Protein AF-0000000073175708 (afdb_homodimer)

Nearest PDB structures (foldseek):
  3hm0-assembly1_C  TM=7.897E-01  e=2.710E-08  Bartonella henselae
  2egi-assembly1_C  TM=8.412E-01  e=5.376E-07  Aquifex aeolicus
  3kvu-assembly1_A  TM=7.576E-01  e=1.517E-03  Streptantibioticus cattleyicolor
  3p3f-assembly1_A  TM=6.569E-01  e=3.300E-04  Streptantibioticus cattleyicolor
  3p3i-assembly2_D  TM=5.866E-01  e=2.559E-04  Streptantibioticus cattleyicolor

Solvent-accessible surface area (backbone atoms only — not comparable to full-atom values): 23616 Å² total; per-residue (Å²): 108,67,64,55,49,47,50,49,50,48,45,49,47,44,63,58,19,43,73,72,38,87,62,36,54,56,52,59,49,52,47,47,58,45,49,48,68,62,66,38,61,43,67,68,49,46,49,51,50,47,49,49,30,70,73,34,43,62,57,58,51,45,71,43,73,47,78,52,58,33,32,61,78,42,33,35,81,90,71,51,20,53,31,75,33,53,52,44,48,53,44,56,46,46,54,51,43,41,50,41,74,66,36,38,64,34,48,52,52,45,23,73,74,68,75,45,69,65,47,68,54,72,39,34,38,38,40,34,52,72,46,85,49,43,60,67,37,60,34,35,38,40,24,25,52,46,29,58,54,78,55,37,36,31,36,37,36,37,33,24,48,85,89,42,74,25,30,41,33,42,36,36,28,35,40,24,55,86,91,42,75,42,41,43,62,59,47,45,46,66,51,56,39,46,61,79,77,40,44,61,57,24,58,62,43,40,65,67,50,66,42,48,64,64,61,65,62,61,72,69,62,72,82,77,116,108,69,64,55,49,48,48,48,50,48,45,48,46,44,64,58,18,42,73,72,37,88,61,35,54,55,52,61,49,51,47,46,57,44,48,49,68,64,65,38,61,43,69,67,48,47,48,52,51,46,48,49,30,70,72,33,42,63,57,59,51,45,71,44,72,46,79,52,59,32,31,62,76,42,34,34,81,92,71,51,20,53,30,75,31,52,55,44,49,53,45,55,47,47,55,53,44,39,49,43,74,65,38,39,64,34,47,52,52,45,23,73,73,69,73,44,70,65,49,67,54,72,39,33,38,38,40,34,52,71,48,86,49,43,61,67,37,60,35,33,38,40,22,27,51,46,30,60,52,79,53,36,35,31,36,38,36,37,32,23,48,84,90,43,73,25,30,41,32,42,36,37,28,36,42,25,55,86,91,42,76,42,40,44,62,58,46,46,44,65,49,54,39,47,61,78,76,41,42,60,55,25,58,62,42,40,66,65,49,68,41,49,61,65,62,66,63,62,70,68,62,74,82,78,120

Sequence (450 aa):
MWTEIAIASASVIAVTSYKYLPLVYFVRFYAIPIKYLRFRKSPKNLKKFSDTVANSSMSLFGPVTRHTYCAPLECDFFGFHKNNATYQTELDLNRTEVLLAKLYPFFLRFHEKTGRYPYVPLATIGIYFLKEISPFQSYSIENRILGWDEKWIFVLSKFLVGERVVCLSVGKLVFKDGRKTIKPADVIEDCGYDREKIEKVRAQNLQYVKSFVDPQDFLDLTFSGMWTEIAIASASVIAVTSYKYLPLVYFVRFYAIPIKYLRFRKSPKNLKKFSDTVANSSMSLFGPVTRHTYCAPLECDFFGFHKNNATYQTELDLNRTEVLLAKLYPFFLRFHEKTGRYPYVPLATIGIYFLKEISPFQSYSIENRILGWDEKWIFVLSKFLVGERVVCLSVGKLVFKDGRKTIKPADVIEDCGYDREKIEKVRAQNLQYVKSFVDPQDFLDLTFSG

Structure (mmCIF, N/CA/C/O backbone):
data_AF-0000000073175708-model_v1
#
loop_
_entity.id
_entity.type
_entity.pdbx_description
1 polymer DEKNAAC100850
#
loop_
_atom_site.group_PDB
_atom_site.id
_atom_site.type_symbol
_atom_site.label_atom_id
_atom_site.label_alt_id
_atom_site.label_comp_id
_atom_site.label_asym_id
_atom_site.label_entity_id
_atom_site.label_seq_id
_atom_site.pdbx_PDB_ins_code
_atom_site.Cartn_x
_atom_site.Cartn_y
_atom_site.Cartn_z
_atom_site.occupancy
_atom_site.B_iso_or_equiv
_atom_site.auth_seq_id
_atom_site.auth_comp_id
_atom_site.auth_asym_id
_atom_site.auth_atom_id
_atom_site.pdbx_PDB_model_num
ATOM 1 N N . MET A 1 1 ? -15.781 8.172 -39 1 54.88 1 MET A N 1
ATOM 2 C CA . MET A 1 1 ? -16.719 7.582 -38.062 1 54.88 1 MET A CA 1
ATOM 3 C C . MET A 1 1 ? -15.977 6.922 -36.906 1 54.88 1 MET A C 1
ATOM 5 O O . MET A 1 1 ? -16.25 7.211 -35.719 1 54.88 1 MET A O 1
ATOM 9 N N . TRP A 1 2 ? -15.023 6.137 -37.125 1 59.72 2 TRP A N 1
ATOM 10 C CA . TRP A 1 2 ? -14.25 5.449 -36.094 1 59.72 2 TRP A CA 1
ATOM 11 C C . TRP A 1 2 ? -13.383 6.43 -35.312 1 59.72 2 TRP A C 1
ATOM 13 O O . TRP A 1 2 ? -13.258 6.32 -34.094 1 59.72 2 TRP A O 1
ATOM 23 N N . THR A 1 3 ? -12.938 7.348 -36.031 1 55.34 3 THR A N 1
ATOM 24 C CA . THR A 1 3 ? -12.109 8.367 -35.375 1 55.34 3 THR A CA 1
ATOM 25 C C . THR A 1 3 ? -12.922 9.195 -34.406 1 55.34 3 THR A C 1
ATOM 27 O O . THR A 1 3 ? -12.438 9.562 -33.344 1 55.34 3 THR A O 1
ATOM 30 N N . GLU A 1 4 ? -14.102 9.492 -34.844 1 53.38 4 GLU A N 1
ATOM 31 C CA . GLU A 1 4 ? -14.969 10.281 -34 1 53.38 4 GLU A CA 1
ATOM 32 C C . GLU A 1 4 ? -15.383 9.484 -32.75 1 53.38 4 GLU A C 1
ATOM 34 O O . GLU A 1 4 ? -15.422 10.031 -31.641 1 53.38 4 GLU A O 1
ATOM 39 N N . ILE A 1 5 ? -15.68 8.266 -32.938 1 50.31 5 ILE A N 1
ATOM 40 C CA . ILE A 1 5 ? -16.062 7.398 -31.828 1 50.31 5 ILE A CA 1
ATOM 41 C C . ILE A 1 5 ? -14.891 7.242 -30.875 1 50.31 5 ILE A C 1
ATOM 43 O O . ILE A 1 5 ? -15.062 7.293 -29.656 1 50.31 5 ILE A O 1
ATOM 47 N N . ALA A 1 6 ? -13.797 7.133 -31.469 1 54.53 6 ALA A N 1
ATOM 48 C CA . ALA A 1 6 ? -12.586 7.027 -30.656 1 54.53 6 ALA A CA 1
ATOM 49 C C . ALA A 1 6 ? -12.344 8.312 -29.859 1 54.53 6 ALA A C 1
ATOM 51 O O . ALA A 1 6 ? -12 8.258 -28.688 1 54.53 6 ALA A O 1
ATOM 52 N N . ILE A 1 7 ? -12.523 9.359 -30.531 1 47.16 7 ILE A N 1
ATOM 53 C CA . ILE A 1 7 ? -12.344 10.648 -29.875 1 47.16 7 ILE A CA 1
ATOM 54 C C . ILE A 1 7 ? -13.398 10.82 -28.781 1 47.16 7 ILE A C 1
ATOM 56 O O . ILE A 1 7 ? -13.094 11.258 -27.672 1 47.16 7 ILE A O 1
ATOM 60 N N . ALA A 1 8 ? -14.594 10.445 -29.109 1 49.12 8 ALA A N 1
ATOM 61 C CA . ALA A 1 8 ? -15.68 10.57 -28.156 1 49.12 8 ALA A CA 1
ATOM 62 C C . ALA A 1 8 ? -15.461 9.656 -26.953 1 49.12 8 ALA A C 1
ATOM 64 O O . ALA A 1 8 ? -15.641 10.07 -25.797 1 49.12 8 ALA A O 1
ATOM 65 N N . SER A 1 9 ? -15.086 8.422 -27.25 1 48.84 9 SER A N 1
ATOM 66 C CA . SER A 1 9 ? -14.797 7.461 -26.188 1 48.84 9 SER A CA 1
ATOM 67 C C . SER A 1 9 ? -13.617 7.918 -25.328 1 48.84 9 SER A C 1
ATOM 69 O O . SER A 1 9 ? -13.656 7.805 -24.109 1 48.84 9 SER A O 1
ATOM 71 N N . ALA A 1 10 ? -12.727 8.375 -26.109 1 55.03 10 ALA A N 1
ATOM 72 C CA . ALA A 1 10 ? -11.555 8.922 -25.422 1 55.03 10 ALA A CA 1
ATOM 73 C C . ALA A 1 10 ? -11.945 10.125 -24.562 1 55.03 10 ALA A C 1
ATOM 75 O O . ALA A 1 10 ? -11.438 10.289 -23.453 1 55.03 10 ALA A O 1
ATOM 76 N N . SER A 1 11 ? -12.82 10.844 -25.109 1 50.72 11 SER A N 1
ATOM 77 C CA . SER A 1 11 ? -13.289 12.016 -24.359 1 50.72 11 SER A CA 1
ATOM 78 C C . SER A 1 11 ? -14.07 11.602 -23.125 1 50.72 11 SER A C 1
ATOM 80 O O . SER A 1 11 ? -13.898 12.195 -22.047 1 50.72 11 SER A O 1
ATOM 82 N N . VAL A 1 12 ? -14.945 10.664 -23.281 1 48.47 12 VAL A N 1
ATOM 83 C CA . VAL A 1 12 ? -15.734 10.172 -22.156 1 48.47 12 VAL A CA 1
ATOM 84 C C . VAL A 1 12 ? -14.82 9.562 -21.109 1 48.47 12 VAL A C 1
ATOM 86 O O . VAL A 1 12 ? -14.977 9.82 -19.906 1 48.47 12 VAL A O 1
ATOM 89 N N . ILE A 1 13 ? -13.953 8.859 -21.562 1 56.19 13 ILE A N 1
ATOM 90 C CA . ILE A 1 13 ? -13 8.227 -20.656 1 56.19 13 ILE A CA 1
ATOM 91 C C . ILE A 1 13 ? -12.164 9.305 -19.969 1 56.19 13 ILE A C 1
ATOM 93 O O . ILE A 1 13 ? -11.922 9.227 -18.766 1 56.19 13 ILE A O 1
ATOM 97 N N . ALA A 1 14 ? -11.828 10.258 -20.781 1 55.97 14 ALA A N 1
ATOM 98 C CA . ALA A 1 14 ? -11.023 11.336 -20.219 1 55.97 14 ALA A CA 1
ATOM 99 C C . ALA A 1 14 ? -11.812 12.117 -19.172 1 55.97 14 ALA A C 1
ATOM 101 O O . ALA A 1 14 ? -11.281 12.477 -18.125 1 55.97 14 ALA A O 1
ATOM 102 N N . VAL A 1 15 ? -13.086 12.281 -19.469 1 53.34 15 VAL A N 1
ATOM 103 C CA . VAL A 1 15 ? -13.898 13.07 -18.562 1 53.34 15 VAL A CA 1
ATOM 104 C C . VAL A 1 15 ? -14.203 12.25 -17.297 1 53.34 15 VAL A C 1
ATOM 106 O O . VAL A 1 15 ? -14.125 12.766 -16.188 1 53.34 15 VAL A O 1
ATOM 109 N N . THR A 1 16 ? -14.438 11.023 -17.531 1 54 16 THR A N 1
ATOM 110 C CA . THR A 1 16 ? -14.859 10.211 -16.391 1 54 16 THR A CA 1
ATOM 111 C C . THR A 1 16 ? -13.648 9.742 -15.586 1 54 16 THR A C 1
ATOM 113 O O . THR A 1 16 ? -13.781 9.375 -14.422 1 54 16 THR A O 1
ATOM 116 N N . SER A 1 17 ? -12.531 9.883 -16.297 1 61.81 17 SER A N 1
ATOM 117 C CA . SER A 1 17 ? -11.328 9.383 -15.633 1 61.81 17 SER A CA 1
ATOM 118 C C . SER A 1 17 ? -10.305 10.492 -15.445 1 61.81 17 SER A C 1
ATOM 120 O O . SER A 1 17 ? -9.094 10.25 -15.523 1 61.81 17 SER A O 1
ATOM 122 N N . TYR A 1 18 ? -10.922 11.688 -15.281 1 63.47 18 TYR A N 1
ATOM 123 C CA . TYR A 1 18 ? -10.016 12.828 -15.211 1 63.47 18 TYR A CA 1
ATOM 124 C C . TYR A 1 18 ? -8.961 12.617 -14.125 1 63.47 18 TYR A C 1
ATOM 126 O O . TYR A 1 18 ? -7.828 13.094 -14.25 1 63.47 18 TYR A O 1
ATOM 134 N N . LYS A 1 19 ? -9.281 11.805 -13.125 1 67 19 LYS A N 1
ATOM 135 C CA . LYS A 1 19 ? -8.391 11.602 -11.984 1 67 19 LYS A CA 1
ATOM 136 C C . LYS A 1 19 ? -7.094 10.93 -12.422 1 67 19 LYS A C 1
ATOM 138 O O . LYS A 1 19 ? -6.074 11.031 -11.742 1 67 19 LYS A O 1
ATOM 143 N N . TYR A 1 20 ? -7.199 10.336 -13.484 1 63.75 20 TYR A N 1
ATOM 144 C CA . TYR A 1 20 ? -6.074 9.5 -13.883 1 63.75 20 TYR A CA 1
ATOM 145 C C . TYR A 1 20 ? -5.266 10.164 -14.992 1 63.75 20 TYR A C 1
ATOM 147 O O . TYR A 1 20 ? -4.312 9.57 -15.508 1 63.75 20 TYR A O 1
ATOM 155 N N . LEU A 1 21 ? -5.68 11.32 -15.305 1 67.5 21 LEU A N 1
ATOM 156 C CA . LEU A 1 21 ? -4.922 12.055 -16.312 1 67.5 21 LEU A CA 1
ATOM 157 C C . LEU A 1 21 ? -3.607 12.57 -15.727 1 67.5 21 LEU A C 1
ATOM 159 O O . LEU A 1 21 ? -3.49 12.758 -14.516 1 67.5 21 LEU A O 1
ATOM 163 N N . PRO A 1 22 ? -2.674 12.68 -16.656 1 68.31 22 PRO A N 1
ATOM 164 C CA . PRO A 1 22 ? -1.391 13.219 -16.188 1 68.31 22 PRO A CA 1
ATOM 165 C C . PRO A 1 22 ? -1.535 14.555 -15.469 1 68.31 22 PRO A C 1
ATOM 167 O O . PRO A 1 22 ? -2.354 15.391 -15.859 1 68.31 22 PRO A O 1
ATOM 170 N N . LEU A 1 23 ? -0.95 14.742 -14.422 1 75.44 23 LEU A N 1
ATOM 171 C CA . LEU A 1 23 ? -0.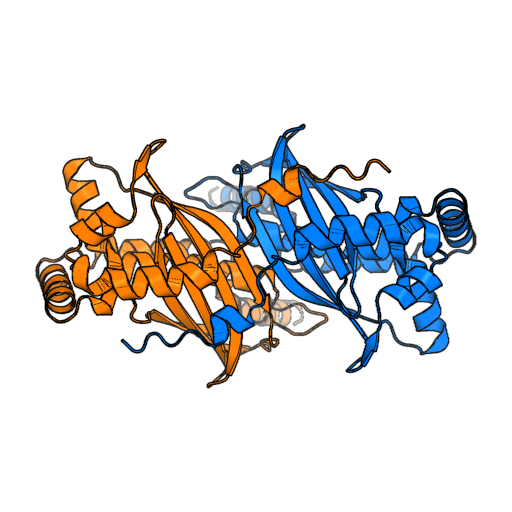811 15.977 -13.656 1 75.44 23 LEU A CA 1
ATOM 172 C C . LEU A 1 23 ? -1.995 16.172 -12.719 1 75.44 23 LEU A C 1
ATOM 174 O O . LEU A 1 23 ? -1.965 17.047 -11.852 1 75.44 23 LEU A O 1
ATOM 178 N N . VAL A 1 24 ? -3.037 15.375 -12.969 1 78.25 24 VAL A N 1
ATOM 179 C CA . VAL A 1 24 ? -4.207 15.57 -12.117 1 78.25 24 VAL A CA 1
ATOM 180 C C . VAL A 1 24 ? -3.848 15.25 -10.672 1 78.25 24 VAL A C 1
ATOM 182 O O . VAL A 1 24 ? -4.293 15.93 -9.75 1 78.25 24 VAL A O 1
ATOM 185 N N . TYR A 1 25 ? -3.143 14.25 -10.492 1 81.44 25 TYR A N 1
ATOM 186 C CA . TYR A 1 25 ? -2.693 13.93 -9.141 1 81.44 25 TYR A CA 1
ATOM 187 C C . TYR A 1 25 ? -1.963 15.109 -8.516 1 81.44 25 TYR A C 1
ATOM 189 O O . TYR A 1 25 ? -2.189 15.445 -7.348 1 81.44 25 TYR A O 1
ATOM 197 N N . PHE A 1 26 ? -1.132 15.656 -9.305 1 80.5 26 PHE A N 1
ATOM 198 C CA . PHE A 1 26 ? -0.357 16.797 -8.836 1 80.5 26 PHE A CA 1
ATOM 199 C C . PHE A 1 26 ? -1.274 17.938 -8.406 1 80.5 26 PHE A C 1
ATOM 201 O O . PHE A 1 26 ? -1.105 18.5 -7.328 1 80.5 26 PHE A O 1
ATOM 208 N N . VAL A 1 27 ? -2.201 18.234 -9.18 1 85.81 27 VAL A N 1
ATOM 209 C CA . VAL A 1 27 ? -3.127 19.328 -8.898 1 85.81 27 VAL A CA 1
ATOM 210 C C . VAL A 1 27 ? -3.955 19 -7.656 1 85.81 27 VAL A C 1
ATOM 212 O O . VAL A 1 27 ? -4.113 19.828 -6.766 1 85.81 27 VAL A O 1
ATOM 215 N N . ARG A 1 28 ? -4.414 17.781 -7.617 1 88.25 28 ARG A N 1
ATOM 216 C CA . ARG A 1 28 ? -5.23 17.359 -6.48 1 88.25 28 ARG A CA 1
ATOM 217 C C . ARG A 1 28 ? -4.43 17.391 -5.184 1 88.25 28 ARG A C 1
ATOM 219 O O . ARG A 1 28 ? -4.938 17.828 -4.148 1 88.25 28 ARG A O 1
ATOM 226 N N . PHE A 1 29 ? -3.234 16.969 -5.305 1 89.31 29 PHE A N 1
ATOM 227 C CA . PHE A 1 29 ? -2.393 16.906 -4.117 1 89.31 29 PHE A CA 1
ATOM 228 C C . PHE A 1 29 ? -2.061 18.312 -3.613 1 89.31 29 PHE A C 1
ATOM 230 O O . PHE A 1 29 ? -2.24 18.609 -2.432 1 89.31 29 PHE A O 1
ATOM 237 N N . TYR A 1 30 ? -1.701 19.203 -4.457 1 90.38 30 TYR A N 1
ATOM 238 C CA . TYR A 1 30 ? -1.226 20.516 -4.023 1 90.38 30 TYR A CA 1
ATOM 239 C C . TYR A 1 30 ? -2.395 21.438 -3.713 1 90.38 30 TYR A C 1
ATOM 241 O O . TYR A 1 30 ? -2.225 22.453 -3.035 1 90.38 30 TYR A O 1
ATOM 249 N N . ALA A 1 31 ? -3.537 21.078 -4.16 1 92.31 31 ALA A N 1
ATOM 250 C CA . ALA A 1 31 ? -4.723 21.844 -3.785 1 92.31 31 ALA A CA 1
ATOM 251 C C . ALA A 1 31 ? -4.953 21.797 -2.277 1 92.31 31 ALA A C 1
ATOM 253 O O . ALA A 1 31 ? -5.492 22.734 -1.692 1 92.31 31 ALA A O 1
ATOM 254 N N . ILE A 1 32 ? -4.48 20.781 -1.671 1 94 32 ILE A N 1
ATOM 255 C CA . ILE A 1 32 ? -4.766 20.562 -0.257 1 94 32 ILE A CA 1
ATOM 256 C C . ILE A 1 32 ? -3.906 21.5 0.593 1 94 32 ILE A C 1
ATOM 258 O O . ILE A 1 32 ? -4.434 22.297 1.37 1 94 32 ILE A O 1
ATOM 262 N N . PRO A 1 33 ? -2.58 21.453 0.425 1 93.25 33 PRO A N 1
ATOM 263 C CA . PRO A 1 33 ? -1.801 22.406 1.208 1 93.25 33 PRO A CA 1
ATOM 264 C C . PRO A 1 33 ? -2.123 23.859 0.852 1 93.25 33 PRO A C 1
ATOM 266 O O . PRO A 1 33 ? -2.066 24.734 1.716 1 93.25 33 PRO A O 1
ATOM 269 N N . ILE A 1 34 ? -2.443 24.141 -0.355 1 93.25 34 ILE A N 1
ATOM 270 C CA . ILE A 1 34 ? -2.811 25.484 -0.745 1 93.25 34 ILE A CA 1
ATOM 271 C C . ILE A 1 34 ? -4.082 25.906 -0.008 1 93.25 34 ILE A C 1
ATOM 273 O O . ILE A 1 34 ? -4.176 27.047 0.483 1 93.25 34 ILE A O 1
ATOM 277 N N . LYS A 1 35 ? -5.008 25.047 0.082 1 93.81 35 LYS A N 1
ATOM 278 C CA . LYS A 1 35 ? -6.258 25.281 0.803 1 93.81 35 LYS A CA 1
ATOM 279 C C . LYS A 1 35 ? -5.984 25.672 2.254 1 93.81 35 LYS A C 1
ATOM 281 O O . LYS A 1 35 ? -6.551 26.641 2.76 1 93.81 35 LYS A O 1
ATOM 286 N N . TYR A 1 36 ? -5.078 25.031 2.896 1 94.44 36 TYR A N 1
ATOM 287 C CA . TYR A 1 36 ? -4.891 25.203 4.332 1 94.44 36 TYR A CA 1
ATOM 288 C C . TYR A 1 36 ? -3.824 26.25 4.613 1 94.44 36 TYR A C 1
ATOM 290 O O . TYR A 1 36 ? -3.939 27.031 5.57 1 94.44 36 TYR A O 1
ATOM 298 N N . LEU A 1 37 ? -2.773 26.359 3.805 1 93.38 37 LEU A N 1
ATOM 299 C CA . LEU A 1 37 ? -1.63 27.203 4.121 1 93.38 37 LEU A CA 1
ATOM 300 C C . LEU A 1 37 ? -1.752 28.562 3.434 1 93.38 37 LEU A C 1
ATOM 302 O O . LEU A 1 37 ? -1.104 29.531 3.842 1 93.38 37 LEU A O 1
ATOM 306 N N . ARG A 1 38 ? -2.613 28.641 2.445 1 90.75 38 ARG A N 1
ATOM 307 C CA . ARG A 1 38 ? -2.771 29.922 1.755 1 90.75 38 ARG A CA 1
ATOM 308 C C . ARG A 1 38 ? -4.148 30.516 2.025 1 90.75 38 ARG A C 1
ATOM 310 O O . ARG A 1 38 ? -4.266 31.719 2.291 1 90.75 38 ARG A O 1
ATOM 317 N N . PHE A 1 39 ? -5.137 29.688 2.072 1 88.94 39 PHE A N 1
ATOM 318 C CA . PHE A 1 39 ? -6.484 30.234 2.109 1 88.94 39 PHE A CA 1
ATOM 319 C C . PHE A 1 39 ? -7.031 30.234 3.531 1 88.94 39 PHE A C 1
ATOM 321 O O . PHE A 1 39 ? -7.938 31 3.855 1 88.94 39 PHE A O 1
ATOM 328 N N . ARG A 1 40 ? -6.492 29.469 4.367 1 89.06 40 ARG A N 1
ATOM 329 C CA . ARG A 1 40 ? -7.012 29.406 5.727 1 89.06 40 ARG A CA 1
ATOM 330 C C . ARG A 1 40 ? -6.09 30.141 6.699 1 89.06 40 ARG A C 1
ATOM 332 O O . ARG A 1 40 ? -6.215 29.984 7.914 1 89.06 40 ARG A O 1
ATOM 339 N N . LYS A 1 41 ? -5.211 30.891 6.141 1 91 41 LYS A N 1
ATOM 340 C CA . LYS A 1 41 ? -4.254 31.594 6.992 1 91 41 LYS A CA 1
ATOM 341 C C . LYS A 1 41 ? -4.871 32.875 7.574 1 91 41 LYS A C 1
ATOM 343 O O . LYS A 1 41 ? -4.273 33.5 8.445 1 91 41 LYS A O 1
ATOM 348 N N . SER A 1 42 ? -6.055 33.188 7.262 1 90.44 42 SER A N 1
ATOM 349 C CA . SER A 1 42 ? -6.695 34.375 7.754 1 90.44 42 SER A CA 1
ATOM 350 C C . SER A 1 42 ? -6.906 34.344 9.266 1 90.44 42 SER A C 1
ATOM 352 O O . SER A 1 42 ? -7.121 33.25 9.82 1 90.44 42 SER A O 1
ATOM 354 N N . PRO A 1 43 ? -6.809 35.438 9.891 1 91.44 43 PRO A N 1
ATOM 355 C CA . PRO A 1 43 ? -7.043 35.469 11.336 1 91.44 43 PRO A CA 1
ATOM 356 C C . PRO A 1 43 ? -8.391 34.875 11.727 1 91.44 43 PRO A C 1
ATOM 358 O O . PRO A 1 43 ? -8.508 34.281 12.789 1 91.44 43 PRO A O 1
ATOM 361 N N . LYS A 1 44 ? -9.375 35.094 10.906 1 93.44 44 LYS A N 1
ATOM 362 C CA . LYS A 1 44 ? -10.695 34.531 11.195 1 93.44 44 LYS A CA 1
ATOM 363 C C . LYS A 1 44 ? -10.656 33 11.266 1 93.44 44 LYS A C 1
ATOM 365 O O . LYS A 1 44 ? -11.195 32.406 12.195 1 93.44 44 LYS A O 1
ATOM 370 N N . ASN A 1 45 ? -9.992 32.406 10.258 1 93.25 45 ASN A N 1
ATOM 371 C CA . ASN A 1 45 ? -9.898 30.953 10.219 1 93.25 45 ASN A CA 1
ATOM 372 C C . ASN A 1 45 ? -9.023 30.422 11.352 1 93.25 45 ASN A C 1
ATOM 374 O O . ASN A 1 45 ? -9.32 29.359 11.922 1 93.25 45 ASN A O 1
ATOM 378 N N . LEU A 1 46 ? -8.008 31.078 11.664 1 94.12 46 LEU A N 1
ATOM 379 C CA . LEU A 1 46 ? -7.125 30.688 12.75 1 94.12 46 LEU A CA 1
ATOM 380 C C . LEU A 1 46 ? -7.844 30.766 14.094 1 94.12 46 LEU A C 1
ATOM 382 O O . LEU A 1 46 ? -7.641 29.922 14.961 1 94.12 46 LEU A O 1
ATOM 386 N N . LYS A 1 47 ? -8.617 31.844 14.297 1 94 47 LYS A N 1
ATOM 387 C CA . LYS A 1 47 ? -9.414 31.953 15.516 1 94 47 LYS A CA 1
ATOM 388 C C . LYS A 1 47 ? -10.43 30.812 15.617 1 94 47 LYS A C 1
ATOM 390 O O . LYS A 1 47 ? -10.625 30.234 16.688 1 94 47 LYS A O 1
ATOM 395 N N . LYS A 1 48 ? -11.078 30.531 14.469 1 94.44 48 LYS A N 1
ATOM 396 C CA . LYS A 1 48 ? -12.031 29.438 14.453 1 94.44 48 LYS A CA 1
ATOM 397 C C . LYS A 1 48 ? -11.359 28.125 14.844 1 94.44 48 LYS A C 1
ATOM 399 O O . LYS A 1 48 ? -11.938 27.312 15.578 1 94.44 48 LYS A O 1
ATOM 404 N N . PHE A 1 49 ? -10.227 27.906 14.281 1 95.62 49 PHE A N 1
ATOM 405 C CA . PHE A 1 49 ? -9.445 26.734 14.633 1 95.62 49 PHE A CA 1
ATOM 406 C C . PHE A 1 49 ? -9.156 26.703 16.125 1 95.62 49 PHE A C 1
ATOM 408 O O . PHE A 1 49 ? -9.383 25.688 16.797 1 95.62 49 PHE A O 1
ATOM 415 N N . SER A 1 50 ? -8.656 27.781 16.641 1 94.5 50 SER A N 1
ATOM 416 C CA . SER A 1 50 ? -8.305 27.875 18.047 1 94.5 50 SER A CA 1
ATOM 417 C C . SER A 1 50 ? -9.523 27.656 18.938 1 94.5 50 SER A C 1
ATOM 419 O O . SER A 1 50 ? -9.422 27.016 19.984 1 94.5 50 SER A O 1
ATOM 421 N N . ASP A 1 51 ? -10.633 28.188 18.5 1 95.5 51 ASP A N 1
ATOM 422 C CA . ASP A 1 51 ? -11.875 28.016 19.266 1 95.5 51 ASP A CA 1
ATOM 423 C C . ASP A 1 51 ? -12.289 26.547 19.297 1 95.5 51 ASP A C 1
ATOM 425 O O . ASP A 1 51 ? -12.742 26.062 20.328 1 95.5 51 ASP A O 1
ATOM 429 N N . THR A 1 52 ? -12.156 25.906 18.188 1 93.62 52 THR A N 1
ATOM 430 C CA . THR A 1 52 ? -12.492 24.484 18.109 1 93.62 52 THR A CA 1
ATOM 431 C C . THR A 1 52 ? -11.617 23.672 19.062 1 93.62 52 THR A C 1
ATOM 433 O O . THR A 1 52 ? -12.117 22.797 19.766 1 93.62 52 THR A O 1
ATOM 436 N N . VAL A 1 53 ? -10.367 23.938 19.062 1 94.25 53 VAL A N 1
ATOM 437 C CA . VAL A 1 53 ? -9.414 23.219 19.891 1 94.25 53 VAL A CA 1
ATOM 438 C C . VAL A 1 53 ? -9.695 23.516 21.375 1 94.25 53 VAL A C 1
ATOM 440 O O . VAL A 1 53 ? -9.656 22.609 22.203 1 94.25 53 VAL A O 1
ATOM 443 N N . ALA A 1 54 ? -9.969 24.781 21.641 1 91.56 54 ALA A N 1
ATOM 444 C CA . ALA A 1 54 ? -10.258 25.203 23.016 1 91.56 54 ALA A CA 1
ATOM 445 C C . ALA A 1 54 ? -11.531 24.547 23.531 1 91.56 54 ALA A C 1
ATOM 447 O O . ALA A 1 54 ? -11.633 24.219 24.719 1 91.56 54 ALA A O 1
ATOM 448 N N . ASN A 1 55 ? -12.438 24.453 22.625 1 91.75 55 ASN A N 1
ATOM 449 C CA . ASN A 1 55 ? -13.703 23.828 23 1 91.75 55 ASN A CA 1
ATOM 450 C C . ASN A 1 55 ? -13.531 22.344 23.312 1 91.75 55 ASN A C 1
ATOM 452 O O . ASN A 1 55 ? -14.148 21.828 24.234 1 91.75 55 ASN A O 1
ATOM 456 N N . SER A 1 56 ? -12.789 21.719 22.453 1 90.38 56 SER A N 1
ATOM 457 C CA . SER A 1 56 ? -12.523 20.297 22.688 1 90.38 56 SER A CA 1
ATOM 458 C C . SER A 1 56 ? -11.203 19.875 22.078 1 90.38 56 SER A C 1
ATOM 460 O O . SER A 1 56 ? -11.094 19.734 20.844 1 90.38 56 SER A O 1
ATOM 462 N N . SER A 1 57 ? -10.367 19.469 22.891 1 87.25 57 SER A N 1
ATOM 463 C CA . SER A 1 57 ? -9.086 18.938 22.438 1 87.25 57 SER A CA 1
ATOM 464 C C . SER A 1 57 ? -9.266 17.609 21.719 1 87.25 57 SER A C 1
ATOM 466 O O . SER A 1 57 ? -8.398 17.188 20.953 1 87.25 57 SER A O 1
ATOM 468 N N . MET A 1 58 ? -10.422 17.016 21.922 1 90.06 58 MET A N 1
ATOM 469 C CA . MET A 1 58 ? -10.711 15.734 21.297 1 90.06 58 MET A CA 1
ATOM 470 C C . MET A 1 58 ? -10.953 15.906 19.797 1 90.06 58 MET A C 1
ATOM 472 O O . MET A 1 58 ? -10.961 14.922 19.062 1 90.06 58 MET A O 1
ATOM 476 N N . SER A 1 59 ? -11.141 17.141 19.438 1 93 59 SER A N 1
ATOM 477 C CA . SER A 1 59 ? -11.32 17.422 18.016 1 93 59 SER A CA 1
ATOM 478 C C . SER A 1 59 ? -10.117 16.953 17.203 1 93 59 SER A C 1
ATOM 480 O O . SER A 1 59 ? -10.234 16.719 16 1 93 59 SER A O 1
ATOM 482 N N . LEU A 1 60 ? -8.969 16.797 17.859 1 94.94 60 LEU A N 1
ATOM 483 C CA . LEU A 1 60 ? -7.766 16.281 17.219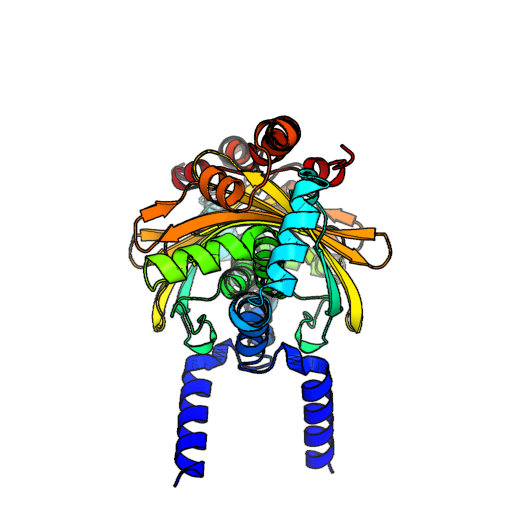 1 94.94 60 LEU A CA 1
ATOM 484 C C . LEU A 1 60 ? -8.031 14.914 16.594 1 94.94 60 LEU A C 1
ATOM 486 O O . LEU A 1 60 ? -7.52 14.609 15.516 1 94.94 60 LEU A O 1
ATOM 490 N N . PHE A 1 61 ? -8.883 14.148 17.234 1 92.75 61 PHE A N 1
ATOM 491 C CA . PHE A 1 61 ? -9.117 12.773 16.812 1 92.75 61 PHE A CA 1
ATOM 492 C C . PHE A 1 61 ? -10.383 12.672 15.969 1 92.75 61 PHE A C 1
ATOM 494 O O . PHE A 1 61 ? -10.773 11.578 15.547 1 92.75 61 PHE A O 1
ATOM 501 N N . GLY A 1 62 ? -11.062 13.797 15.734 1 92.5 62 GLY A N 1
ATOM 502 C CA . GLY A 1 62 ? -12.258 13.805 14.898 1 92.5 62 GLY A CA 1
ATOM 503 C C . GLY A 1 62 ? -11.977 13.43 13.461 1 92.5 62 GLY A C 1
ATOM 504 O O . GLY A 1 62 ? -10.898 13.719 12.93 1 92.5 62 GLY A O 1
ATOM 505 N N . PRO A 1 63 ? -12.938 12.852 12.797 1 93.44 63 PRO A N 1
ATOM 506 C CA . PRO A 1 63 ? -12.734 12.391 11.422 1 93.44 63 PRO A CA 1
ATOM 507 C C . PRO A 1 63 ? -12.789 13.531 10.406 1 93.44 63 PRO A C 1
ATOM 509 O O . PRO A 1 63 ? -13.508 14.516 10.617 1 93.44 63 PRO A O 1
ATOM 512 N N . VAL A 1 64 ? -11.984 13.516 9.461 1 96.69 64 VAL A N 1
ATOM 513 C CA . VAL A 1 64 ? -12.07 14.297 8.234 1 96.69 64 VAL A CA 1
ATOM 514 C C . VAL A 1 64 ? -12.469 13.391 7.066 1 96.69 64 VAL A C 1
ATOM 516 O O . VAL A 1 64 ? -11.75 12.445 6.734 1 96.69 64 VAL A O 1
ATOM 519 N N . THR A 1 65 ? -13.602 13.672 6.453 1 97 65 THR A N 1
ATOM 520 C CA . THR A 1 65 ? -14.164 12.758 5.461 1 97 65 THR A CA 1
ATOM 521 C C . THR A 1 65 ? -14.102 13.375 4.066 1 97 65 THR A C 1
ATOM 523 O O . THR A 1 65 ? -14.391 14.562 3.896 1 97 65 THR A O 1
ATOM 526 N N . ARG A 1 66 ? -13.68 12.641 3.158 1 96.44 66 ARG A N 1
ATOM 527 C CA . ARG A 1 66 ? -13.711 13.008 1.744 1 96.44 66 ARG A CA 1
ATOM 528 C C . ARG A 1 66 ? -14.594 12.047 0.954 1 96.44 66 ARG A C 1
ATOM 530 O O . ARG A 1 66 ? -14.625 10.852 1.229 1 96.44 66 ARG A O 1
ATOM 537 N N . HIS A 1 67 ? -15.281 12.633 -0.006 1 95.62 67 HIS A N 1
ATOM 538 C CA . HIS A 1 67 ? -16.156 11.852 -0.866 1 95.62 67 HIS A CA 1
ATOM 539 C C . HIS A 1 67 ? -15.641 11.805 -2.297 1 95.62 67 HIS A C 1
ATOM 541 O O . HIS A 1 67 ? -15.148 12.805 -2.816 1 95.62 67 HIS A O 1
ATOM 547 N N . THR A 1 68 ? -15.688 10.664 -2.873 1 93.12 68 THR A N 1
ATOM 548 C CA . THR A 1 68 ? -15.25 10.477 -4.254 1 93.12 68 THR A CA 1
ATOM 549 C C . THR A 1 68 ? -15.891 9.234 -4.859 1 93.12 68 THR A C 1
ATOM 551 O O . THR A 1 68 ? -16.906 8.75 -4.355 1 93.12 68 THR A O 1
ATOM 554 N N . TYR A 1 69 ? -15.484 8.875 -6.043 1 91.62 69 TYR A N 1
ATOM 555 C CA . TYR A 1 69 ? -15.984 7.688 -6.727 1 91.62 69 TYR A CA 1
ATOM 556 C C . TYR A 1 69 ? -14.859 6.973 -7.473 1 91.62 69 TYR A C 1
ATOM 558 O O . TYR A 1 69 ? -13.789 7.543 -7.684 1 91.62 69 TYR A O 1
ATOM 566 N N . CYS A 1 70 ? -15.117 5.742 -7.719 1 89.88 70 CYS A N 1
ATOM 567 C CA . CYS A 1 70 ? -14.133 4.961 -8.461 1 89.88 70 CYS A CA 1
ATOM 568 C C . CYS A 1 70 ? -14.234 5.238 -9.953 1 89.88 70 CYS A C 1
ATOM 570 O O . CYS A 1 70 ? -15.164 4.777 -10.617 1 89.88 70 CYS A O 1
ATOM 572 N N . ALA A 1 71 ? -13.211 5.879 -10.461 1 83.06 71 ALA A N 1
ATOM 573 C CA . ALA A 1 71 ? -13.18 6.18 -11.891 1 83.06 71 ALA A CA 1
ATOM 574 C C . ALA A 1 71 ? -12.828 4.938 -12.703 1 83.06 71 ALA A C 1
ATOM 576 O O . ALA A 1 71 ? -12.031 4.105 -12.266 1 83.06 71 ALA A O 1
ATOM 577 N N . PRO A 1 72 ? -13.312 4.871 -13.859 1 76.69 72 PRO A N 1
ATOM 578 C CA . PRO A 1 72 ? -13.086 3.672 -14.672 1 76.69 72 PRO A CA 1
ATOM 579 C C . PRO A 1 72 ? -11.602 3.4 -14.93 1 76.69 72 PRO A C 1
ATOM 581 O O . PRO A 1 72 ? -11.18 2.242 -14.961 1 76.69 72 PRO A O 1
ATOM 584 N N . LEU A 1 73 ? -10.867 4.426 -15.086 1 73.12 73 LEU A N 1
ATOM 585 C CA . LEU A 1 73 ? -9.453 4.207 -15.398 1 73.12 73 LEU A CA 1
ATOM 586 C C . LEU A 1 73 ? -8.68 3.789 -14.156 1 73.12 73 LEU A C 1
ATOM 588 O O . LEU A 1 73 ? -7.504 3.424 -14.242 1 73.12 73 LEU A O 1
ATOM 592 N N . GLU A 1 74 ? -9.398 3.789 -13.062 1 77.5 74 GLU A N 1
ATOM 593 C CA . GLU A 1 74 ? -8.805 3.307 -11.82 1 77.5 74 GLU A CA 1
ATOM 594 C C . GLU A 1 74 ? -9.07 1.817 -11.625 1 77.5 74 GLU A C 1
ATOM 596 O O . GLU A 1 74 ? -8.688 1.245 -10.602 1 77.5 74 GLU A O 1
ATOM 601 N N . CYS A 1 75 ? -9.711 1.311 -12.5 1 78.12 75 CYS A N 1
ATOM 602 C CA . CYS A 1 75 ? -10.141 -0.073 -12.328 1 78.12 75 CYS A CA 1
ATOM 603 C C . CYS A 1 75 ? -9.195 -1.03 -13.047 1 78.12 75 CYS A C 1
ATOM 605 O O . CYS A 1 75 ? -8.555 -0.653 -14.023 1 78.12 75 CYS A O 1
ATOM 607 N N . ASP A 1 76 ? -9.102 -2.188 -12.32 1 74.88 76 ASP A N 1
ATOM 608 C CA . ASP A 1 76 ? -8.484 -3.297 -13.047 1 74.88 76 ASP A CA 1
ATOM 609 C C . ASP A 1 76 ? -9.461 -3.906 -14.055 1 74.88 76 ASP A C 1
ATOM 611 O O . ASP A 1 76 ? -10.664 -3.986 -13.789 1 74.88 76 ASP A O 1
ATOM 615 N N . PHE A 1 77 ? -9.047 -4.07 -15.281 1 57.5 77 PHE A N 1
ATOM 616 C CA . PHE A 1 77 ? -9.945 -4.535 -16.344 1 57.5 77 PHE A CA 1
ATOM 617 C C . PHE A 1 77 ? -10.516 -5.906 -15.992 1 57.5 77 PHE A C 1
ATOM 619 O O . PHE A 1 77 ? -11.688 -6.18 -16.25 1 57.5 77 PHE A O 1
ATOM 626 N N . PHE A 1 78 ? -9.734 -6.832 -15.445 1 54.06 78 PHE A N 1
ATOM 627 C CA . PHE A 1 78 ? -10.234 -8.195 -15.297 1 54.06 78 PHE A CA 1
ATOM 628 C C . PHE A 1 78 ? -11.211 -8.289 -14.125 1 54.06 78 PHE A C 1
ATOM 630 O O . PHE A 1 78 ? -12.164 -9.062 -14.172 1 54.06 78 PHE A O 1
ATOM 637 N N . GLY A 1 79 ? -10.922 -7.422 -13.078 1 58.41 79 GLY A N 1
ATOM 638 C CA . GLY A 1 79 ? -11.789 -7.57 -11.922 1 58.41 79 GLY A CA 1
ATOM 639 C C . GLY A 1 79 ? -12.852 -6.492 -11.836 1 58.41 79 GLY A C 1
ATOM 640 O O . GLY A 1 79 ? -13.781 -6.594 -11.031 1 58.41 79 GLY A O 1
ATOM 641 N N . PHE A 1 80 ? -12.742 -5.715 -12.844 1 73.5 80 PHE A N 1
ATOM 642 C CA . PHE A 1 80 ? -13.672 -4.59 -12.844 1 73.5 80 PHE A CA 1
ATOM 643 C C . PHE A 1 80 ? -13.805 -3.99 -11.453 1 73.5 80 PHE A C 1
ATOM 645 O O . PHE A 1 80 ? -14.914 -3.756 -10.969 1 73.5 80 PHE A O 1
ATOM 652 N N . HIS A 1 81 ? -12.727 -4.023 -10.805 1 86.31 81 HIS A N 1
ATOM 653 C CA . HIS A 1 81 ? -12.703 -3.408 -9.477 1 86.31 81 HIS A CA 1
ATOM 654 C C . HIS A 1 81 ? -11.609 -2.354 -9.383 1 86.31 81 HIS A C 1
ATOM 656 O O . HIS A 1 81 ? -10.711 -2.307 -10.227 1 86.31 81 HIS A O 1
ATOM 662 N N . LYS A 1 82 ? -11.773 -1.525 -8.445 1 89.62 82 LYS A N 1
ATOM 663 C CA . LYS A 1 82 ? -10.758 -0.5 -8.203 1 89.62 82 LYS A CA 1
ATOM 664 C C . LYS A 1 82 ? -9.375 -1.123 -8.016 1 89.62 82 LYS A C 1
ATOM 666 O O . LYS A 1 82 ? -9.227 -2.1 -7.281 1 89.62 82 LYS A O 1
ATOM 671 N N . ASN A 1 83 ? -8.445 -0.611 -8.766 1 88.12 83 ASN A N 1
ATOM 672 C CA . ASN A 1 83 ? -7.066 -1.074 -8.664 1 88.12 83 ASN A CA 1
ATOM 673 C C . ASN A 1 83 ? -6.477 -0.782 -7.289 1 88.12 83 ASN A C 1
ATOM 675 O O . ASN A 1 83 ? -6.645 0.316 -6.754 1 88.12 83 ASN A O 1
ATOM 679 N N . ASN A 1 84 ? -5.738 -1.741 -6.73 1 88.81 84 ASN A N 1
ATOM 680 C CA . ASN A 1 84 ? -5.203 -1.633 -5.375 1 88.81 84 ASN A CA 1
ATOM 681 C C . ASN A 1 84 ? -4.246 -0.451 -5.246 1 88.81 84 ASN A C 1
ATOM 683 O O . ASN A 1 84 ? -4.168 0.177 -4.188 1 88.81 84 ASN A O 1
ATOM 687 N N . ALA A 1 85 ? -3.543 -0.132 -6.266 1 88.88 85 ALA A N 1
ATOM 688 C CA . ALA A 1 85 ? -2.576 0.96 -6.219 1 88.88 85 ALA A CA 1
ATOM 689 C C . ALA A 1 85 ? -3.277 2.309 -6.078 1 88.88 85 ALA A C 1
ATOM 691 O O . ALA A 1 85 ? -2.74 3.234 -5.465 1 88.88 85 ALA A O 1
ATOM 692 N N . THR A 1 86 ? -4.48 2.369 -6.629 1 90.31 86 THR A N 1
ATOM 693 C CA . THR A 1 86 ? -5.18 3.65 -6.613 1 90.31 86 THR A CA 1
ATOM 694 C C . THR A 1 86 ? -5.727 3.951 -5.219 1 90.31 86 THR A C 1
ATOM 696 O O . THR A 1 86 ? -6.02 5.105 -4.898 1 90.31 86 THR A O 1
ATOM 699 N N . TYR A 1 87 ? -5.898 2.926 -4.387 1 94.62 87 TYR A N 1
ATOM 700 C CA . TYR A 1 87 ? -6.207 3.195 -2.984 1 94.62 87 TYR A CA 1
ATOM 701 C C . TYR A 1 87 ? -5.117 4.047 -2.34 1 94.62 87 TYR A C 1
ATOM 703 O O . TYR A 1 87 ? -5.414 4.98 -1.593 1 94.62 87 TYR A O 1
ATOM 711 N N . GLN A 1 88 ? -3.898 3.691 -2.662 1 93.62 88 GLN A N 1
ATOM 712 C CA . GLN A 1 88 ? -2.771 4.418 -2.084 1 93.62 88 GLN A CA 1
ATOM 713 C C . GLN A 1 88 ? -2.736 5.859 -2.574 1 93.62 88 GLN A C 1
ATOM 715 O O . GLN A 1 88 ? -2.354 6.766 -1.83 1 93.62 88 GLN A O 1
ATOM 720 N N . THR A 1 89 ? -3.113 6.07 -3.781 1 90.88 89 THR A N 1
ATOM 721 C CA . THR A 1 89 ? -3.197 7.426 -4.312 1 90.88 89 THR A CA 1
ATOM 722 C C . THR A 1 89 ? -4.164 8.273 -3.49 1 90.88 89 THR A C 1
ATOM 724 O O . THR A 1 89 ? -3.836 9.391 -3.088 1 90.88 89 THR A O 1
ATOM 727 N N . GLU A 1 90 ? -5.305 7.723 -3.326 1 94.25 90 GLU A N 1
ATOM 728 C CA . GLU A 1 90 ? -6.293 8.438 -2.52 1 94.25 90 GLU A CA 1
ATOM 729 C C . GLU A 1 90 ? -5.809 8.617 -1.084 1 94.25 90 GLU A C 1
ATOM 731 O O . GLU A 1 90 ? -6.066 9.648 -0.462 1 94.25 90 GLU A O 1
ATOM 736 N N . LEU A 1 91 ? -5.137 7.621 -0.601 1 96.69 91 LEU A N 1
ATOM 737 C CA . LEU A 1 91 ? -4.652 7.676 0.774 1 96.69 91 LEU A CA 1
ATOM 738 C C . LEU A 1 91 ? -3.641 8.805 0.95 1 96.69 91 LEU A C 1
ATOM 740 O O . LEU A 1 91 ? -3.613 9.461 1.991 1 96.69 91 LEU A O 1
ATOM 744 N N . ASP A 1 92 ? -2.797 9.039 -0.013 1 93.56 92 ASP A N 1
ATOM 745 C CA . ASP A 1 92 ? -1.841 10.141 0.027 1 93.56 92 ASP A CA 1
ATOM 746 C C . ASP A 1 92 ? -2.551 11.484 0.213 1 93.56 92 ASP A C 1
ATOM 748 O O . ASP A 1 92 ? -2.141 12.297 1.038 1 93.56 92 ASP A O 1
ATOM 752 N N . LEU A 1 93 ? -3.572 11.641 -0.544 1 94.25 93 LEU A N 1
ATOM 753 C CA . LEU A 1 93 ? -4.344 12.875 -0.467 1 94.25 93 LEU A CA 1
ATOM 754 C C . LEU A 1 93 ? -5.031 13.008 0.888 1 94.25 93 LEU A C 1
ATOM 756 O O . LEU A 1 93 ? -4.984 14.062 1.516 1 94.25 93 LEU A O 1
ATOM 760 N N . ASN A 1 94 ? -5.551 11.969 1.303 1 96.62 94 ASN A N 1
ATOM 761 C CA . ASN A 1 94 ? -6.375 11.984 2.508 1 96.62 94 ASN A CA 1
ATOM 762 C C . ASN A 1 94 ? -5.523 12.133 3.766 1 96.62 94 ASN A C 1
ATOM 764 O O . ASN A 1 94 ? -5.91 12.836 4.703 1 96.62 94 ASN A O 1
ATOM 768 N N . ARG A 1 95 ? -4.395 11.477 3.797 1 96.25 95 ARG A N 1
ATOM 769 C CA . ARG A 1 95 ? -3.494 11.648 4.93 1 96.25 95 ARG A CA 1
ATOM 770 C C . ARG A 1 95 ? -3.02 13.094 5.043 1 96.25 95 ARG A C 1
ATOM 772 O O . ARG A 1 95 ? -2.949 13.641 6.141 1 96.25 95 ARG A O 1
ATOM 779 N N . THR A 1 96 ? -2.691 13.641 3.92 1 95.44 96 THR A N 1
ATOM 780 C CA . THR A 1 96 ? -2.273 15.039 3.896 1 95.44 96 THR A CA 1
ATOM 781 C C . THR A 1 96 ? -3.395 15.945 4.395 1 95.44 96 THR A C 1
ATOM 783 O O . THR A 1 96 ? -3.162 16.844 5.211 1 95.44 96 THR A O 1
ATOM 786 N N . GLU A 1 97 ? -4.566 15.672 3.955 1 96.56 97 GLU A N 1
ATOM 787 C CA . GLU A 1 97 ? -5.711 16.5 4.312 1 96.56 97 GLU A CA 1
ATOM 788 C C . GLU A 1 97 ? -5.988 16.438 5.812 1 96.56 97 GLU A C 1
ATOM 790 O O . GLU A 1 97 ? -6.215 17.469 6.449 1 96.56 97 GLU A O 1
ATOM 795 N N . VAL A 1 98 ? -5.984 15.328 6.387 1 97.62 98 VAL A N 1
ATOM 796 C CA . VAL A 1 98 ? -6.344 15.203 7.797 1 97.62 98 VAL A CA 1
ATOM 797 C C . VAL A 1 98 ? -5.27 15.859 8.664 1 97.62 98 VAL A C 1
ATOM 799 O O . VAL A 1 98 ? -5.582 16.516 9.664 1 97.62 98 VAL A O 1
ATOM 802 N N . LEU A 1 99 ? -4.02 15.695 8.344 1 97.94 99 LEU A N 1
ATOM 803 C CA . LEU A 1 99 ? -2.939 16.312 9.109 1 97.94 99 LEU A CA 1
ATOM 804 C C . LEU A 1 99 ? -3.02 17.828 9.039 1 97.94 99 LEU A C 1
ATOM 806 O O . LEU A 1 99 ? -2.883 18.516 10.055 1 97.94 99 LEU A O 1
ATOM 810 N N . LEU A 1 100 ? -3.283 18.328 7.859 1 97.5 100 LEU A N 1
ATOM 811 C CA . LEU A 1 100 ? -3.365 19.766 7.723 1 97.5 100 LEU A CA 1
ATOM 812 C C . LEU A 1 100 ? -4.641 20.312 8.359 1 97.5 100 LEU A C 1
ATOM 814 O O . LEU A 1 100 ? -4.633 21.375 8.977 1 97.5 100 LEU A O 1
ATOM 818 N N . ALA A 1 101 ? -5.711 19.562 8.242 1 97.44 101 ALA A N 1
ATOM 819 C CA . ALA A 1 101 ? -6.969 19.984 8.859 1 97.44 101 ALA A CA 1
ATOM 820 C C . ALA A 1 101 ? -6.812 20.156 10.367 1 97.44 101 ALA A C 1
ATOM 822 O O . ALA A 1 101 ? -7.445 21.016 10.977 1 97.44 101 ALA A O 1
ATOM 823 N N . LYS A 1 102 ? -5.93 19.312 10.93 1 97.69 102 LYS A N 1
ATOM 824 C CA . LYS A 1 102 ? -5.852 19.281 12.391 1 97.69 102 LYS A CA 1
ATOM 825 C C . LYS A 1 102 ? -4.633 20.047 12.891 1 97.69 102 LYS A C 1
ATOM 827 O O . LYS A 1 102 ? -4.562 20.391 14.07 1 97.69 102 LYS A O 1
ATOM 832 N N . LEU A 1 103 ? -3.652 20.359 11.977 1 97.88 103 LEU A N 1
ATOM 833 C CA . LEU A 1 103 ? -2.377 20.844 12.508 1 97.88 103 LEU A CA 1
ATOM 834 C C . LEU A 1 103 ? -1.826 21.984 11.672 1 97.88 103 LEU A C 1
ATOM 836 O O . LEU A 1 103 ? -0.685 22.406 11.867 1 97.88 103 LEU A O 1
ATOM 840 N N . TYR A 1 104 ? -2.611 22.594 10.758 1 97.19 104 TYR A N 1
ATOM 841 C CA . TYR A 1 104 ? -2.051 23.531 9.789 1 97.19 104 TYR A CA 1
ATOM 842 C C . TYR A 1 104 ? -1.525 24.781 10.477 1 97.19 104 TYR A C 1
ATOM 844 O O . TYR A 1 104 ? -0.592 25.422 9.984 1 97.19 104 TYR A O 1
ATOM 852 N N . PRO A 1 105 ? -1.998 25.219 11.641 1 97.38 105 PRO A N 1
ATOM 853 C CA . PRO A 1 105 ? -1.405 26.406 12.266 1 97.38 105 PRO A CA 1
ATOM 854 C C . PRO A 1 105 ? 0.074 26.219 12.594 1 97.38 105 PRO A C 1
ATOM 856 O O . PRO A 1 105 ? 0.853 27.172 12.516 1 97.38 105 PRO A O 1
ATOM 859 N N . PHE A 1 106 ? 0.442 25.016 12.961 1 97.56 106 PHE A N 1
ATOM 860 C CA . PHE A 1 106 ? 1.853 24.75 13.211 1 97.56 106 PHE A CA 1
ATOM 861 C C . PHE A 1 106 ? 2.686 25.031 11.969 1 97.56 106 PHE A C 1
ATOM 863 O O . PHE A 1 106 ? 3.738 25.672 12.055 1 97.56 106 PHE A O 1
ATOM 870 N N . PHE A 1 107 ? 2.232 24.578 10.82 1 97.31 107 PHE A N 1
ATOM 871 C CA . PHE A 1 107 ? 2.961 24.766 9.57 1 97.31 107 PHE A CA 1
ATOM 872 C C . PHE A 1 107 ? 3.098 26.25 9.234 1 97.31 107 PHE A C 1
ATOM 874 O O . PHE A 1 107 ? 4.148 26.688 8.758 1 97.31 107 PHE A O 1
ATOM 881 N N . LEU A 1 108 ? 2.082 27 9.531 1 96.62 108 LEU A N 1
ATOM 882 C CA . LEU A 1 108 ? 2.098 28.438 9.273 1 96.62 108 LEU A CA 1
ATOM 883 C C . LEU A 1 108 ? 3.098 29.141 10.188 1 96.62 108 LEU A C 1
ATOM 885 O O . LEU A 1 108 ? 3.914 29.938 9.719 1 96.62 108 LEU A O 1
ATOM 889 N N . ARG A 1 109 ? 3.025 28.828 11.43 1 96.38 109 ARG A N 1
ATOM 890 C CA . ARG A 1 109 ? 3.926 29.469 12.383 1 96.38 109 ARG A CA 1
ATOM 891 C C . ARG A 1 109 ? 5.375 29.062 12.117 1 96.38 109 ARG A C 1
ATOM 893 O O . ARG A 1 109 ? 6.281 29.891 12.234 1 96.38 109 ARG A O 1
ATOM 900 N N . PHE A 1 110 ? 5.516 27.781 11.844 1 96.56 110 PHE A N 1
ATOM 901 C CA . PHE A 1 110 ? 6.852 27.297 11.523 1 96.56 110 PHE A CA 1
ATOM 902 C C . PHE A 1 110 ? 7.43 28.062 10.336 1 96.56 110 PHE A C 1
ATOM 904 O O . PHE A 1 110 ? 8.594 28.469 10.359 1 96.56 110 PHE A O 1
ATOM 911 N N . HIS A 1 111 ? 6.656 28.219 9.32 1 95.69 111 HIS A N 1
ATOM 912 C CA . HIS A 1 111 ? 7.078 28.938 8.117 1 95.69 111 HIS A CA 1
ATOM 913 C C . HIS A 1 111 ? 7.395 30.391 8.43 1 95.69 111 HIS A C 1
ATOM 915 O O . HIS A 1 111 ? 8.344 30.953 7.887 1 95.69 111 HIS A O 1
ATOM 921 N N . GLU A 1 112 ? 6.625 31.031 9.211 1 95.06 112 GLU A N 1
ATOM 922 C CA . GLU A 1 112 ? 6.855 32.406 9.609 1 95.06 112 GLU A CA 1
ATOM 923 C C . GLU A 1 112 ? 8.188 32.562 10.328 1 95.06 112 GLU A C 1
ATOM 925 O O . GLU A 1 112 ? 8.898 33.562 10.125 1 95.06 112 GLU A O 1
ATOM 930 N N . LYS A 1 113 ? 8.477 31.578 11.109 1 95.75 113 LYS A N 1
ATOM 931 C CA . LYS A 1 113 ? 9.68 31.641 11.938 1 95.75 113 LYS A CA 1
ATOM 932 C C . LYS A 1 113 ? 10.922 31.281 11.133 1 95.75 113 LYS A C 1
ATOM 934 O O . LYS A 1 113 ? 12 31.844 11.336 1 95.75 113 LYS A O 1
ATOM 939 N N . THR A 1 114 ? 10.82 30.328 10.219 1 94.81 114 THR A N 1
ATOM 940 C CA . THR A 1 114 ? 12.016 29.75 9.625 1 94.81 114 THR A CA 1
ATOM 941 C C . THR A 1 114 ? 12.07 30.016 8.125 1 94.81 114 THR A C 1
ATOM 943 O O . THR A 1 114 ? 13.125 29.859 7.5 1 94.81 114 THR A O 1
ATOM 946 N N . GLY A 1 115 ? 11 30.359 7.547 1 94.31 115 GLY A N 1
ATOM 947 C CA . GLY A 1 115 ? 10.93 30.547 6.105 1 94.31 115 GLY A CA 1
ATOM 948 C C . GLY A 1 115 ? 10.734 29.234 5.352 1 94.31 115 GLY A C 1
ATOM 949 O O . GLY A 1 115 ? 10.633 29.234 4.121 1 94.31 115 GLY A O 1
ATOM 950 N N . ARG A 1 116 ? 10.633 28.141 6.137 1 93.88 116 ARG A N 1
ATOM 951 C CA . ARG A 1 116 ? 10.477 26.828 5.527 1 93.88 116 ARG A CA 1
ATOM 952 C C . ARG A 1 116 ? 9.219 26.125 6.043 1 93.88 116 ARG A C 1
ATOM 954 O O . ARG A 1 116 ? 8.656 26.531 7.062 1 93.88 116 ARG A O 1
ATOM 961 N N . TYR A 1 117 ? 8.711 25.266 5.188 1 93.56 117 TYR A N 1
ATOM 962 C CA . TYR A 1 117 ? 7.652 24.375 5.656 1 93.56 117 TYR A CA 1
ATOM 963 C C . TYR A 1 117 ? 8.211 23 5.996 1 93.56 117 TYR A C 1
ATOM 965 O O . TYR A 1 117 ? 9.039 22.453 5.262 1 93.56 117 TYR A O 1
ATOM 973 N N . PRO A 1 118 ? 7.762 22.453 7.133 1 94.62 118 PRO A N 1
ATOM 974 C CA . PRO A 1 118 ? 8.078 21.047 7.359 1 94.62 118 PRO A CA 1
ATOM 975 C C . PRO A 1 118 ? 7.391 20.125 6.359 1 94.62 118 PRO A C 1
ATOM 977 O O . PRO A 1 118 ? 6.41 20.516 5.723 1 94.62 118 PRO A O 1
ATOM 980 N N . TYR A 1 119 ? 7.977 19.016 6.133 1 92.31 119 TYR A N 1
ATOM 981 C CA . TYR A 1 119 ? 7.316 18.016 5.312 1 92.31 119 TYR A CA 1
ATOM 982 C C . TYR A 1 119 ? 7.07 16.734 6.113 1 92.31 119 TYR A C 1
ATOM 984 O O . TYR A 1 119 ? 7.66 16.547 7.18 1 92.31 119 TYR A O 1
ATOM 992 N N . VAL A 1 120 ? 6.102 15.961 5.68 1 95.75 120 VAL A N 1
ATOM 993 C CA . VAL A 1 120 ? 5.625 14.82 6.449 1 95.75 120 VAL A CA 1
ATOM 994 C C . VAL A 1 120 ? 5.672 13.555 5.586 1 95.75 120 VAL A C 1
ATOM 996 O O . VAL A 1 120 ? 4.637 13.094 5.102 1 95.75 120 VAL A O 1
ATOM 999 N N . PRO A 1 121 ? 6.805 12.906 5.434 1 93.19 121 PRO A N 1
ATOM 1000 C CA . PRO A 1 121 ? 6.914 11.703 4.609 1 93.19 121 PRO A CA 1
ATOM 1001 C C . PRO A 1 121 ? 6.262 10.484 5.254 1 93.19 121 PRO A C 1
ATOM 1003 O O . PRO A 1 121 ? 6.176 10.398 6.48 1 93.19 121 PRO A O 1
ATOM 1006 N N . LEU A 1 122 ? 5.777 9.688 4.414 1 94.5 122 LEU A N 1
ATOM 1007 C CA . LEU A 1 122 ? 5.23 8.391 4.805 1 94.5 122 LEU A CA 1
ATOM 1008 C C . LEU A 1 122 ? 6.344 7.359 4.969 1 94.5 122 LEU A C 1
ATOM 1010 O O . LEU A 1 122 ? 7.184 7.199 4.078 1 94.5 122 LEU A O 1
ATOM 1014 N N . ALA A 1 123 ? 6.367 6.656 6.117 1 91.38 123 ALA A N 1
ATOM 1015 C CA . ALA A 1 123 ? 7.391 5.648 6.359 1 91.38 123 ALA A CA 1
ATOM 1016 C C . ALA A 1 123 ? 6.84 4.242 6.145 1 91.38 123 ALA A C 1
ATOM 1018 O O . ALA A 1 123 ? 7.551 3.355 5.66 1 91.38 123 ALA A O 1
ATOM 1019 N N . THR A 1 124 ? 5.645 4.004 6.57 1 90.44 124 THR A N 1
ATOM 1020 C CA . THR A 1 124 ? 5.008 2.697 6.477 1 90.44 124 THR A CA 1
ATOM 1021 C C . THR A 1 124 ? 3.51 2.842 6.215 1 90.44 124 THR A C 1
ATOM 1023 O O . THR A 1 124 ? 2.871 3.76 6.734 1 90.44 124 THR A O 1
ATOM 1026 N N . ILE A 1 125 ? 3.008 1.967 5.445 1 92.38 125 ILE A N 1
ATOM 1027 C CA . ILE A 1 125 ? 1.562 1.934 5.266 1 92.38 125 ILE A CA 1
ATOM 1028 C C . ILE A 1 125 ? 1.078 0.485 5.234 1 92.38 125 ILE A C 1
ATOM 1030 O O . ILE A 1 125 ? 1.754 -0.389 4.688 1 92.38 125 ILE A O 1
ATOM 1034 N N . GLY A 1 126 ? 0.059 0.237 5.957 1 90.31 126 GLY A N 1
ATOM 1035 C CA . GLY A 1 126 ? -0.71 -0.993 5.852 1 90.31 126 GLY A CA 1
ATOM 1036 C C . GLY A 1 126 ? -2.094 -0.783 5.27 1 90.31 126 GLY A C 1
ATOM 1037 O O . GLY A 1 126 ? -2.791 0.167 5.633 1 90.31 126 GLY A O 1
ATOM 1038 N N . ILE A 1 127 ? -2.387 -1.553 4.312 1 92.38 127 ILE A N 1
ATOM 1039 C CA . ILE A 1 127 ? -3.703 -1.468 3.691 1 92.38 127 ILE A CA 1
ATOM 1040 C C . ILE A 1 127 ? -4.398 -2.826 3.764 1 92.38 127 ILE A C 1
ATOM 1042 O O . ILE A 1 127 ? -3.809 -3.85 3.408 1 92.38 127 ILE A O 1
ATOM 1046 N N . TYR A 1 128 ? -5.566 -2.826 4.199 1 88.81 128 TYR A N 1
ATOM 1047 C CA . TYR A 1 128 ? -6.406 -4.008 4.355 1 88.81 128 TYR A CA 1
ATOM 1048 C C . TYR A 1 128 ? -7.617 -3.945 3.438 1 88.81 128 TYR A C 1
ATOM 1050 O O . TYR A 1 128 ? -8.523 -3.131 3.646 1 88.81 128 TYR A O 1
ATOM 1058 N N . PHE A 1 129 ? -7.598 -4.785 2.479 1 92.44 129 PHE A N 1
ATOM 1059 C CA . PHE A 1 129 ? -8.68 -4.809 1.505 1 92.44 129 PHE A CA 1
ATOM 1060 C C . PHE A 1 129 ? -9.773 -5.781 1.935 1 92.44 129 PHE A C 1
ATOM 1062 O O . PHE A 1 129 ? -9.602 -6.996 1.838 1 92.44 129 PHE A O 1
ATOM 1069 N N . LEU A 1 130 ? -10.93 -5.262 2.316 1 89.25 130 LEU A N 1
ATOM 1070 C CA . LEU A 1 130 ? -12 -6.094 2.871 1 89.25 130 LEU A CA 1
ATOM 1071 C C . LEU A 1 130 ? -13.031 -6.434 1.806 1 89.25 130 LEU A C 1
ATOM 1073 O O . LEU A 1 130 ? -13.547 -7.555 1.773 1 89.25 130 LEU A O 1
ATOM 1077 N N . LYS A 1 131 ? -13.375 -5.484 1.032 1 91.38 131 LYS A N 1
ATOM 1078 C CA . LYS A 1 131 ? -14.305 -5.645 -0.083 1 91.38 131 LYS A CA 1
ATOM 1079 C C . LYS A 1 131 ? -13.898 -4.773 -1.268 1 91.38 131 LYS A C 1
ATOM 1081 O O . LYS A 1 131 ? -13.367 -3.676 -1.084 1 91.38 131 LYS A O 1
ATOM 1086 N N . GLU A 1 132 ? -14.195 -5.227 -2.434 1 92.06 132 GLU A N 1
ATOM 1087 C CA . GLU A 1 132 ? -13.828 -4.492 -3.641 1 92.06 132 GLU A CA 1
ATOM 1088 C C . GLU A 1 132 ? -14.773 -3.32 -3.887 1 92.06 132 GLU A C 1
ATOM 1090 O O . GLU A 1 132 ? -15.945 -3.371 -3.506 1 92.06 132 GLU A O 1
ATOM 1095 N N . ILE A 1 133 ? -14.227 -2.236 -4.41 1 94.06 133 ILE A N 1
ATOM 1096 C CA . ILE A 1 133 ? -15.039 -1.113 -4.871 1 94.06 133 ILE A CA 1
ATOM 1097 C C . ILE A 1 133 ? -15.266 -1.228 -6.379 1 94.06 133 ILE A C 1
ATOM 1099 O O . ILE A 1 133 ? -14.312 -1.366 -7.145 1 94.06 133 ILE A O 1
ATOM 1103 N N . SER A 1 134 ? -16.516 -1.153 -6.82 1 91.38 134 SER A N 1
ATOM 1104 C CA . SER A 1 134 ? -16.859 -1.322 -8.227 1 91.38 134 SER A CA 1
ATOM 1105 C C . SER A 1 134 ? -16.641 -0.035 -9.008 1 91.38 134 SER A C 1
ATOM 1107 O O . SER A 1 134 ? -16.594 1.051 -8.43 1 91.38 134 SER A O 1
ATOM 1109 N N . PRO A 1 135 ? -16.516 -0.218 -10.289 1 87.19 135 PRO A N 1
ATOM 1110 C CA . PRO A 1 135 ? -16.391 0.99 -11.102 1 87.19 135 PRO A CA 1
ATOM 1111 C C . PRO A 1 135 ? -17.578 1.937 -10.945 1 87.19 135 PRO A C 1
ATOM 1113 O O . PRO A 1 135 ? -18.719 1.487 -10.844 1 87.19 135 PRO A O 1
ATOM 1116 N N . PHE A 1 136 ? -17.344 3.215 -10.852 1 88.19 136 PHE A N 1
ATOM 1117 C CA . PHE A 1 136 ? -18.297 4.305 -10.766 1 88.19 136 PHE A CA 1
ATOM 1118 C C . PHE A 1 136 ? -18.984 4.316 -9.406 1 88.19 136 PHE A C 1
ATOM 1120 O O . PHE A 1 136 ? -19.844 5.164 -9.148 1 88.19 136 PHE A O 1
ATOM 1127 N N . GLN A 1 137 ? -18.656 3.396 -8.617 1 93.25 137 GLN A N 1
ATOM 1128 C CA . GLN A 1 137 ? -19.25 3.344 -7.281 1 93.25 137 GLN A CA 1
ATOM 1129 C C . GLN A 1 137 ? -18.75 4.496 -6.414 1 93.25 137 GLN A C 1
ATOM 1131 O O . GLN A 1 137 ? -17.562 4.773 -6.367 1 93.25 137 GLN A O 1
ATOM 1136 N N . SER A 1 138 ? -19.688 5.18 -5.816 1 95.25 138 SER A N 1
ATOM 1137 C CA . SER A 1 138 ? -19.344 6.234 -4.871 1 95.25 138 SER A CA 1
ATOM 1138 C C . SER A 1 138 ? -18.859 5.652 -3.545 1 95.25 138 SER A C 1
ATOM 1140 O O . SER A 1 138 ? -19.391 4.645 -3.078 1 95.25 138 SER A O 1
ATOM 1142 N N . TYR A 1 139 ? -17.859 6.254 -2.961 1 96.5 139 TYR A N 1
ATOM 1143 C CA . TYR A 1 139 ? -17.375 5.867 -1.645 1 96.5 139 TYR A CA 1
ATOM 1144 C C . TYR A 1 139 ? -16.797 7.07 -0.901 1 96.5 139 TYR A C 1
ATOM 1146 O O . TYR A 1 139 ? -16.625 8.141 -1.486 1 96.5 139 TYR A O 1
ATOM 1154 N N . SER A 1 140 ? -16.672 6.961 0.375 1 97.38 140 SER A N 1
ATOM 1155 C CA . SER A 1 140 ? -16.062 7.996 1.208 1 97.38 140 SER A CA 1
ATOM 1156 C C . SER A 1 140 ? -14.875 7.457 1.983 1 97.38 140 SER A C 1
ATOM 1158 O O . SER A 1 140 ? -14.734 6.242 2.154 1 97.38 140 SER A O 1
ATOM 1160 N N . ILE A 1 141 ? -14.008 8.297 2.262 1 97.44 141 ILE A N 1
ATOM 1161 C CA . ILE A 1 141 ? -12.836 7.953 3.064 1 97.44 141 ILE A CA 1
ATOM 1162 C C . ILE A 1 141 ? -12.828 8.781 4.344 1 97.44 141 ILE A C 1
ATOM 1164 O O . ILE A 1 141 ? -12.758 10.016 4.293 1 97.44 141 ILE A O 1
ATOM 1168 N N . GLU A 1 142 ? -12.961 8.125 5.441 1 94.69 142 GLU A N 1
ATOM 1169 C CA . GLU A 1 142 ? -12.883 8.773 6.746 1 94.69 142 GLU A CA 1
ATOM 1170 C C . GLU A 1 142 ? -11.484 8.664 7.34 1 94.69 142 GLU A C 1
ATOM 1172 O O . GLU A 1 142 ? -10.984 7.559 7.559 1 94.69 142 GLU A O 1
ATOM 1177 N N . ASN A 1 143 ? -10.891 9.766 7.629 1 95.44 143 ASN A N 1
ATOM 1178 C CA . ASN A 1 143 ? -9.516 9.812 8.117 1 95.44 143 ASN A CA 1
ATOM 1179 C C . ASN A 1 143 ? -9.445 10.383 9.531 1 95.44 143 ASN A C 1
ATOM 1181 O O . ASN A 1 143 ? -10.125 11.359 9.852 1 95.44 143 ASN A O 1
ATOM 1185 N N . ARG A 1 144 ? -8.609 9.766 10.391 1 92.12 144 ARG A N 1
ATOM 1186 C CA . ARG A 1 144 ? -8.398 10.219 11.766 1 92.12 144 ARG A CA 1
ATOM 1187 C C . ARG A 1 144 ? -6.93 10.086 12.164 1 92.12 144 ARG A C 1
ATOM 1189 O O . ARG A 1 144 ? -6.262 9.117 11.781 1 92.12 144 ARG A O 1
ATOM 1196 N N . ILE A 1 145 ? -6.523 11.086 12.898 1 93.5 145 ILE A N 1
ATOM 1197 C CA . ILE A 1 145 ? -5.266 10.867 13.602 1 93.5 145 ILE A CA 1
ATOM 1198 C C . ILE A 1 145 ? -5.461 9.844 14.719 1 93.5 145 ILE A C 1
ATOM 1200 O O . ILE A 1 145 ? -6.324 10.016 15.578 1 93.5 145 ILE A O 1
ATOM 1204 N N . LEU A 1 146 ? -4.789 8.781 14.641 1 88.06 146 LEU A N 1
ATOM 1205 C CA . LEU A 1 146 ? -4.934 7.691 15.602 1 88.06 146 LEU A CA 1
ATOM 1206 C C . LEU A 1 146 ? -4.141 7.969 16.875 1 88.06 146 LEU A C 1
ATOM 1208 O O . LEU A 1 146 ? -4.621 7.707 17.984 1 88.06 146 LEU A O 1
ATOM 1212 N N . GLY A 1 147 ? -2.934 8.438 16.703 1 90.12 147 GLY A N 1
ATOM 1213 C CA . GLY A 1 147 ? -2.008 8.695 17.797 1 90.12 147 GLY A CA 1
ATOM 1214 C C . GLY A 1 147 ? -0.588 8.953 17.328 1 90.12 147 GLY A C 1
ATOM 1215 O O . GLY A 1 147 ? -0.35 9.148 16.141 1 90.12 147 GLY A O 1
ATOM 1216 N N . TRP A 1 148 ? 0.259 9.07 18.297 1 92.19 148 TRP A N 1
ATOM 1217 C CA . TRP A 1 148 ? 1.663 9.328 18 1 92.19 148 TRP A CA 1
ATOM 1218 C C . TRP A 1 148 ? 2.562 8.836 19.125 1 92.19 148 TRP A C 1
ATOM 1220 O O . TRP A 1 148 ? 2.096 8.602 20.234 1 92.19 148 TRP A O 1
ATOM 1230 N N . ASP A 1 149 ? 3.77 8.555 18.797 1 91.81 149 ASP A N 1
ATOM 1231 C CA . ASP A 1 149 ? 4.801 8.297 19.797 1 91.81 149 ASP A CA 1
ATOM 1232 C C . ASP A 1 149 ? 5.895 9.359 19.75 1 91.81 149 ASP A C 1
ATOM 1234 O O . ASP A 1 149 ? 5.613 10.539 19.5 1 91.81 149 ASP A O 1
ATOM 1238 N N . GLU A 1 150 ? 7.066 9.039 20.094 1 93.25 150 GLU A N 1
ATOM 1239 C CA . GLU A 1 150 ? 8.117 10.047 20.203 1 93.25 150 GLU A CA 1
ATOM 1240 C C . GLU A 1 150 ? 8.523 10.562 18.812 1 93.25 150 GLU A C 1
ATOM 1242 O O . GLU A 1 150 ? 9.016 11.688 18.688 1 93.25 150 GLU A O 1
ATOM 1247 N N . LYS A 1 151 ? 8.297 9.719 17.828 1 93.88 151 LYS A N 1
ATOM 1248 C CA . LYS A 1 151 ? 8.836 10.07 16.516 1 93.88 151 LYS A CA 1
ATOM 1249 C C . LYS A 1 151 ? 7.738 10.055 15.453 1 93.88 151 LYS A C 1
ATOM 1251 O O . LYS A 1 151 ? 7.762 10.859 14.523 1 93.88 151 LYS A O 1
ATOM 1256 N N . TRP A 1 152 ? 6.812 9.172 15.648 1 92.62 152 TRP A N 1
ATOM 1257 C CA . TRP A 1 152 ? 5.891 8.867 14.562 1 92.62 152 TRP A CA 1
ATOM 1258 C C . TRP A 1 152 ? 4.473 9.312 14.898 1 92.62 152 TRP A C 1
ATOM 1260 O O . TRP A 1 152 ? 4.078 9.305 16.062 1 92.62 152 TRP A O 1
ATOM 1270 N N . ILE A 1 153 ? 3.734 9.742 13.914 1 94.19 153 ILE A N 1
ATOM 1271 C CA . ILE A 1 153 ? 2.299 9.977 14.008 1 94.19 153 ILE A CA 1
ATOM 1272 C C . ILE A 1 153 ? 1.551 9 13.109 1 94.19 153 ILE A C 1
ATOM 1274 O O . ILE A 1 153 ? 2.014 8.672 12.016 1 94.19 153 ILE A O 1
ATOM 1278 N N . PHE A 1 154 ? 0.414 8.5 13.555 1 91.88 154 PHE A N 1
ATOM 1279 C CA . PHE A 1 154 ? -0.323 7.445 12.875 1 91.88 154 PHE A CA 1
ATOM 1280 C C . PHE A 1 154 ? -1.691 7.941 12.422 1 91.88 154 PHE A C 1
ATOM 1282 O O . PHE A 1 154 ? -2.4 8.602 13.188 1 91.88 154 PHE A O 1
ATOM 1289 N N . VAL A 1 155 ? -2.008 7.609 11.203 1 93.31 155 VAL A N 1
ATOM 1290 C CA . VAL A 1 155 ? -3.285 8.016 10.625 1 93.31 155 VAL A CA 1
ATOM 1291 C C . VAL A 1 155 ? -4.082 6.781 10.211 1 93.31 155 VAL A C 1
ATOM 1293 O O . VAL A 1 155 ? -3.551 5.887 9.547 1 93.31 155 VAL A O 1
ATOM 1296 N N . LEU A 1 156 ? -5.301 6.742 10.633 1 90.19 156 LEU A N 1
ATOM 1297 C CA . LEU A 1 156 ? -6.242 5.699 10.242 1 90.19 156 LEU A CA 1
ATOM 1298 C C . LEU A 1 156 ? -7.184 6.199 9.148 1 90.19 156 LEU A C 1
ATOM 1300 O O . LEU A 1 156 ? -7.734 7.297 9.25 1 90.19 156 LEU A O 1
ATOM 1304 N N . SER A 1 157 ? -7.312 5.445 8.117 1 94 157 SER A N 1
ATOM 1305 C CA . SER A 1 157 ? -8.242 5.762 7.035 1 94 157 SER A CA 1
ATOM 1306 C C . SER A 1 157 ? -9.203 4.605 6.777 1 94 157 SER A C 1
ATOM 1308 O O . SER A 1 157 ? -8.781 3.459 6.617 1 94 157 SER A O 1
ATOM 1310 N N . LYS A 1 158 ? -10.461 4.895 6.742 1 91.69 158 LYS A N 1
ATOM 1311 C CA . LYS A 1 158 ? -11.508 3.92 6.434 1 91.69 158 LYS A CA 1
ATOM 1312 C C . LYS A 1 158 ? -12.219 4.273 5.129 1 91.69 158 LYS A C 1
ATOM 1314 O O . LYS A 1 158 ? -12.781 5.363 5 1 91.69 158 LYS A O 1
ATOM 1319 N N . PHE A 1 159 ? -12.141 3.396 4.164 1 95.56 159 PHE A N 1
ATOM 1320 C CA . PHE A 1 159 ? -12.969 3.523 2.969 1 95.56 159 PHE A CA 1
ATOM 1321 C C . PHE A 1 159 ? -14.352 2.943 3.209 1 95.56 159 PHE A C 1
ATOM 1323 O O . PHE A 1 159 ? -14.492 1.802 3.652 1 95.56 159 PHE A O 1
ATOM 1330 N N . LEU A 1 160 ? -15.328 3.713 2.873 1 94.94 160 LEU A N 1
ATOM 1331 C CA . LEU A 1 160 ? -16.703 3.281 3.131 1 94.94 160 LEU A CA 1
ATOM 1332 C C . LEU A 1 160 ? -17.531 3.336 1.856 1 94.94 160 LEU A C 1
ATOM 1334 O O . LEU A 1 160 ? -17.469 4.312 1.107 1 94.94 160 LEU A O 1
ATOM 1338 N N . VAL A 1 161 ? -18.234 2.371 1.567 1 96.19 161 VAL A N 1
ATOM 1339 C CA . VAL A 1 161 ? -19.344 2.348 0.623 1 96.19 161 VAL A CA 1
ATOM 1340 C C . VAL A 1 161 ? -20.672 2.271 1.382 1 96.19 161 VAL A C 1
ATOM 1342 O O . VAL A 1 161 ? -20.984 1.236 1.969 1 96.19 161 VAL A O 1
ATOM 1345 N N . GLY A 1 162 ? -21.438 3.391 1.335 1 94.62 162 GLY A N 1
ATOM 1346 C CA . GLY A 1 162 ? -22.5 3.48 2.316 1 94.62 162 GLY A CA 1
ATOM 1347 C C . GLY A 1 162 ? -22 3.469 3.748 1 94.62 162 GLY A C 1
ATOM 1348 O O . GLY A 1 162 ? -21.156 4.277 4.117 1 94.62 162 GLY A O 1
ATOM 1349 N N . GLU A 1 163 ? -22.438 2.488 4.48 1 91.5 163 GLU A N 1
ATOM 1350 C CA . GLU A 1 163 ? -22.016 2.383 5.879 1 91.5 163 GLU A CA 1
ATOM 1351 C C . GLU A 1 163 ? -21.016 1.254 6.07 1 91.5 163 GLU A C 1
ATOM 1353 O O . GLU A 1 163 ? -20.516 1.047 7.176 1 91.5 163 GLU A O 1
ATOM 1358 N N . ARG A 1 164 ? -20.656 0.656 4.992 1 92.56 164 ARG A N 1
ATOM 1359 C CA . ARG A 1 164 ? -19.797 -0.518 5.086 1 92.56 164 ARG A CA 1
ATOM 1360 C C . ARG A 1 164 ? -18.328 -0.142 4.859 1 92.56 164 ARG A C 1
ATOM 1362 O O . ARG A 1 164 ? -18 0.505 3.865 1 92.56 164 ARG A O 1
ATOM 1369 N N . VAL A 1 165 ? -17.5 -0.54 5.828 1 90.5 165 VAL A N 1
ATOM 1370 C CA . VAL A 1 165 ? -16.062 -0.364 5.641 1 90.5 165 VAL A CA 1
ATOM 1371 C C . VAL A 1 165 ? -15.539 -1.399 4.648 1 90.5 165 VAL A C 1
ATOM 1373 O O . VAL A 1 165 ? -15.68 -2.605 4.863 1 90.5 165 VAL A O 1
ATOM 1376 N N . VAL A 1 166 ? -14.945 -0.95 3.553 1 94 166 VAL A N 1
ATOM 1377 C CA . VAL A 1 166 ? -14.523 -1.88 2.51 1 94 166 VAL A CA 1
ATOM 1378 C C . VAL A 1 166 ? -13 -1.933 2.443 1 94 166 VAL A C 1
ATOM 1380 O O . VAL A 1 166 ? -12.43 -2.826 1.812 1 94 166 VAL A O 1
ATOM 1383 N N . CYS A 1 167 ? -12.352 -0.997 3.039 1 93.62 167 CYS A N 1
ATOM 1384 C CA . CYS A 1 167 ? -10.898 -0.959 3.119 1 93.62 167 CYS A CA 1
ATOM 1385 C C . CYS A 1 167 ? -10.438 -0.17 4.34 1 93.62 167 CYS A C 1
ATOM 1387 O O . CYS A 1 167 ? -11.078 0.811 4.727 1 93.62 167 CYS A O 1
ATOM 1389 N N . LEU A 1 168 ? -9.398 -0.605 4.977 1 89.31 168 LEU A N 1
ATOM 1390 C CA . LEU A 1 168 ? -8.766 0.06 6.109 1 89.31 168 LEU A CA 1
ATOM 1391 C C . LEU A 1 168 ? -7.277 0.284 5.852 1 89.31 168 LEU A C 1
ATOM 1393 O O . LEU A 1 168 ? -6.617 -0.559 5.242 1 89.31 168 LEU A O 1
ATOM 1397 N N . SER A 1 169 ? -6.82 1.422 6.328 1 92.06 169 SER A N 1
ATOM 1398 C CA . SER A 1 169 ? -5.391 1.679 6.18 1 92.06 169 SER A CA 1
ATOM 1399 C C . SER A 1 169 ? -4.832 2.426 7.387 1 92.06 169 SER A C 1
ATOM 1401 O O . SER A 1 169 ? -5.508 3.283 7.957 1 92.06 169 SER A O 1
ATOM 1403 N N . VAL A 1 170 ? -3.66 2.062 7.738 1 89.25 170 VAL A N 1
ATOM 1404 C CA . VAL A 1 170 ? -2.912 2.787 8.758 1 89.25 170 VAL A CA 1
ATOM 1405 C C . VAL A 1 170 ? -1.59 3.283 8.18 1 89.25 170 VAL A C 1
ATOM 1407 O O . VAL A 1 170 ? -0.828 2.504 7.598 1 89.25 170 VAL A O 1
ATOM 1410 N N . GLY A 1 171 ? -1.394 4.551 8.297 1 92.56 171 GLY A N 1
ATOM 1411 C CA . GLY A 1 171 ? -0.149 5.156 7.852 1 92.56 171 GLY A CA 1
ATOM 1412 C C . GLY A 1 171 ? 0.715 5.652 8.992 1 92.56 171 GLY A C 1
ATOM 1413 O O . GLY A 1 171 ? 0.203 6.184 9.977 1 92.56 171 GLY A O 1
ATOM 1414 N N . LYS A 1 172 ? 1.984 5.359 8.922 1 93.06 172 LYS A N 1
ATOM 1415 C CA . LYS A 1 172 ? 3.01 5.848 9.836 1 93.06 172 LYS A CA 1
ATOM 1416 C C . LYS A 1 172 ? 3.83 6.969 9.195 1 93.06 172 LYS A C 1
ATOM 1418 O O . LYS A 1 172 ? 4.5 6.754 8.188 1 93.06 172 LYS A O 1
ATOM 1423 N N . LEU A 1 173 ? 3.768 8.148 9.773 1 95.44 173 LEU A N 1
ATOM 1424 C CA . LEU A 1 173 ? 4.406 9.32 9.18 1 95.44 173 LEU A CA 1
ATOM 1425 C C . LEU A 1 173 ? 5.328 10 10.188 1 95.44 173 LEU A C 1
ATOM 1427 O O . LEU A 1 173 ? 5.238 9.742 11.391 1 95.44 173 LEU A O 1
ATOM 1431 N N . VAL A 1 174 ? 6.176 10.891 9.656 1 96.06 174 VAL A N 1
ATOM 1432 C CA . VAL A 1 174 ? 7.125 11.602 10.508 1 96.06 174 VAL A CA 1
ATOM 1433 C C . VAL A 1 174 ? 7.211 13.062 10.07 1 96.06 174 VAL A C 1
ATOM 1435 O O . VAL A 1 174 ? 7.164 13.367 8.875 1 96.06 174 VAL A O 1
ATOM 1438 N N . PHE A 1 175 ? 7.266 13.977 11.008 1 97.56 175 PHE A N 1
ATOM 1439 C CA . PHE A 1 175 ? 7.504 15.383 10.719 1 97.56 175 PHE A CA 1
ATOM 1440 C C . PHE A 1 175 ? 8.992 15.664 10.562 1 97.56 175 PHE A C 1
ATOM 1442 O O . PHE A 1 175 ? 9.789 15.32 11.438 1 97.56 175 PHE A O 1
ATOM 1449 N N . LYS A 1 176 ? 9.297 16.375 9.469 1 96 176 LYS A N 1
ATOM 1450 C CA . LYS A 1 176 ? 10.711 16.641 9.203 1 96 176 LYS A CA 1
ATOM 1451 C C . LYS A 1 176 ? 10.93 18.109 8.82 1 96 176 LYS A C 1
ATOM 1453 O O . LYS A 1 176 ? 10.109 18.688 8.117 1 96 176 LYS A O 1
ATOM 1458 N N . ASP A 1 177 ? 11.945 18.625 9.281 1 96.06 177 ASP A N 1
ATOM 1459 C CA . ASP A 1 177 ? 12.57 19.859 8.789 1 96.06 177 ASP A CA 1
ATOM 1460 C C . ASP A 1 177 ? 13.953 19.562 8.211 1 96.06 177 ASP A C 1
ATOM 1462 O O . ASP A 1 177 ? 14.953 19.625 8.93 1 96.06 177 ASP A O 1
ATOM 1466 N N . GLY A 1 178 ? 14 19.375 6.91 1 89.5 178 GLY A N 1
ATOM 1467 C CA . GLY A 1 178 ? 15.227 18.812 6.363 1 89.5 178 GLY A CA 1
ATOM 1468 C C . GLY A 1 178 ? 15.57 17.453 6.941 1 89.5 178 GLY A C 1
ATOM 1469 O O . GLY A 1 178 ? 14.766 16.531 6.883 1 89.5 178 GLY A O 1
ATOM 1470 N N . ARG A 1 179 ? 16.766 17.391 7.637 1 90.19 179 ARG A N 1
ATOM 1471 C CA . ARG A 1 179 ? 17.188 16.125 8.203 1 90.19 179 ARG A CA 1
ATOM 1472 C C . ARG A 1 179 ? 16.719 15.984 9.648 1 90.19 179 ARG A C 1
ATOM 1474 O O . ARG A 1 179 ? 16.828 14.914 10.242 1 90.19 179 ARG A O 1
ATOM 1481 N N . LYS A 1 180 ? 16.172 16.984 10.125 1 95.19 180 LYS A N 1
ATOM 1482 C CA . LYS A 1 180 ? 15.766 16.984 11.531 1 95.19 180 LYS A CA 1
ATOM 1483 C C . LYS A 1 180 ? 14.328 16.5 11.68 1 95.19 180 LYS A C 1
ATOM 1485 O O . LYS A 1 180 ? 13.445 16.922 10.945 1 95.19 180 LYS A O 1
ATOM 1490 N N . THR A 1 181 ? 14.203 15.664 12.656 1 96.75 181 THR A N 1
ATOM 1491 C CA . THR A 1 181 ? 12.883 15.148 12.977 1 96.75 181 THR A CA 1
ATOM 1492 C C . THR A 1 181 ? 12.188 16.031 14.016 1 96.75 181 THR A C 1
ATOM 1494 O O . THR A 1 181 ? 12.812 16.453 14.984 1 96.75 181 THR A O 1
ATOM 1497 N N . ILE A 1 182 ? 10.938 16.375 13.781 1 97.69 182 ILE A N 1
ATOM 1498 C CA . ILE A 1 182 ? 10.125 17.141 14.719 1 97.69 182 ILE A CA 1
ATOM 1499 C C . ILE A 1 182 ? 9.18 16.188 15.469 1 97.69 182 ILE A C 1
ATOM 1501 O O . ILE A 1 182 ? 8.43 15.43 14.844 1 97.69 182 ILE A O 1
ATOM 1505 N N . LYS A 1 183 ? 9.133 16.266 16.734 1 97.56 183 LYS A N 1
ATOM 1506 C CA . LYS A 1 183 ? 8.258 15.414 17.531 1 97.56 183 LYS A CA 1
ATOM 1507 C C . LYS A 1 183 ? 6.793 15.773 17.312 1 97.56 183 LYS A C 1
ATOM 1509 O O . LYS A 1 183 ? 6.414 16.938 17.406 1 97.56 183 LYS A O 1
ATOM 1514 N N . PRO A 1 184 ? 6.02 14.766 17.062 1 97.12 184 PRO A N 1
ATOM 1515 C CA . PRO A 1 184 ? 4.594 15.047 16.891 1 97.12 184 PRO A CA 1
ATOM 1516 C C . PRO A 1 184 ? 3.971 15.75 18.094 1 97.12 184 PRO A C 1
ATOM 1518 O O . PRO A 1 184 ? 3.102 16.609 17.922 1 97.12 184 PRO A O 1
ATOM 1521 N N . ALA A 1 185 ? 4.395 15.445 19.25 1 96.31 185 ALA A N 1
ATOM 1522 C CA . ALA A 1 185 ? 3.869 16.078 20.453 1 96.31 185 ALA A CA 1
ATOM 1523 C C . ALA A 1 185 ? 4.062 17.594 20.422 1 96.31 185 ALA A C 1
ATOM 1525 O O . ALA A 1 185 ? 3.189 18.344 20.844 1 96.31 185 ALA A O 1
ATOM 1526 N N . ASP A 1 186 ? 5.188 18 19.938 1 96.62 186 ASP A N 1
ATOM 1527 C CA . ASP A 1 186 ? 5.469 19.438 19.844 1 96.62 186 ASP A CA 1
ATOM 1528 C C . ASP A 1 186 ? 4.547 20.109 18.828 1 96.62 186 ASP A C 1
ATOM 1530 O O . ASP A 1 186 ? 4.082 21.219 19.047 1 96.62 186 ASP A O 1
ATOM 1534 N N . VAL A 1 187 ? 4.352 19.438 17.719 1 97.94 187 VAL A N 1
ATOM 1535 C CA . VAL A 1 187 ? 3.463 19.938 16.688 1 97.94 187 VAL A CA 1
ATOM 1536 C C . VAL A 1 187 ? 2.053 20.109 17.25 1 97.94 187 VAL A C 1
ATOM 1538 O O . VAL A 1 187 ? 1.424 21.156 17.062 1 97.94 187 VAL A O 1
ATOM 1541 N N . ILE A 1 188 ? 1.586 19.109 17.938 1 97.31 188 ILE A N 1
ATOM 1542 C CA . ILE A 1 188 ? 0.233 19.062 18.469 1 97.31 188 ILE A CA 1
ATOM 1543 C C . ILE A 1 188 ? 0.073 20.125 19.547 1 97.31 188 ILE A C 1
ATOM 1545 O O . ILE A 1 188 ? -0.923 20.859 19.578 1 97.31 188 ILE A O 1
ATOM 1549 N N . GLU A 1 189 ? 1.048 20.25 20.391 1 95.31 189 GLU A N 1
ATOM 1550 C CA . GLU A 1 189 ? 1.022 21.266 21.438 1 95.31 189 GLU A CA 1
ATOM 1551 C C . GLU A 1 189 ? 1.028 22.672 20.844 1 95.31 189 GLU A C 1
ATOM 1553 O O . GLU A 1 189 ? 0.341 23.578 21.344 1 95.31 189 GLU A O 1
ATOM 1558 N N . ASP A 1 190 ? 1.769 22.797 19.859 1 96.44 190 ASP A N 1
ATOM 1559 C CA . ASP A 1 190 ? 1.857 24.094 19.203 1 96.44 190 ASP A CA 1
ATOM 1560 C C . ASP A 1 190 ? 0.501 24.516 18.656 1 96.44 190 ASP A C 1
ATOM 1562 O O . ASP A 1 190 ? 0.209 25.719 18.562 1 96.44 190 ASP A O 1
ATOM 1566 N N . CYS A 1 191 ? -0.295 23.578 18.312 1 97.06 191 CYS A N 1
ATOM 1567 C CA . CYS A 1 191 ? -1.608 23.859 17.75 1 97.06 191 CYS A CA 1
ATOM 1568 C C . CYS A 1 191 ? -2.629 24.125 18.844 1 97.06 191 CYS A C 1
ATOM 1570 O O . CYS A 1 191 ? -3.779 24.469 18.562 1 97.06 191 CYS A O 1
ATOM 1572 N N . GLY A 1 192 ? -2.246 23.891 20.078 1 95.94 192 GLY A N 1
ATOM 1573 C CA . GLY A 1 192 ? -3.086 24.328 21.188 1 95.94 192 GLY A CA 1
ATOM 1574 C C . GLY A 1 192 ? -3.832 23.172 21.844 1 95.94 192 GLY A C 1
ATOM 1575 O O . GLY A 1 192 ? -4.617 23.391 22.766 1 95.94 192 GLY A O 1
ATOM 1576 N N . TYR A 1 193 ? -3.59 21.969 21.344 1 95.69 193 TYR A N 1
ATOM 1577 C CA . TYR A 1 193 ? -4.262 20.828 21.953 1 95.69 193 TYR A CA 1
ATOM 1578 C C . TYR A 1 193 ? -3.73 20.562 23.359 1 95.69 193 TYR A C 1
ATOM 1580 O O . TYR A 1 193 ? -2.525 20.672 23.609 1 95.69 193 TYR A O 1
ATOM 1588 N N . ASP A 1 194 ? -4.648 20.25 24.281 1 92.5 194 ASP A N 1
ATOM 1589 C CA . ASP A 1 194 ? -4.281 19.984 25.656 1 92.5 194 ASP A CA 1
ATOM 1590 C C . ASP A 1 194 ? -3.723 18.578 25.812 1 92.5 194 ASP A C 1
ATOM 1592 O O . ASP A 1 194 ? -4.457 17.594 25.688 1 92.5 194 ASP A O 1
ATOM 1596 N N . ARG A 1 195 ? -2.572 18.5 26.188 1 89.31 195 ARG A N 1
ATOM 1597 C CA . ARG A 1 195 ? -1.86 17.234 26.266 1 89.31 195 ARG A CA 1
ATOM 1598 C C . ARG A 1 195 ? -2.531 16.281 27.25 1 89.31 195 ARG A C 1
ATOM 1600 O O . ARG A 1 195 ? -2.633 15.086 26.984 1 89.31 195 ARG A O 1
ATOM 1607 N N . GLU A 1 196 ? -2.906 16.766 28.328 1 89.56 196 GLU A N 1
ATOM 1608 C CA . GLU A 1 196 ? -3.506 15.938 29.375 1 89.56 196 GLU A CA 1
ATOM 1609 C C . GLU A 1 196 ? -4.816 15.32 28.906 1 89.56 196 GLU A C 1
ATOM 1611 O O . GLU A 1 196 ? -5.102 14.156 29.203 1 89.56 196 GLU A O 1
ATOM 1616 N N . LYS A 1 197 ? -5.543 16.078 28.172 1 88.06 197 LYS A N 1
ATOM 1617 C CA . LYS A 1 197 ? -6.867 15.625 27.75 1 88.06 197 LYS A CA 1
ATOM 1618 C C . LYS A 1 197 ? -6.762 14.586 26.625 1 88.06 197 LYS A C 1
ATOM 1620 O O . LYS A 1 197 ? -7.609 13.695 26.516 1 88.06 197 LYS A O 1
ATOM 1625 N N . ILE A 1 198 ? -5.719 14.727 25.828 1 91.38 198 ILE A N 1
ATOM 1626 C CA . ILE A 1 198 ? -5.672 13.875 24.656 1 91.38 198 ILE A CA 1
ATOM 1627 C C . ILE A 1 198 ? -4.77 12.672 24.906 1 91.38 198 ILE A C 1
ATOM 1629 O O . ILE A 1 198 ? -4.777 11.711 24.141 1 91.38 198 ILE A O 1
ATOM 1633 N N . GLU A 1 199 ? -4.047 12.688 25.984 1 89.06 199 GLU A N 1
ATOM 1634 C CA . GLU A 1 199 ? -3.043 11.672 26.266 1 89.06 199 GLU A CA 1
ATOM 1635 C C . GLU A 1 199 ? -3.684 10.297 26.438 1 89.06 199 GLU A C 1
ATOM 1637 O O . GLU A 1 199 ? -3.148 9.289 25.969 1 89.06 199 GLU A O 1
ATOM 1642 N N . LYS A 1 200 ? -4.746 10.281 27.094 1 85.75 200 LYS A N 1
ATOM 1643 C CA . LYS A 1 200 ? -5.422 9.016 27.344 1 85.75 200 LYS A CA 1
ATOM 1644 C C . LYS A 1 200 ? -5.828 8.336 26.047 1 85.75 200 LYS A C 1
ATOM 1646 O O . LYS A 1 200 ? -5.582 7.145 25.859 1 85.75 200 LYS A O 1
ATOM 1651 N N . VAL A 1 201 ? -6.418 9.133 25.219 1 84.81 201 VAL A N 1
ATOM 1652 C CA . VAL A 1 201 ? -6.867 8.594 23.938 1 84.81 201 VAL A CA 1
ATOM 1653 C C . VAL A 1 201 ? -5.664 8.172 23.094 1 84.81 201 VAL A C 1
ATOM 1655 O O . VAL A 1 201 ? -5.668 7.102 22.484 1 84.81 201 VAL A O 1
ATOM 1658 N N . ARG A 1 202 ? -4.664 8.953 23.078 1 87.88 202 ARG A N 1
ATOM 1659 C CA . ARG A 1 202 ? -3.434 8.633 22.359 1 87.88 202 ARG A CA 1
ATOM 1660 C C . ARG A 1 202 ? -2.869 7.293 22.812 1 87.88 202 ARG A C 1
ATOM 1662 O O . ARG A 1 202 ? -2.547 6.438 21.984 1 87.88 202 ARG A O 1
ATOM 1669 N N . ALA A 1 203 ? -2.727 7.105 24.094 1 84.06 203 ALA A N 1
ATOM 1670 C CA . ALA A 1 203 ? -2.129 5.902 24.656 1 84.06 203 ALA A CA 1
ATOM 1671 C C . ALA A 1 203 ? -2.967 4.668 24.328 1 84.06 203 ALA A C 1
ATOM 1673 O O . ALA A 1 203 ? -2.426 3.607 24.016 1 84.06 203 ALA A O 1
ATOM 1674 N N . GLN A 1 204 ? -4.211 4.801 24.406 1 80.31 204 GLN A N 1
ATOM 1675 C CA . GLN A 1 204 ? -5.117 3.703 24.094 1 80.31 204 GLN A CA 1
ATOM 1676 C C . GLN A 1 204 ? -5.016 3.307 22.625 1 80.31 204 GLN A C 1
ATOM 1678 O O . GLN A 1 204 ? -4.957 2.119 22.297 1 80.31 204 GLN A O 1
ATOM 1683 N N . ASN A 1 205 ? -4.988 4.305 21.766 1 79.06 205 ASN A N 1
ATOM 1684 C CA . ASN A 1 205 ? -4.949 4.051 20.328 1 79.06 205 ASN A CA 1
ATOM 1685 C C . ASN A 1 205 ? -3.598 3.484 19.906 1 79.06 205 ASN A C 1
ATOM 1687 O O . ASN A 1 205 ? -3.521 2.721 18.938 1 79.06 205 ASN A O 1
ATOM 1691 N N . LEU A 1 206 ? -2.559 3.891 20.609 1 80.06 206 LEU A N 1
ATOM 1692 C CA . LEU A 1 206 ? -1.213 3.463 20.25 1 80.06 206 LEU A CA 1
ATOM 1693 C C . LEU A 1 206 ? -1.062 1.953 20.406 1 80.06 206 LEU A C 1
ATOM 1695 O O . LEU A 1 206 ? -0.258 1.329 19.703 1 80.06 206 LEU A O 1
ATOM 1699 N N . GLN A 1 207 ? -1.812 1.351 21.188 1 73.75 207 GLN A N 1
ATOM 1700 C CA . GLN A 1 207 ? -1.738 -0.092 21.406 1 73.75 207 GLN A CA 1
ATOM 1701 C C . GLN A 1 207 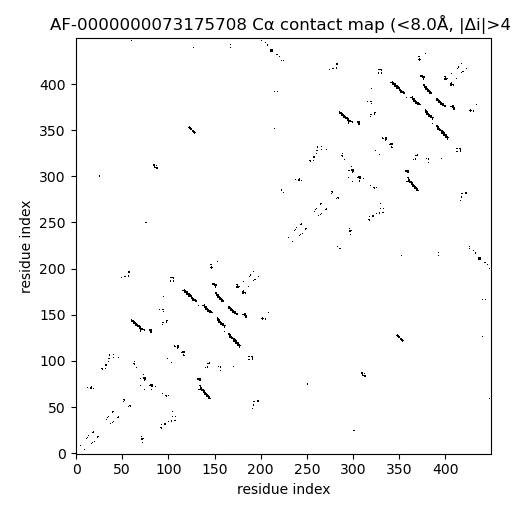? -2.131 -0.851 20.141 1 73.75 207 GLN A C 1
ATOM 1703 O O . GLN A 1 207 ? -1.653 -1.963 19.891 1 73.75 207 GLN A O 1
ATOM 1708 N N . TYR A 1 208 ? -2.916 -0.201 19.328 1 67.31 208 TYR A N 1
ATOM 1709 C CA . TYR A 1 208 ? -3.396 -0.854 18.109 1 67.31 208 TYR A CA 1
ATOM 1710 C C . TYR A 1 208 ? -2.357 -0.776 17 1 67.31 208 TYR A C 1
ATOM 1712 O O . TYR A 1 208 ? -2.418 -1.536 16.031 1 67.31 208 TYR A O 1
ATOM 1720 N N . VAL A 1 209 ? -1.424 0.152 17.156 1 74 209 VAL A N 1
ATOM 1721 C CA . VAL A 1 209 ? -0.46 0.336 16.078 1 74 209 VAL A CA 1
ATOM 1722 C C . VAL A 1 209 ? 0.85 -0.367 16.422 1 74 209 VAL A C 1
ATOM 1724 O O . VAL A 1 209 ? 1.728 -0.518 15.578 1 74 209 VAL A O 1
ATOM 1727 N N . LYS A 1 210 ? 1.079 -0.745 17.625 1 63.38 210 LYS A N 1
ATOM 1728 C CA . LYS A 1 210 ? 2.338 -1.34 18.062 1 63.38 210 LYS A CA 1
ATOM 1729 C C . LYS A 1 210 ? 2.648 -2.609 17.266 1 63.38 210 LYS A C 1
ATOM 1731 O O . LYS A 1 210 ? 3.812 -2.92 17.016 1 63.38 210 LYS A O 1
ATOM 1736 N N . SER A 1 211 ? 1.616 -3.164 16.875 1 59.62 211 SER A N 1
ATOM 1737 C CA . SER A 1 211 ? 1.877 -4.375 16.109 1 59.62 211 SER A CA 1
ATOM 1738 C C . SER A 1 211 ? 2.1 -4.059 14.633 1 59.62 211 SER A C 1
ATOM 1740 O O . SER A 1 211 ? 2.389 -4.957 13.836 1 59.62 211 SER A O 1
ATOM 1742 N N . PHE A 1 212 ? 1.885 -2.828 14.414 1 56.84 212 PHE A N 1
ATOM 1743 C CA . PHE A 1 212 ? 2.207 -2.459 13.039 1 56.84 212 PHE A CA 1
ATOM 1744 C C . PHE A 1 212 ? 3.672 -2.744 12.727 1 56.84 212 PHE A C 1
ATOM 1746 O O . PHE A 1 212 ? 4.559 -2.346 13.484 1 56.84 212 PHE A O 1
ATOM 1753 N N . VAL A 1 213 ? 3.889 -3.725 11.977 1 53.84 213 VAL A N 1
ATOM 1754 C CA . VAL A 1 213 ? 5.102 -4.512 11.766 1 53.84 213 VAL A CA 1
ATOM 1755 C C . VAL A 1 213 ? 6.293 -3.58 11.562 1 53.84 213 VAL A C 1
ATOM 1757 O O . VAL A 1 213 ? 6.215 -2.619 10.789 1 53.84 213 VAL A O 1
ATOM 1760 N N . ASP A 1 214 ? 7.32 -3.746 12.539 1 52.88 214 ASP A N 1
ATOM 1761 C CA . ASP A 1 214 ? 8.68 -3.246 12.352 1 52.88 214 ASP A CA 1
ATOM 1762 C C . ASP A 1 214 ? 9.336 -3.875 11.125 1 52.88 214 ASP A C 1
ATOM 1764 O O . ASP A 1 214 ? 9.453 -5.098 11.039 1 52.88 214 ASP A O 1
ATOM 1768 N N . PRO A 1 215 ? 9.57 -3.135 10.055 1 49.25 215 PRO A N 1
ATOM 1769 C CA . PRO A 1 215 ? 10.25 -3.703 8.883 1 49.25 215 PRO A CA 1
ATOM 1770 C C . PRO A 1 215 ? 11.492 -4.5 9.258 1 49.25 215 PRO A C 1
ATOM 1772 O O . PRO A 1 215 ? 11.953 -5.336 8.469 1 49.25 215 PRO A O 1
ATOM 1775 N N . GLN A 1 216 ? 12.148 -4.086 10.305 1 51.47 216 GLN A N 1
ATOM 1776 C CA . GLN A 1 216 ? 13.398 -4.738 10.656 1 51.47 216 GLN A CA 1
ATOM 1777 C C . GLN A 1 216 ? 13.234 -6.254 10.719 1 51.47 216 GLN A C 1
ATOM 1779 O O . GLN A 1 216 ? 14.156 -7 10.383 1 51.47 216 GLN A O 1
ATOM 1784 N N . ASP A 1 217 ? 12.062 -6.688 11.133 1 50.16 217 ASP A N 1
ATOM 1785 C CA . ASP A 1 217 ? 11.805 -8.125 11.195 1 50.16 217 ASP A CA 1
ATOM 1786 C C . ASP A 1 217 ? 11.914 -8.766 9.82 1 50.16 217 ASP A C 1
ATOM 1788 O O . ASP A 1 217 ? 12.375 -9.898 9.688 1 50.16 217 ASP A O 1
ATOM 1792 N N . PHE A 1 218 ? 11.68 -8.078 8.852 1 47.81 218 PHE A N 1
ATOM 1793 C CA . PHE A 1 218 ? 11.719 -8.625 7.5 1 47.81 218 PHE A CA 1
ATOM 1794 C C . PHE A 1 218 ? 13.102 -8.461 6.883 1 47.81 218 PHE A C 1
ATOM 1796 O O . PHE A 1 218 ? 13.5 -9.242 6.02 1 47.81 218 PHE A O 1
ATOM 1803 N N . LEU A 1 219 ? 13.797 -7.453 7.242 1 49.06 219 LEU A N 1
ATOM 1804 C CA . LEU A 1 219 ? 15.125 -7.211 6.691 1 49.06 219 LEU A CA 1
ATOM 1805 C C . LEU A 1 219 ? 16.109 -8.289 7.141 1 49.06 219 LEU A C 1
ATOM 1807 O O . LEU A 1 219 ? 17.062 -8.602 6.426 1 49.06 219 LEU A O 1
ATOM 1811 N N . ASP A 1 220 ? 15.969 -8.906 8.203 1 48.06 220 ASP A N 1
ATOM 1812 C CA . ASP A 1 220 ? 16.875 -9.875 8.797 1 48.06 220 ASP A CA 1
ATOM 1813 C C . ASP A 1 220 ? 16.516 -11.297 8.375 1 48.06 220 ASP A C 1
ATOM 1815 O O . ASP A 1 220 ? 17.141 -12.266 8.82 1 48.06 220 ASP A O 1
ATOM 1819 N N . LEU A 1 221 ? 15.508 -11.422 7.633 1 43 221 LEU A N 1
ATOM 1820 C CA . LEU A 1 221 ? 15.109 -12.758 7.203 1 43 221 LEU A CA 1
ATOM 1821 C C . LEU A 1 221 ? 16.172 -13.375 6.309 1 43 221 LEU A C 1
ATOM 1823 O O . LEU A 1 221 ? 16.719 -12.711 5.422 1 43 221 LEU A O 1
ATOM 1827 N N . THR A 1 222 ? 17 -14.445 6.758 1 44.31 222 THR A N 1
ATOM 1828 C CA . THR A 1 222 ? 17.938 -15.258 5.977 1 44.31 222 THR A CA 1
ATOM 1829 C C . THR A 1 222 ? 17.234 -16.484 5.395 1 44.31 222 THR A C 1
ATOM 1831 O O . THR A 1 222 ? 16.438 -17.125 6.074 1 44.31 222 THR A O 1
ATOM 1834 N N . PHE A 1 223 ? 16.938 -16.547 4.168 1 35.91 223 PHE A N 1
ATOM 1835 C CA . PHE A 1 223 ? 16.344 -17.703 3.514 1 35.91 223 PHE A CA 1
ATOM 1836 C C . PHE A 1 223 ? 17.375 -18.812 3.328 1 35.91 223 PHE A C 1
ATOM 1838 O O . PHE A 1 223 ? 17.188 -19.719 2.52 1 35.91 223 PHE A O 1
ATOM 1845 N N . SER A 1 224 ? 18.609 -18.688 3.936 1 36.47 224 SER A N 1
ATOM 1846 C CA . SER A 1 224 ? 19.609 -19.734 3.764 1 36.47 224 SER A CA 1
ATOM 1847 C C . SER A 1 224 ? 19.125 -21.062 4.332 1 36.47 224 SER A C 1
ATOM 1849 O O . SER A 1 224 ? 18.75 -21.141 5.504 1 36.47 224 SER A O 1
ATOM 1851 N N . GLY A 1 225 ? 18.188 -21.625 3.92 1 28.14 225 GLY A N 1
ATOM 1852 C CA . GLY A 1 225 ? 18.297 -23.031 4.262 1 28.14 225 GLY A CA 1
ATOM 1853 C C . GLY A 1 225 ? 19.469 -23.719 3.58 1 28.14 225 GLY A C 1
ATOM 1854 O O . GLY A 1 225 ? 19.984 -23.219 2.57 1 28.14 225 GLY A O 1
ATOM 1855 N N . MET B 1 1 ? 6.367 26.203 -33.406 1 53.88 1 MET B N 1
ATOM 1856 C CA . MET B 1 1 ? 7.543 25.938 -32.562 1 53.88 1 MET B CA 1
ATOM 1857 C C . MET B 1 1 ? 7.141 25.406 -31.203 1 53.88 1 MET B C 1
ATOM 1859 O O . MET B 1 1 ? 7.629 24.359 -30.766 1 53.88 1 MET B O 1
ATOM 1863 N N . TRP B 1 2 ? 6.23 26 -30.531 1 58.66 2 TRP B N 1
ATOM 1864 C CA . TRP B 1 2 ? 5.777 25.562 -29.219 1 58.66 2 TRP B CA 1
ATOM 1865 C C . TRP B 1 2 ? 5.004 24.25 -29.312 1 58.66 2 TRP B C 1
ATOM 1867 O O . TRP B 1 2 ? 5.156 23.375 -28.453 1 58.66 2 TRP B O 1
ATOM 1877 N N . THR B 1 3 ? 4.336 24.141 -30.344 1 54.56 3 THR B N 1
ATOM 1878 C CA . THR B 1 3 ? 3.561 22.922 -30.562 1 54.56 3 THR B CA 1
ATOM 1879 C C . THR B 1 3 ? 4.48 21.734 -30.781 1 54.56 3 THR B C 1
ATOM 1881 O O . THR B 1 3 ? 4.203 20.625 -30.281 1 54.56 3 THR B O 1
ATOM 1884 N N . GLU B 1 4 ? 5.488 22.016 -31.531 1 52.19 4 GLU B N 1
ATOM 1885 C CA . GLU B 1 4 ? 6.441 20.938 -31.781 1 52.19 4 GLU B CA 1
ATOM 1886 C C . GLU B 1 4 ? 7.191 20.547 -30.516 1 52.19 4 GLU B C 1
ATOM 1888 O O . GLU B 1 4 ? 7.414 19.359 -30.25 1 52.19 4 GLU B O 1
ATOM 1893 N N . ILE B 1 5 ? 7.578 21.5 -29.781 1 49.12 5 ILE B N 1
ATOM 1894 C CA . ILE B 1 5 ? 8.281 21.25 -28.516 1 49.12 5 ILE B CA 1
ATOM 1895 C C . ILE B 1 5 ? 7.363 20.5 -27.562 1 49.12 5 ILE B C 1
ATOM 1897 O O . ILE B 1 5 ? 7.797 19.547 -26.891 1 49.12 5 ILE B O 1
ATOM 1901 N N . ALA B 1 6 ? 6.184 20.906 -27.609 1 54.06 6 ALA B N 1
ATOM 1902 C CA . ALA B 1 6 ? 5.191 20.234 -26.766 1 54.06 6 ALA B CA 1
ATOM 1903 C C . ALA B 1 6 ? 5 18.781 -27.203 1 54.06 6 ALA B C 1
ATOM 1905 O O . ALA B 1 6 ? 4.926 17.891 -26.375 1 54.06 6 ALA B O 1
ATOM 1906 N N . ILE B 1 7 ? 4.926 18.656 -28.453 1 46.53 7 ILE B N 1
ATOM 1907 C CA . ILE B 1 7 ? 4.77 17.312 -29 1 46.53 7 ILE B CA 1
ATOM 1908 C C . ILE B 1 7 ? 6.016 16.484 -28.688 1 46.53 7 ILE B C 1
ATOM 1910 O O . ILE B 1 7 ? 5.918 15.328 -28.281 1 46.53 7 ILE B O 1
ATOM 1914 N N . ALA B 1 8 ? 7.133 17.094 -28.875 1 48.81 8 ALA B N 1
ATOM 1915 C CA . ALA B 1 8 ? 8.391 16.391 -28.609 1 48.81 8 ALA B CA 1
ATOM 1916 C 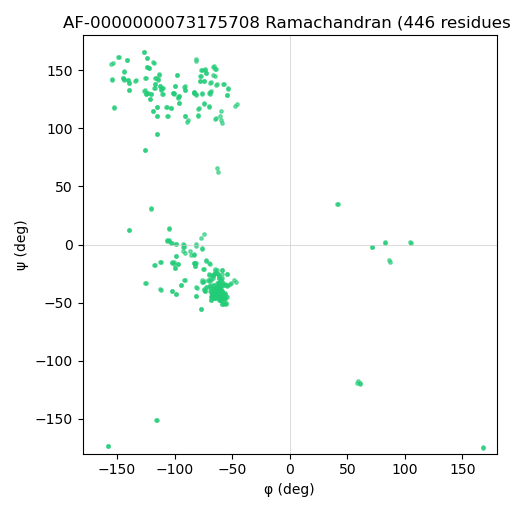C . ALA B 1 8 ? 8.531 16.047 -27.125 1 48.81 8 ALA B C 1
ATOM 1918 O O . ALA B 1 8 ? 8.914 14.922 -26.781 1 48.81 8 ALA B O 1
ATOM 1919 N N . SER B 1 9 ? 8.234 17.016 -26.281 1 48.66 9 SER B N 1
ATOM 1920 C CA . SER B 1 9 ? 8.281 16.797 -24.844 1 48.66 9 SER B CA 1
ATOM 1921 C C . SER B 1 9 ? 7.277 15.734 -24.406 1 48.66 9 SER B C 1
ATOM 1923 O O . SER B 1 9 ? 7.586 14.883 -23.578 1 48.66 9 SER B O 1
ATOM 1925 N N . ALA B 1 10 ? 6.188 15.945 -25.062 1 54.38 10 ALA B N 1
ATOM 1926 C CA . ALA B 1 10 ? 5.152 14.953 -24.797 1 54.38 10 ALA B CA 1
ATOM 1927 C C . ALA B 1 10 ? 5.586 13.57 -25.266 1 54.38 10 ALA B C 1
ATOM 1929 O O . ALA B 1 10 ? 5.324 12.562 -24.609 1 54.38 10 ALA B O 1
ATOM 1930 N N . SER B 1 11 ? 6.23 13.609 -26.344 1 50.31 11 SER B N 1
ATOM 1931 C CA . SER B 1 11 ? 6.723 12.344 -26.891 1 50.31 11 SER B CA 1
ATOM 1932 C C . SER B 1 11 ? 7.801 11.742 -25.984 1 50.31 11 SER B C 1
ATOM 1934 O O . SER B 1 11 ? 7.805 10.531 -25.75 1 50.31 11 SER B O 1
ATOM 1936 N N . VAL B 1 12 ? 8.727 12.547 -25.562 1 48.66 12 VAL B N 1
ATOM 1937 C CA . VAL B 1 12 ? 9.797 12.078 -24.688 1 48.66 12 VAL B CA 1
ATOM 1938 C C . VAL B 1 12 ? 9.203 11.578 -23.375 1 48.66 12 VAL B C 1
ATOM 1940 O O . VAL B 1 12 ? 9.586 10.523 -22.875 1 48.66 12 VAL B O 1
ATOM 1943 N N . ILE B 1 13 ? 8.328 12.312 -22.922 1 56.03 13 ILE B N 1
ATOM 1944 C CA . ILE B 1 13 ? 7.668 11.93 -21.688 1 56.03 13 ILE B CA 1
ATOM 1945 C C . ILE B 1 13 ? 6.891 10.633 -21.891 1 56.03 13 ILE B C 1
ATOM 1947 O O . ILE B 1 13 ? 6.926 9.734 -21.047 1 56.03 13 ILE B O 1
ATOM 1951 N N . ALA B 1 14 ? 6.273 10.609 -23.047 1 55.62 14 ALA B N 1
ATOM 1952 C CA . ALA B 1 14 ? 5.504 9.406 -23.344 1 55.62 14 ALA B CA 1
ATOM 1953 C C . ALA B 1 14 ? 6.418 8.188 -23.469 1 55.62 14 ALA B C 1
ATOM 1955 O O . ALA B 1 14 ? 6.09 7.105 -22.969 1 55.62 14 ALA B O 1
ATOM 1956 N N . VAL B 1 15 ? 7.57 8.438 -24.062 1 53.5 15 VAL B N 1
ATOM 1957 C CA . VAL B 1 15 ? 8.477 7.316 -24.281 1 53.5 15 VAL B CA 1
ATOM 1958 C C . VAL B 1 15 ? 9.133 6.914 -22.953 1 53.5 15 VAL B C 1
ATOM 1960 O O . VAL B 1 15 ? 9.25 5.727 -22.656 1 53.5 15 VAL B O 1
ATOM 1963 N N . THR B 1 16 ? 9.438 7.895 -22.203 1 54.47 16 THR B N 1
ATOM 1964 C CA . THR B 1 16 ? 10.172 7.594 -20.984 1 54.47 16 THR B CA 1
ATOM 1965 C C . THR B 1 16 ? 9.227 7.156 -19.875 1 54.47 16 THR B C 1
ATOM 1967 O O . THR B 1 16 ? 9.641 6.516 -18.906 1 54.47 16 THR B O 1
ATOM 1970 N N . SER B 1 17 ? 7.965 7.492 -20.188 1 61.59 17 SER B N 1
ATOM 1971 C CA . SER B 1 17 ? 6.992 7.191 -19.141 1 61.59 17 SER B CA 1
ATOM 1972 C C . SER B 1 17 ? 5.922 6.23 -19.641 1 61.59 17 SER B C 1
ATOM 1974 O O . SER B 1 17 ? 4.758 6.328 -19.25 1 61.59 17 SER B O 1
ATOM 1976 N N . TYR B 1 18 ? 6.438 5.406 -20.594 1 63.53 18 TYR B N 1
ATOM 1977 C CA . TYR B 1 18 ? 5.453 4.531 -21.219 1 63.53 18 TYR B CA 1
ATOM 1978 C C . TYR B 1 18 ? 4.691 3.732 -20.172 1 63.53 18 TYR B C 1
ATOM 1980 O O . TYR B 1 18 ? 3.518 3.4 -20.359 1 63.53 18 TYR B O 1
ATOM 1988 N N . LYS B 1 19 ? 5.309 3.512 -19.016 1 67.38 19 LYS B N 1
ATOM 1989 C CA . LYS B 1 19 ? 4.707 2.688 -17.969 1 67.38 19 LYS B CA 1
ATOM 1990 C C . LYS B 1 19 ? 3.416 3.314 -17.453 1 67.38 19 LYS B C 1
ATOM 1992 O O . LYS B 1 19 ? 2.562 2.623 -16.891 1 67.38 19 LYS B O 1
ATOM 1997 N N . TYR B 1 20 ? 3.357 4.512 -17.672 1 63.56 20 TYR B N 1
ATOM 1998 C CA . TYR B 1 20 ? 2.26 5.23 -17.031 1 63.56 20 TYR B CA 1
ATOM 1999 C C . TYR B 1 20 ? 1.171 5.574 -18.047 1 63.56 20 TYR B C 1
ATOM 2001 O O . TYR B 1 20 ? 0.198 6.254 -17.719 1 63.56 20 TYR B O 1
ATOM 2009 N N . LEU B 1 21 ? 1.39 5.117 -19.203 1 67.44 21 LEU B N 1
ATOM 2010 C CA . LEU B 1 21 ? 0.362 5.332 -20.219 1 67.44 21 LEU B CA 1
ATOM 2011 C C . LEU B 1 21 ? -0.844 4.43 -19.969 1 67.44 21 LEU B C 1
ATOM 2013 O O . LEU B 1 21 ? -0.716 3.373 -19.344 1 67.44 21 LEU B O 1
ATOM 2017 N N . PRO B 1 22 ? -1.96 4.977 -20.406 1 68.38 22 PRO B N 1
ATOM 2018 C CA . PRO B 1 22 ? -3.164 4.156 -20.25 1 68.38 22 PRO B CA 1
ATOM 2019 C C . PRO B 1 22 ? -3.008 2.762 -20.859 1 68.38 22 PRO B C 1
ATOM 2021 O O . PRO B 1 22 ? -2.387 2.607 -21.922 1 68.38 22 PRO B O 1
ATOM 2024 N N . LEU B 1 23 ? -3.357 1.787 -20.234 1 75.44 23 LEU B N 1
ATOM 2025 C CA . LEU B 1 23 ? -3.457 0.402 -20.688 1 75.44 23 LEU B CA 1
ATOM 2026 C C . LEU B 1 23 ? -2.127 -0.322 -20.516 1 75.44 23 LEU B C 1
ATOM 2028 O O . LEU B 1 23 ? -2.061 -1.547 -20.641 1 75.44 23 LEU B O 1
ATOM 2032 N N . VAL B 1 24 ? -1.09 0.475 -20.297 1 78.25 24 VAL B N 1
ATOM 2033 C CA . VAL B 1 24 ? 0.21 -0.177 -20.172 1 78.25 24 VAL B CA 1
ATOM 2034 C C . VAL B 1 24 ? 0.208 -1.107 -18.953 1 78.25 24 VAL B C 1
ATOM 2036 O O . VAL B 1 24 ? 0.769 -2.205 -19.016 1 78.25 24 VAL B O 1
ATOM 2039 N N . TYR B 1 25 ? -0.341 -0.672 -17.938 1 81.44 25 TYR B N 1
ATOM 2040 C CA . TYR B 1 25 ? -0.452 -1.541 -16.766 1 81.44 25 TYR B CA 1
ATOM 2041 C C . TYR B 1 25 ? -1.146 -2.85 -17.125 1 81.44 25 TYR B C 1
ATOM 2043 O O . TYR B 1 25 ? -0.71 -3.926 -16.719 1 81.44 25 TYR B O 1
ATOM 2051 N N . PHE B 1 26 ? -2.176 -2.688 -17.859 1 80.25 26 PHE B N 1
ATOM 2052 C CA . PHE B 1 26 ? -2.945 -3.855 -18.266 1 80.25 26 PHE B CA 1
ATOM 2053 C C . PHE B 1 26 ? -2.078 -4.82 -19.062 1 80.25 26 PHE B C 1
ATOM 2055 O O . PHE B 1 26 ? -2.066 -6.023 -18.797 1 80.25 26 PHE B O 1
ATOM 2062 N N . VAL B 1 27 ? -1.382 -4.324 -19.969 1 85.81 27 VAL B N 1
ATOM 2063 C CA . VAL B 1 27 ? -0.534 -5.145 -20.828 1 85.81 27 VAL B CA 1
ATOM 2064 C C . VAL B 1 27 ? 0.571 -5.789 -20 1 85.81 27 VAL B C 1
ATOM 2066 O O . VAL B 1 27 ? 0.833 -6.988 -20.125 1 85.81 27 VAL B O 1
ATOM 2069 N N . ARG B 1 28 ? 1.156 -4.996 -19.141 1 88.31 28 ARG B N 1
ATOM 2070 C CA . ARG B 1 28 ? 2.236 -5.504 -18.297 1 88.31 28 ARG B CA 1
ATOM 2071 C C . ARG B 1 28 ? 1.731 -6.598 -17.359 1 88.31 28 ARG B C 1
ATOM 2073 O O . ARG B 1 28 ? 2.402 -7.613 -17.172 1 88.31 28 ARG B O 1
ATOM 2080 N N . PHE B 1 29 ? 0.59 -6.355 -16.844 1 89.25 29 PHE B N 1
ATOM 2081 C CA . PHE B 1 29 ? 0.034 -7.305 -15.891 1 89.25 29 PHE B CA 1
ATOM 2082 C C . PHE B 1 29 ? -0.325 -8.617 -16.562 1 89.25 29 PHE B C 1
ATOM 2084 O O . PHE B 1 29 ? 0.07 -9.688 -16.109 1 89.25 29 PHE B O 1
ATOM 2091 N N . TYR B 1 30 ? -0.961 -8.586 -17.688 1 90.25 30 TYR B N 1
ATOM 2092 C CA . TYR B 1 30 ? -1.465 -9.797 -18.312 1 90.25 30 TYR B CA 1
ATOM 2093 C C . TYR B 1 30 ? -0.362 -10.516 -19.094 1 90.25 30 TYR B C 1
ATOM 2095 O O . TYR B 1 30 ? -0.487 -11.695 -19.422 1 90.25 30 TYR B O 1
ATOM 2103 N N . ALA B 1 31 ? 0.694 -9.828 -19.344 1 92.25 31 ALA B N 1
ATOM 2104 C CA . ALA B 1 31 ? 1.843 -10.484 -19.953 1 92.25 31 ALA B CA 1
ATOM 2105 C C . ALA B 1 31 ? 2.402 -11.578 -19.047 1 92.25 31 ALA B C 1
ATOM 2107 O O . ALA B 1 31 ? 2.957 -12.57 -19.516 1 92.25 31 ALA B O 1
ATOM 2108 N N . ILE B 1 32 ? 2.18 -11.438 -17.812 1 94 32 ILE B N 1
ATOM 2109 C CA . ILE B 1 32 ? 2.783 -12.344 -16.844 1 94 32 ILE B CA 1
ATOM 2110 C C . ILE B 1 32 ? 2.039 -13.68 -16.844 1 94 32 ILE B C 1
ATOM 2112 O O . ILE B 1 32 ? 2.635 -14.727 -17.094 1 94 32 ILE B O 1
ATOM 2116 N N . PRO B 1 33 ? 0.722 -13.648 -16.625 1 93.19 33 PRO B N 1
ATOM 2117 C CA . PRO B 1 33 ? 0.036 -14.945 -16.703 1 93.19 33 PRO B CA 1
ATOM 2118 C C . PRO B 1 33 ? 0.124 -15.57 -18.094 1 93.19 33 PRO B C 1
ATOM 2120 O O . PRO B 1 33 ? 0.164 -16.797 -18.219 1 93.19 33 PRO B O 1
ATOM 2123 N N . ILE B 1 34 ? 0.14 -14.789 -19.109 1 93.06 34 ILE B N 1
ATOM 2124 C CA . ILE B 1 34 ? 0.275 -15.328 -20.469 1 93.06 34 ILE B CA 1
ATOM 2125 C C . ILE B 1 34 ? 1.624 -16.031 -20.609 1 93.06 34 ILE B C 1
ATOM 2127 O O . ILE B 1 34 ? 1.706 -17.109 -21.188 1 93.06 34 ILE B O 1
ATOM 2131 N N . LYS B 1 35 ? 2.635 -15.445 -20.094 1 93.88 35 LYS B N 1
ATOM 2132 C CA . LYS B 1 35 ? 3.975 -16.016 -20.109 1 93.88 35 LYS B CA 1
ATOM 2133 C C . LYS B 1 35 ? 3.986 -17.406 -19.453 1 93.88 35 LYS B C 1
ATOM 2135 O O . LYS B 1 35 ? 4.543 -18.344 -20 1 93.88 35 LYS B O 1
ATOM 2140 N N . TYR B 1 36 ? 3.307 -17.578 -18.375 1 94.44 36 TYR B N 1
ATOM 2141 C CA . TYR B 1 36 ? 3.416 -18.797 -17.594 1 94.44 36 TYR B CA 1
ATOM 2142 C C . TYR B 1 36 ? 2.332 -19.797 -17.984 1 94.44 36 TYR B C 1
ATOM 2144 O O . TYR B 1 36 ? 2.572 -21 -18.016 1 94.44 36 TYR B O 1
ATOM 2152 N N . LEU B 1 37 ? 1.132 -19.344 -18.328 1 93.5 37 LEU B N 1
ATOM 2153 C CA . LEU B 1 37 ? 0.002 -20.25 -18.531 1 93.5 37 LEU B CA 1
ATOM 2154 C C . LEU B 1 37 ? -0.17 -20.578 -20 1 93.5 37 LEU B C 1
ATOM 2156 O O . LEU B 1 37 ? -0.806 -21.578 -20.344 1 93.5 37 LEU B O 1
ATOM 2160 N N . ARG B 1 38 ? 0.43 -19.797 -20.875 1 90.75 38 ARG B N 1
ATOM 2161 C CA . ARG B 1 38 ? 0.303 -20.062 -22.297 1 90.75 38 ARG B CA 1
ATOM 2162 C C . ARG B 1 38 ? 1.635 -20.516 -22.891 1 90.75 38 ARG B C 1
ATOM 2164 O O . ARG B 1 38 ? 1.685 -21.469 -23.656 1 90.75 38 ARG B O 1
ATOM 2171 N N . PHE B 1 39 ? 2.686 -19.906 -22.438 1 89.19 39 PHE B N 1
ATOM 2172 C CA . PHE B 1 39 ? 3.949 -20.156 -23.125 1 89.19 39 PHE B CA 1
ATOM 2173 C C . PHE B 1 39 ? 4.785 -21.188 -22.375 1 89.19 39 PHE B C 1
ATOM 2175 O O . PHE B 1 39 ? 5.648 -21.844 -22.969 1 89.19 39 PHE B O 1
ATOM 2182 N N . ARG B 1 40 ? 4.523 -21.375 -21.172 1 89.06 40 ARG B N 1
ATOM 2183 C CA . ARG B 1 40 ? 5.332 -22.328 -20.406 1 89.06 40 ARG B CA 1
ATOM 2184 C C . ARG B 1 40 ? 4.57 -23.625 -20.172 1 89.06 40 ARG B C 1
ATOM 2186 O O . ARG B 1 40 ? 4.98 -24.453 -19.344 1 89.06 40 ARG B O 1
ATOM 2193 N N . LYS B 1 41 ? 3.516 -23.781 -20.891 1 91.19 41 LYS B N 1
ATOM 2194 C CA . LYS B 1 41 ? 2.701 -24.984 -20.688 1 91.19 41 LYS B CA 1
ATOM 2195 C C . LYS B 1 41 ? 3.291 -26.172 -21.438 1 91.19 41 LYS B C 1
ATOM 2197 O O . LYS B 1 41 ? 2.828 -27.312 -21.266 1 91.19 41 LYS B O 1
ATOM 2202 N N . SER B 1 42 ? 4.344 -26.016 -22.109 1 90.62 42 SER B N 1
ATOM 2203 C CA . SER B 1 42 ? 4.945 -27.094 -22.875 1 90.62 42 SER B CA 1
ATOM 2204 C C . SER B 1 42 ? 5.484 -28.188 -21.953 1 90.62 42 SER B C 1
ATOM 2206 O O . SER B 1 42 ? 5.922 -27.906 -20.844 1 90.62 42 SER B O 1
ATOM 2208 N N . PRO B 1 43 ? 5.406 -29.391 -22.391 1 91.75 43 PRO B N 1
ATOM 2209 C CA . PRO B 1 43 ? 5.945 -30.484 -21.594 1 91.75 43 PRO B CA 1
ATOM 2210 C C . PRO B 1 43 ? 7.402 -30.281 -21.188 1 91.75 43 PRO B C 1
ATOM 2212 O O . PRO B 1 43 ? 7.816 -30.672 -20.109 1 91.75 43 PRO B O 1
ATOM 2215 N N . LYS B 1 44 ? 8.164 -29.672 -22.062 1 93.62 44 LYS B N 1
ATOM 2216 C CA . LYS B 1 44 ? 9.57 -29.406 -21.766 1 93.62 44 LYS B CA 1
ATOM 2217 C C . LYS B 1 44 ? 9.703 -28.5 -20.547 1 93.62 44 LYS B C 1
ATOM 2219 O O . LYS B 1 44 ? 10.492 -28.766 -19.641 1 93.62 44 LYS B O 1
ATOM 2224 N N . ASN B 1 45 ? 8.906 -27.406 -20.562 1 93.44 45 ASN B N 1
ATOM 2225 C CA . ASN B 1 45 ? 8.961 -26.453 -19.453 1 93.44 45 ASN B CA 1
ATOM 2226 C C . ASN B 1 45 ? 8.406 -27.062 -18.172 1 93.44 45 ASN B C 1
ATOM 2228 O O . ASN B 1 45 ? 8.922 -26.797 -17.078 1 93.44 45 ASN B O 1
ATOM 2232 N N . LEU B 1 46 ? 7.41 -27.828 -18.266 1 94.25 46 LEU B N 1
ATOM 2233 C CA . LEU B 1 46 ? 6.828 -28.484 -17.109 1 94.25 46 LEU B CA 1
ATOM 2234 C C . LEU B 1 46 ? 7.805 -29.484 -16.5 1 94.25 46 LEU B C 1
ATOM 2236 O O . LEU B 1 46 ? 7.887 -29.625 -15.281 1 94.25 46 LEU B O 1
ATOM 2240 N N . LYS B 1 47 ? 8.492 -30.25 -17.344 1 94.19 47 LYS B N 1
ATOM 2241 C CA . LYS B 1 47 ? 9.516 -31.172 -16.859 1 94.19 47 LYS B CA 1
ATOM 2242 C C . LYS B 1 47 ? 10.641 -30.422 -16.156 1 94.19 47 LYS B C 1
ATOM 2244 O O . LYS B 1 47 ? 11.125 -30.844 -15.109 1 94.19 47 LYS B O 1
ATOM 2249 N N . LYS B 1 48 ? 11.07 -29.297 -16.797 1 94.5 48 LYS B N 1
ATOM 2250 C CA . LYS B 1 48 ? 12.102 -28.484 -16.172 1 94.5 48 LYS B CA 1
ATOM 2251 C C . LYS B 1 48 ? 11.672 -28.016 -14.789 1 94.5 48 LYS B C 1
ATOM 2253 O O . LYS B 1 48 ? 12.477 -28 -13.852 1 94.5 48 LYS B O 1
ATOM 2258 N N . PHE B 1 49 ? 10.477 -27.562 -14.719 1 95.69 49 PHE B N 1
ATOM 2259 C CA . PHE B 1 49 ? 9.914 -27.156 -13.438 1 95.69 49 PHE B CA 1
ATOM 2260 C C . PHE B 1 49 ? 9.953 -28.297 -12.438 1 95.69 49 PHE B C 1
ATOM 2262 O O . PHE B 1 49 ? 10.43 -28.141 -11.312 1 95.69 49 PHE B O 1
ATOM 2269 N N . SER B 1 50 ? 9.469 -29.422 -12.844 1 94.56 50 SER B N 1
ATOM 2270 C CA . SER B 1 50 ? 9.422 -30.594 -11.977 1 94.56 50 SER B CA 1
ATOM 2271 C C . SER B 1 50 ? 10.82 -31.016 -11.531 1 94.56 50 SER B C 1
ATOM 2273 O O . SER B 1 50 ? 11.016 -31.406 -10.383 1 94.56 50 SER B O 1
ATOM 2275 N N . ASP B 1 51 ? 11.734 -30.922 -12.453 1 95.56 51 ASP B N 1
ATOM 2276 C CA . ASP B 1 51 ? 13.117 -31.266 -12.133 1 95.56 51 ASP B CA 1
ATOM 2277 C C . ASP B 1 51 ? 13.688 -30.312 -11.078 1 95.56 51 ASP B C 1
ATOM 2279 O O . ASP B 1 51 ? 14.398 -30.734 -10.172 1 95.56 51 ASP B O 1
ATOM 2283 N N . THR B 1 52 ? 13.391 -29.047 -11.242 1 93.69 52 THR B N 1
ATOM 2284 C CA . THR B 1 52 ? 13.852 -28.047 -10.281 1 93.69 52 THR B CA 1
ATOM 2285 C C . THR B 1 52 ? 13.297 -28.344 -8.898 1 93.69 52 THR B C 1
ATOM 2287 O O . THR B 1 52 ? 14.023 -28.281 -7.902 1 93.69 52 THR B O 1
ATOM 2290 N N . VAL B 1 53 ? 12.047 -28.641 -8.82 1 94.44 53 VAL B N 1
ATOM 2291 C CA . VAL B 1 53 ? 11.375 -28.922 -7.551 1 94.44 53 VAL B CA 1
ATOM 2292 C C . VAL B 1 53 ? 11.938 -30.203 -6.941 1 94.44 53 VAL B C 1
ATOM 2294 O O . VAL B 1 53 ? 12.172 -30.266 -5.734 1 94.44 53 VAL B O 1
ATOM 2297 N N . ALA B 1 54 ? 12.125 -31.203 -7.793 1 91.81 54 ALA B N 1
ATOM 2298 C CA . ALA B 1 54 ? 12.656 -32.469 -7.34 1 91.81 54 ALA B CA 1
ATOM 2299 C C . ALA B 1 54 ? 14.078 -32.344 -6.801 1 91.81 54 ALA B C 1
ATOM 2301 O O . ALA B 1 54 ? 14.461 -33 -5.844 1 91.81 54 ALA B O 1
ATOM 2302 N N . ASN B 1 55 ? 14.766 -31.469 -7.492 1 91.81 55 ASN B N 1
ATOM 2303 C CA . ASN B 1 55 ? 16.141 -31.234 -7.059 1 91.81 55 ASN B CA 1
ATOM 2304 C C . ASN B 1 55 ? 16.188 -30.531 -5.707 1 91.81 55 ASN B C 1
ATOM 2306 O O . ASN B 1 55 ? 17.047 -30.844 -4.875 1 91.81 55 ASN B O 1
ATOM 2310 N N . SER B 1 56 ? 15.359 -29.562 -5.59 1 90.5 56 SER B N 1
ATOM 2311 C CA . SER B 1 56 ? 15.305 -28.859 -4.309 1 90.5 56 SER B CA 1
ATOM 2312 C C . SER B 1 56 ? 13.922 -28.25 -4.078 1 90.5 56 SER B C 1
ATOM 2314 O O . SER B 1 56 ? 13.57 -27.25 -4.699 1 90.5 56 SER B O 1
ATOM 2316 N N . SER B 1 57 ? 13.328 -28.703 -3.076 1 87.88 57 SER B N 1
ATOM 2317 C CA . SER B 1 57 ? 12.039 -28.141 -2.684 1 87.88 57 SER B CA 1
ATOM 2318 C C . SER B 1 57 ? 12.195 -26.734 -2.141 1 87.88 57 SER B C 1
ATOM 2320 O O . SER B 1 57 ? 11.234 -25.969 -2.102 1 87.88 57 SER B O 1
ATOM 2322 N N . MET B 1 58 ? 13.438 -26.406 -1.814 1 90.25 58 MET B N 1
ATOM 2323 C CA . MET B 1 58 ? 13.711 -25.078 -1.282 1 90.25 58 MET B CA 1
ATOM 2324 C C . MET B 1 58 ? 13.609 -24.016 -2.375 1 90.25 58 MET B C 1
ATOM 2326 O O . MET B 1 58 ? 13.562 -22.812 -2.084 1 90.25 58 MET B O 1
ATOM 2330 N N . SER B 1 59 ? 13.578 -24.5 -3.594 1 93.06 59 SER B N 1
ATOM 2331 C CA . SER B 1 59 ? 13.414 -23.578 -4.711 1 93.06 59 SER B CA 1
ATOM 2332 C C . SER B 1 59 ? 12.117 -22.781 -4.586 1 93.06 59 SER B C 1
ATOM 2334 O O . SER B 1 59 ? 11.992 -21.703 -5.172 1 93.06 59 SER B O 1
ATOM 2336 N N . LEU B 1 60 ? 11.156 -23.297 -3.816 1 95.06 60 LEU B N 1
ATOM 2337 C CA . LEU B 1 60 ? 9.906 -22.594 -3.541 1 95.06 60 LEU B CA 1
ATOM 2338 C C . LEU B 1 60 ? 10.172 -21.219 -2.949 1 95.06 60 LEU B C 1
ATOM 2340 O O . LEU B 1 60 ? 9.469 -20.25 -3.266 1 95.06 60 LEU B O 1
ATOM 2344 N N . PHE B 1 61 ? 11.219 -21.141 -2.162 1 92.81 61 PHE B N 1
ATOM 2345 C CA . PHE B 1 61 ? 11.5 -19.906 -1.42 1 92.81 61 PHE B CA 1
ATOM 2346 C C . PHE B 1 61 ? 12.555 -19.078 -2.135 1 92.81 61 PHE B C 1
ATOM 2348 O O . PHE B 1 61 ? 12.953 -18.016 -1.644 1 92.81 61 PHE B O 1
ATOM 2355 N N . GLY B 1 62 ? 13.047 -19.547 -3.275 1 92.62 62 GLY B N 1
ATOM 2356 C CA . GLY B 1 62 ? 14.031 -18.797 -4.047 1 92.62 62 GLY B CA 1
ATOM 2357 C C . GLY B 1 62 ? 13.484 -17.5 -4.586 1 92.62 62 GLY B C 1
ATOM 2358 O O . GLY B 1 62 ? 12.297 -17.391 -4.898 1 92.62 62 GLY B O 1
ATOM 2359 N N . PRO B 1 63 ? 14.336 -16.516 -4.762 1 93.5 63 PRO B N 1
ATOM 2360 C CA . PRO B 1 63 ? 13.891 -15.195 -5.215 1 93.5 63 PRO B CA 1
ATOM 2361 C C . PRO B 1 63 ? 13.609 -15.148 -6.719 1 93.5 63 PRO B C 1
ATOM 2363 O O . PRO B 1 63 ? 14.25 -15.867 -7.488 1 93.5 63 PRO B O 1
ATOM 2366 N N . VAL B 1 64 ? 12.633 -14.492 -7.098 1 96.75 64 VAL B N 1
ATOM 2367 C CA . VAL B 1 64 ? 12.367 -14.047 -8.461 1 96.75 64 VAL B CA 1
ATOM 2368 C C . VAL B 1 64 ? 12.594 -12.539 -8.57 1 96.75 64 VAL B C 1
ATOM 2370 O O . VAL B 1 64 ? 11.914 -11.758 -7.895 1 96.75 64 VAL B O 1
ATOM 2373 N N . THR B 1 65 ? 13.531 -12.141 -9.398 1 97 65 THR B N 1
ATOM 2374 C CA . THR B 1 65 ? 13.953 -10.75 -9.43 1 97 65 THR B CA 1
ATOM 2375 C C . THR B 1 65 ? 13.539 -10.086 -10.742 1 97 65 THR B C 1
ATOM 2377 O O . THR B 1 65 ? 13.656 -10.68 -11.812 1 97 65 THR B O 1
ATOM 2380 N N . ARG B 1 66 ? 12.992 -8.969 -10.648 1 96.44 66 ARG B N 1
ATOM 2381 C CA . ARG B 1 66 ? 12.688 -8.125 -11.797 1 96.44 66 ARG B CA 1
ATOM 2382 C C . ARG B 1 66 ? 13.477 -6.82 -11.742 1 96.44 66 ARG B C 1
ATOM 2384 O O . ARG B 1 66 ? 13.688 -6.258 -10.664 1 96.44 66 ARG B O 1
ATOM 2391 N N . HIS B 1 67 ? 13.875 -6.391 -12.922 1 95.62 67 HIS B N 1
ATOM 2392 C CA . HIS B 1 67 ? 14.625 -5.148 -13.047 1 95.62 67 HIS B CA 1
ATOM 2393 C C . HIS B 1 67 ? 13.812 -4.078 -13.766 1 95.62 67 HIS B C 1
ATOM 2395 O O . HIS B 1 67 ? 13.125 -4.375 -14.742 1 95.62 67 HIS B O 1
ATOM 2401 N N . THR B 1 68 ? 13.852 -2.902 -13.266 1 93.06 68 THR B N 1
ATOM 2402 C CA . THR B 1 68 ? 13.148 -1.776 -13.867 1 93.06 68 THR B CA 1
ATOM 2403 C C . THR B 1 68 ? 13.766 -0.454 -13.43 1 93.06 68 THR B C 1
ATOM 2405 O O . THR B 1 68 ? 14.906 -0.423 -12.969 1 93.06 68 THR B O 1
ATOM 2408 N N . TYR B 1 69 ? 13.148 0.637 -13.797 1 91.5 69 TYR B N 1
ATOM 2409 C CA . TYR B 1 69 ? 13.609 1.969 -13.414 1 91.5 69 TYR B CA 1
ATOM 2410 C C . TYR B 1 69 ? 12.43 2.877 -13.086 1 91.5 69 TYR B C 1
ATOM 2412 O O . TYR B 1 69 ? 11.289 2.566 -13.414 1 91.5 69 TYR B O 1
ATOM 2420 N N . CYS B 1 70 ? 12.75 3.879 -12.352 1 89.88 70 CYS B N 1
ATOM 2421 C CA . CYS B 1 70 ? 11.727 4.848 -11.992 1 89.88 70 CYS B CA 1
ATOM 2422 C C . CYS B 1 70 ? 11.469 5.816 -13.141 1 89.88 70 CYS B C 1
ATOM 2424 O O . CYS B 1 70 ? 12.281 6.711 -13.398 1 89.88 70 CYS B O 1
ATOM 2426 N N . ALA B 1 71 ? 10.305 5.684 -13.711 1 83.12 71 ALA B N 1
ATOM 2427 C CA . ALA B 1 71 ? 9.938 6.578 -14.805 1 83.12 71 ALA B CA 1
ATOM 2428 C C . ALA B 1 71 ? 9.539 7.957 -14.281 1 83.12 71 ALA B C 1
ATOM 2430 O O . ALA B 1 71 ? 8.938 8.07 -13.211 1 83.12 71 ALA B O 1
ATOM 2431 N N . PRO B 1 72 ? 9.766 8.93 -15.039 1 76.69 72 PRO B N 1
ATOM 2432 C CA . PRO B 1 72 ? 9.5 10.289 -14.57 1 76.69 72 PRO B CA 1
ATOM 2433 C C . PRO B 1 72 ? 8.031 10.508 -14.203 1 76.69 72 PRO B C 1
ATOM 2435 O O . PRO B 1 72 ? 7.73 11.234 -13.25 1 76.69 72 PRO B O 1
ATOM 2438 N N . LEU B 1 73 ? 7.176 9.898 -14.922 1 73 73 LEU B N 1
ATOM 2439 C CA . LEU B 1 73 ? 5.762 10.133 -14.641 1 73 73 LEU B CA 1
ATOM 2440 C C . LEU B 1 73 ? 5.32 9.375 -13.398 1 73 73 LEU B C 1
ATOM 2442 O O . LEU B 1 73 ? 4.195 9.555 -12.922 1 73 73 LEU B O 1
ATOM 2446 N N . GLU B 1 74 ? 6.258 8.625 -12.883 1 77.5 74 GLU B N 1
ATOM 2447 C CA . GLU B 1 74 ? 5.996 7.926 -11.625 1 77.5 74 GLU B CA 1
ATOM 2448 C C . GLU B 1 74 ? 6.453 8.75 -10.43 1 77.5 74 GLU B C 1
ATOM 2450 O O . GLU B 1 74 ? 6.375 8.297 -9.289 1 77.5 74 GLU B O 1
ATOM 2455 N N . CYS B 1 75 ? 6.926 9.812 -10.719 1 78.12 75 CYS B N 1
ATOM 2456 C CA . CYS B 1 75 ? 7.523 10.609 -9.648 1 78.12 75 CYS B CA 1
ATOM 2457 C C . CYS B 1 75 ? 6.547 11.672 -9.148 1 78.12 75 CYS B C 1
ATOM 2459 O O . CYS B 1 75 ? 5.66 12.102 -9.891 1 78.12 75 CYS B O 1
ATOM 2461 N N . ASP B 1 76 ? 6.73 11.852 -7.809 1 74.88 76 ASP B N 1
ATOM 2462 C CA . ASP B 1 76 ? 6.09 13.047 -7.266 1 74.88 76 ASP B CA 1
ATOM 2463 C C . ASP B 1 76 ? 6.879 14.305 -7.629 1 74.88 76 ASP B C 1
ATOM 2465 O O . ASP B 1 76 ? 8.109 14.281 -7.68 1 74.88 76 ASP B O 1
ATOM 2469 N N . PHE B 1 77 ? 6.223 15.312 -8.156 1 57.19 77 PHE B N 1
ATOM 2470 C CA . PHE B 1 77 ? 6.906 16.5 -8.633 1 57.19 77 PHE B CA 1
ATOM 2471 C C . PHE B 1 77 ? 7.684 17.172 -7.508 1 57.19 77 PHE B C 1
ATOM 2473 O O . PHE B 1 77 ? 8.797 17.672 -7.715 1 57.19 77 PHE B O 1
ATOM 2480 N N . PHE B 1 78 ? 7.133 17.266 -6.289 1 53.84 78 PHE B N 1
ATOM 2481 C CA . PHE B 1 78 ? 7.793 18.062 -5.27 1 53.84 78 PHE B CA 1
ATOM 2482 C C . PHE B 1 78 ? 9.016 17.344 -4.711 1 53.84 78 PHE B C 1
ATOM 2484 O O . PHE B 1 78 ? 10 17.984 -4.344 1 53.84 78 PHE B O 1
ATOM 2491 N N . GLY B 1 79 ? 8.891 15.953 -4.691 1 58.31 79 GLY B N 1
ATOM 2492 C CA . GLY B 1 79 ? 10.008 15.258 -4.066 1 58.31 79 GLY B CA 1
ATOM 2493 C C . GLY B 1 79 ? 10.945 14.617 -5.066 1 58.31 79 GLY B C 1
ATOM 2494 O O . GLY B 1 79 ? 12.031 14.156 -4.703 1 58.31 79 GLY B O 1
ATOM 2495 N N . PHE B 1 80 ? 10.539 14.867 -6.25 1 73.19 80 PHE B N 1
ATOM 2496 C CA . PHE B 1 80 ? 11.32 14.242 -7.312 1 73.19 80 PHE B CA 1
ATOM 2497 C C . PHE B 1 80 ? 11.68 12.812 -6.945 1 73.19 80 PHE B C 1
ATOM 2499 O O . PHE B 1 80 ? 12.844 12.406 -7.078 1 73.19 80 PHE B O 1
ATOM 2506 N N . HIS B 1 81 ? 10.773 12.234 -6.281 1 86.25 81 HIS B N 1
ATOM 2507 C CA . HIS B 1 81 ? 10.977 10.828 -5.938 1 86.25 81 HIS B CA 1
ATOM 2508 C C . HIS B 1 81 ? 9.82 9.969 -6.445 1 86.25 81 HIS B C 1
ATOM 2510 O O . HIS B 1 81 ? 8.766 10.492 -6.801 1 86.25 81 HIS B O 1
ATOM 2516 N N . LYS B 1 82 ? 10.102 8.742 -6.535 1 89.69 82 LYS B N 1
ATOM 2517 C CA . LYS B 1 82 ? 9.062 7.805 -6.949 1 89.69 82 LYS B CA 1
ATOM 2518 C C . LYS B 1 82 ? 7.828 7.922 -6.062 1 89.69 82 LYS B C 1
ATOM 2520 O O . LYS B 1 82 ? 7.941 7.973 -4.836 1 89.69 82 LYS B O 1
ATOM 2525 N N . ASN B 1 83 ? 6.703 8.07 -6.707 1 88.19 83 ASN B N 1
ATOM 2526 C CA . ASN B 1 83 ? 5.434 8.148 -5.992 1 88.19 83 ASN B CA 1
ATOM 2527 C C . ASN B 1 83 ? 5.125 6.855 -5.246 1 88.19 83 ASN B C 1
ATOM 2529 O O . ASN B 1 83 ? 5.293 5.766 -5.793 1 88.19 83 ASN B O 1
ATOM 2533 N N . ASN B 1 84 ? 4.633 6.969 -4.012 1 89.06 84 ASN B N 1
ATOM 2534 C CA . ASN B 1 84 ? 4.398 5.816 -3.15 1 89.06 84 ASN B CA 1
ATOM 2535 C C . ASN B 1 84 ? 3.375 4.863 -3.758 1 89.06 84 ASN B C 1
ATOM 2537 O O . ASN B 1 84 ? 3.463 3.648 -3.57 1 89.06 84 ASN B O 1
ATOM 2541 N N . ALA B 1 85 ? 2.439 5.363 -4.477 1 89.12 85 ALA B N 1
ATOM 2542 C CA . ALA B 1 85 ? 1.398 4.527 -5.062 1 89.12 85 ALA B CA 1
ATOM 2543 C C . ALA B 1 85 ? 1.969 3.631 -6.16 1 89.12 85 ALA B C 1
ATOM 2545 O O . ALA B 1 85 ? 1.485 2.516 -6.371 1 89.12 85 ALA B O 1
ATOM 2546 N N . THR B 1 86 ? 3.012 4.137 -6.809 1 90.38 86 THR B N 1
ATOM 2547 C CA . THR B 1 86 ? 3.559 3.377 -7.926 1 90.38 86 THR B CA 1
ATOM 2548 C C . THR B 1 86 ? 4.355 2.176 -7.426 1 90.38 86 THR B C 1
ATOM 2550 O O . THR B 1 86 ? 4.586 1.223 -8.172 1 90.38 86 THR B O 1
ATOM 2553 N N . TYR B 1 87 ? 4.816 2.205 -6.172 1 94.56 87 TYR B N 1
ATOM 2554 C CA . TYR B 1 87 ? 5.391 0.997 -5.594 1 94.56 87 TYR B CA 1
ATOM 2555 C C . TYR B 1 87 ? 4.383 -0.148 -5.609 1 94.56 87 TYR B C 1
ATOM 2557 O O . TYR B 1 87 ? 4.734 -1.287 -5.926 1 94.56 87 TYR B O 1
ATOM 2565 N N . GLN B 1 88 ? 3.164 0.194 -5.277 1 93.62 88 GLN B N 1
ATOM 2566 C CA . GLN B 1 88 ? 2.123 -0.827 -5.234 1 93.62 88 GLN B CA 1
ATOM 2567 C C . GLN B 1 88 ? 1.834 -1.381 -6.625 1 93.62 88 GLN B C 1
ATOM 2569 O O . GLN B 1 88 ? 1.532 -2.566 -6.777 1 93.62 88 GLN B O 1
ATOM 2574 N N . THR B 1 89 ? 1.918 -0.547 -7.609 1 90.88 89 THR B N 1
ATOM 2575 C CA . THR B 1 89 ? 1.747 -1.004 -8.984 1 90.88 89 THR B CA 1
ATOM 2576 C C . THR B 1 89 ? 2.779 -2.072 -9.328 1 90.88 89 THR B C 1
ATOM 2578 O O . THR B 1 89 ? 2.434 -3.129 -9.859 1 90.88 89 THR B O 1
ATOM 2581 N N . GLU B 1 90 ? 3.975 -1.734 -9.055 1 94.25 90 GLU B N 1
ATOM 2582 C CA . GLU B 1 90 ? 5.035 -2.703 -9.32 1 94.25 90 GLU B CA 1
ATOM 2583 C C . GLU B 1 90 ? 4.855 -3.959 -8.469 1 94.25 90 GLU B C 1
ATOM 2585 O O . GLU B 1 90 ? 5.137 -5.07 -8.93 1 94.25 90 GLU B O 1
ATOM 2590 N N . LEU B 1 91 ? 4.41 -3.762 -7.277 1 96.62 91 LEU B N 1
ATOM 2591 C CA . LEU B 1 91 ? 4.23 -4.895 -6.375 1 96.62 91 LEU B CA 1
ATOM 2592 C C . LEU B 1 91 ? 3.166 -5.852 -6.906 1 96.62 91 LEU B C 1
ATOM 2594 O O . LEU B 1 91 ? 3.295 -7.066 -6.762 1 96.62 91 LEU B O 1
ATOM 2598 N N . ASP B 1 92 ? 2.111 -5.352 -7.488 1 93.56 92 ASP B N 1
ATOM 2599 C CA . ASP B 1 92 ? 1.077 -6.184 -8.094 1 93.56 92 ASP B CA 1
ATOM 2600 C C . ASP B 1 92 ? 1.671 -7.109 -9.156 1 93.56 92 ASP B C 1
ATOM 2602 O O . ASP B 1 92 ? 1.366 -8.305 -9.188 1 93.56 92 ASP B O 1
ATOM 2606 N N . LEU B 1 93 ? 2.482 -6.527 -9.961 1 94.25 93 LEU B N 1
ATOM 2607 C CA . LEU B 1 93 ? 3.121 -7.301 -11.023 1 94.25 93 LEU B CA 1
ATOM 2608 C C . LEU B 1 93 ? 4.066 -8.344 -10.438 1 94.25 93 LEU B C 1
ATOM 2610 O O . LEU B 1 93 ? 4.047 -9.508 -10.852 1 94.25 93 LEU B O 1
ATOM 2614 N N . ASN B 1 94 ? 4.773 -7.941 -9.508 1 96.62 94 ASN B N 1
ATOM 2615 C CA . ASN B 1 94 ? 5.832 -8.789 -8.961 1 96.62 94 ASN B CA 1
ATOM 2616 C C . ASN B 1 94 ? 5.262 -9.93 -8.125 1 96.62 94 ASN B C 1
ATOM 2618 O O . ASN B 1 94 ? 5.77 -11.055 -8.164 1 96.62 94 ASN B O 1
ATOM 2622 N N . ARG B 1 95 ? 4.238 -9.648 -7.352 1 96.19 95 ARG B N 1
ATOM 2623 C CA . ARG B 1 95 ? 3.592 -10.711 -6.594 1 96.19 95 ARG B CA 1
ATOM 2624 C C . ARG B 1 95 ? 3.004 -11.773 -7.523 1 96.19 95 ARG B C 1
ATOM 2626 O O . ARG B 1 95 ? 3.115 -12.969 -7.258 1 96.19 95 ARG B O 1
ATOM 2633 N N . THR B 1 96 ? 2.385 -11.297 -8.555 1 95.44 96 THR B N 1
AT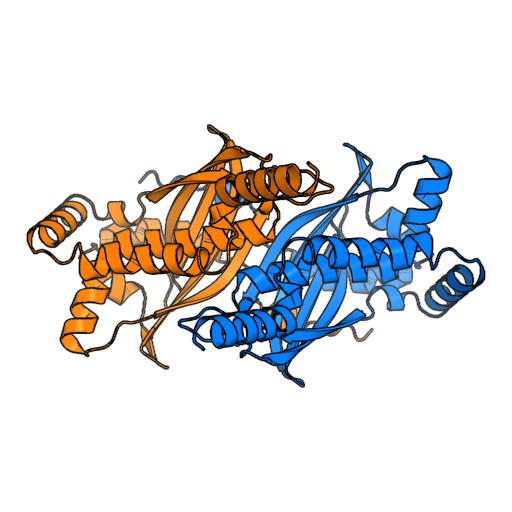OM 2634 C CA . THR B 1 96 ? 1.828 -12.219 -9.547 1 95.44 96 THR B CA 1
ATOM 2635 C C . THR B 1 96 ? 2.93 -13.062 -10.18 1 95.44 96 THR B C 1
ATOM 2637 O O . THR B 1 96 ? 2.789 -14.281 -10.305 1 95.44 96 THR B O 1
ATOM 2640 N N . GLU B 1 97 ? 4.004 -12.43 -10.492 1 96.5 97 GLU B N 1
ATOM 2641 C CA . GLU B 1 97 ? 5.105 -13.117 -11.156 1 96.5 97 GLU B CA 1
ATOM 2642 C C . GLU B 1 97 ? 5.707 -14.195 -10.258 1 96.5 97 GLU B C 1
ATOM 2644 O O . GLU B 1 97 ? 5.961 -15.312 -10.703 1 96.5 97 GLU B O 1
ATOM 2649 N N . VAL B 1 98 ? 5.945 -13.922 -9.047 1 97.62 98 VAL B N 1
ATOM 2650 C CA . VAL B 1 98 ? 6.613 -14.875 -8.172 1 97.62 98 VAL B CA 1
ATOM 2651 C C . VAL B 1 98 ? 5.688 -16.062 -7.906 1 97.62 98 VAL B C 1
ATOM 2653 O O . VAL B 1 98 ? 6.141 -17.219 -7.863 1 97.62 98 VAL B O 1
ATOM 2656 N N . LEU B 1 99 ? 4.422 -15.852 -7.711 1 97.88 99 LEU B N 1
ATOM 2657 C CA . LEU B 1 99 ? 3.479 -16.938 -7.477 1 97.88 99 LEU B CA 1
ATOM 2658 C C . LEU B 1 99 ? 3.385 -17.844 -8.695 1 97.88 99 LEU B C 1
ATOM 2660 O O . LEU B 1 99 ? 3.406 -19.078 -8.57 1 97.88 99 LEU B O 1
ATOM 2664 N N . LEU B 1 100 ? 3.322 -17.234 -9.844 1 97.56 100 LEU B N 1
ATOM 2665 C CA . LEU B 1 100 ? 3.225 -18.062 -11.055 1 97.56 100 LEU B CA 1
ATOM 2666 C C . LEU B 1 100 ? 4.547 -18.75 -11.344 1 97.56 100 LEU B C 1
ATOM 2668 O O . LEU B 1 100 ? 4.559 -19.906 -11.781 1 97.56 100 LEU B O 1
ATOM 2672 N N . ALA B 1 101 ? 5.645 -18.078 -11.086 1 97.44 101 ALA B N 1
ATOM 2673 C CA . ALA B 1 101 ? 6.949 -18.688 -11.305 1 97.44 101 ALA B CA 1
ATOM 2674 C C . ALA B 1 101 ? 7.105 -19.953 -10.477 1 97.44 101 ALA B C 1
ATOM 2676 O O . ALA B 1 101 ? 7.758 -20.906 -10.906 1 97.44 101 ALA B O 1
ATOM 2677 N N . LYS B 1 102 ? 6.465 -19.953 -9.305 1 97.69 102 LYS B N 1
ATOM 2678 C CA . LYS B 1 102 ? 6.707 -21.031 -8.367 1 97.69 102 LYS B CA 1
ATOM 2679 C C . LYS B 1 102 ? 5.555 -22.031 -8.383 1 97.69 102 LYS B C 1
ATOM 2681 O O . LYS B 1 102 ? 5.703 -23.172 -7.906 1 97.69 102 LYS B O 1
ATOM 2686 N N . LEU B 1 103 ? 4.367 -21.641 -8.969 1 97.94 103 LEU B N 1
ATOM 2687 C CA . LEU B 1 103 ? 3.199 -22.484 -8.719 1 97.94 103 LEU B CA 1
ATOM 2688 C C . LEU B 1 103 ? 2.365 -22.641 -9.992 1 97.94 103 LEU B C 1
ATOM 2690 O O . LEU B 1 103 ? 1.255 -23.172 -9.945 1 97.94 103 LEU B O 1
ATOM 2694 N N . TYR B 1 104 ? 2.865 -22.266 -11.188 1 97.25 104 TYR B N 1
ATOM 2695 C CA . TYR B 1 104 ? 2.014 -22.172 -12.367 1 97.25 104 TYR B CA 1
ATOM 2696 C C . TYR B 1 104 ? 1.524 -23.562 -12.781 1 97.25 104 TYR B C 1
ATOM 2698 O O . TYR B 1 104 ? 0.446 -23.688 -13.367 1 97.25 104 TYR B O 1
ATOM 2706 N N . PRO B 1 105 ? 2.197 -24.672 -12.5 1 97.44 105 PRO B N 1
ATOM 2707 C CA . PRO B 1 105 ? 1.635 -25.969 -12.891 1 97.44 105 PRO B CA 1
ATOM 2708 C C . PRO B 1 105 ? 0.29 -26.25 -12.227 1 97.44 105 PRO B C 1
ATOM 2710 O O . PRO B 1 105 ? -0.581 -26.891 -12.836 1 97.44 105 PRO B O 1
ATOM 2713 N N . PHE B 1 106 ? 0.13 -25.812 -11.016 1 97.62 106 PHE B N 1
ATOM 2714 C CA . PHE B 1 106 ? -1.158 -25.969 -10.352 1 97.62 106 PHE B CA 1
ATOM 2715 C C . PHE B 1 106 ? -2.266 -25.281 -11.148 1 97.62 106 PHE B C 1
ATOM 2717 O O . PHE B 1 106 ? -3.334 -25.875 -11.352 1 97.62 106 PHE B O 1
ATOM 2724 N N . PHE B 1 107 ? -2.031 -24.078 -11.602 1 97.38 107 PHE B N 1
ATOM 2725 C CA . PHE B 1 107 ? -3.029 -23.312 -12.344 1 97.38 107 PHE B CA 1
ATOM 2726 C C . PHE B 1 107 ? -3.391 -24.031 -13.641 1 97.38 107 PHE B C 1
ATOM 2728 O O . PHE B 1 107 ? -4.559 -24.047 -14.039 1 97.38 107 PHE B O 1
ATOM 2735 N N . LEU B 1 108 ? -2.414 -24.625 -14.258 1 96.69 108 LEU B N 1
ATOM 2736 C CA . LEU B 1 108 ? -2.635 -25.344 -15.508 1 96.69 108 LEU B CA 1
ATOM 2737 C C . LEU B 1 108 ? -3.479 -26.594 -15.266 1 96.69 108 LEU B C 1
ATOM 2739 O O . LEU B 1 108 ? -4.453 -26.844 -15.984 1 96.69 108 LEU B O 1
ATOM 2743 N N . ARG B 1 109 ? -3.102 -27.328 -14.281 1 96.44 109 ARG B N 1
ATOM 2744 C CA . ARG B 1 109 ? -3.836 -28.562 -13.984 1 96.44 109 ARG B CA 1
ATOM 2745 C C . ARG B 1 109 ? -5.258 -28.25 -13.523 1 96.44 109 ARG B C 1
ATOM 2747 O O . ARG B 1 109 ? -6.199 -28.953 -13.891 1 96.44 109 ARG B O 1
ATOM 2754 N N . PHE B 1 110 ? -5.32 -27.25 -12.695 1 96.62 110 PHE B N 1
ATOM 2755 C CA . PHE B 1 110 ? -6.637 -26.812 -12.234 1 96.62 110 PHE B CA 1
ATOM 2756 C C . PHE B 1 110 ? -7.535 -26.453 -13.414 1 96.62 110 PHE B C 1
ATOM 2758 O O . PHE B 1 110 ? -8.703 -26.859 -13.453 1 96.62 110 PHE B O 1
ATOM 2765 N N . HIS B 1 111 ? -7.027 -25.703 -14.328 1 95.75 111 HIS B N 1
ATOM 2766 C CA . HIS B 1 111 ? -7.77 -25.297 -15.516 1 95.75 111 HIS B CA 1
ATOM 2767 C C . HIS B 1 111 ? -8.156 -26.5 -16.359 1 95.75 111 HIS B C 1
ATOM 2769 O O . HIS B 1 111 ? -9.266 -26.547 -16.922 1 95.75 111 HIS B O 1
ATOM 2775 N N . GLU B 1 112 ? -7.309 -27.422 -16.531 1 95.06 112 GLU B N 1
ATOM 2776 C CA . GLU B 1 112 ? -7.586 -28.641 -17.297 1 95.06 112 GLU B CA 1
ATOM 2777 C C . GLU B 1 112 ? -8.742 -29.422 -16.672 1 95.06 112 GLU B C 1
ATOM 2779 O O . GLU B 1 112 ? -9.578 -29.969 -17.391 1 95.06 112 GLU B O 1
ATOM 2784 N N . LYS B 1 113 ? -8.758 -29.406 -15.375 1 95.75 113 LYS B N 1
ATOM 2785 C CA . LYS B 1 113 ? -9.75 -30.203 -14.656 1 95.75 113 LYS B CA 1
ATOM 2786 C C . LYS B 1 113 ? -11.094 -29.484 -14.594 1 95.75 113 LYS B C 1
ATOM 2788 O O . LYS B 1 113 ? -12.148 -30.109 -14.672 1 95.75 113 LYS B O 1
ATOM 2793 N N . THR B 1 114 ? -11.086 -28.172 -14.461 1 94.81 114 THR B N 1
ATOM 2794 C CA . THR B 1 114 ? -12.32 -27.484 -14.117 1 94.81 114 THR B CA 1
ATOM 2795 C C . THR B 1 114 ? -12.727 -26.516 -15.227 1 94.81 114 THR B C 1
ATOM 2797 O O . THR B 1 114 ? -13.859 -26.047 -15.266 1 94.81 114 THR B O 1
ATOM 2800 N N . GLY B 1 115 ? -11.852 -26.172 -16.078 1 94.31 115 GLY B N 1
ATOM 2801 C CA . GLY B 1 115 ? -12.109 -25.188 -17.109 1 94.31 115 GLY B CA 1
ATOM 2802 C C . GLY B 1 115 ? -11.953 -23.75 -16.625 1 94.31 115 GLY B C 1
ATOM 2803 O O . GLY B 1 115 ? -12.117 -22.812 -17.391 1 94.31 115 GLY B O 1
ATOM 2804 N N . ARG B 1 116 ? -11.57 -23.641 -15.344 1 93.88 116 ARG B N 1
ATOM 2805 C CA . ARG B 1 116 ? -11.414 -22.312 -14.742 1 93.88 116 ARG B CA 1
ATOM 2806 C C . ARG B 1 116 ? -10.016 -22.141 -14.172 1 93.88 116 ARG B C 1
ATOM 2808 O O . ARG B 1 116 ? -9.289 -23.109 -13.969 1 93.88 116 ARG B O 1
ATOM 2815 N N . TYR B 1 117 ? -9.602 -20.875 -14.148 1 93.56 117 TYR B N 1
ATOM 2816 C CA . TYR B 1 117 ? -8.383 -20.562 -13.414 1 93.56 117 TYR B CA 1
ATOM 2817 C C . TYR B 1 117 ? -8.711 -20 -12.039 1 93.56 117 TYR B C 1
ATOM 2819 O O . TYR B 1 117 ? -9.625 -19.172 -11.898 1 93.56 117 TYR B O 1
ATOM 2827 N N . PRO B 1 118 ? -7.977 -20.469 -11.031 1 94.56 118 PRO B N 1
ATOM 2828 C CA . PRO B 1 118 ? -8.094 -19.766 -9.75 1 94.56 118 PRO B CA 1
ATOM 2829 C C . PRO B 1 118 ? -7.543 -18.344 -9.805 1 94.56 118 PRO B C 1
ATOM 2831 O O . PRO B 1 118 ? 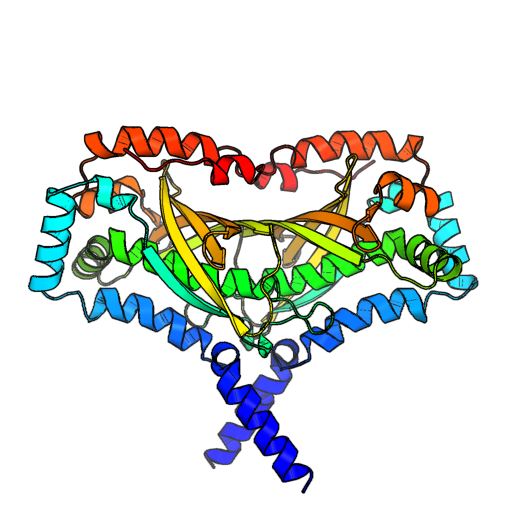-6.77 -18 -10.703 1 94.56 118 PRO B O 1
ATOM 2834 N N . TYR B 1 119 ? -8.047 -17.531 -8.992 1 92.31 119 TYR B N 1
ATOM 2835 C CA . TYR B 1 119 ? -7.477 -16.188 -8.867 1 92.31 119 TYR B CA 1
ATOM 2836 C C . TYR B 1 119 ? -6.938 -15.953 -7.461 1 92.31 119 TYR B C 1
ATOM 2838 O O . TYR B 1 119 ? -7.258 -16.703 -6.535 1 92.31 119 TYR B O 1
ATOM 2846 N N . VAL B 1 120 ? -6.008 -15.039 -7.34 1 95.69 120 VAL B N 1
ATOM 2847 C CA . VAL B 1 120 ? -5.262 -14.844 -6.102 1 95.69 120 VAL B CA 1
ATOM 2848 C C . VAL B 1 120 ? -5.363 -13.391 -5.66 1 95.69 120 VAL B C 1
ATOM 2850 O O . VAL B 1 120 ? -4.418 -12.609 -5.828 1 95.69 120 VAL B O 1
ATOM 2853 N N . PRO B 1 121 ? -6.422 -12.969 -5.016 1 93.19 121 PRO B N 1
ATOM 2854 C CA . PRO B 1 121 ? -6.586 -11.578 -4.578 1 93.19 121 PRO B CA 1
ATOM 2855 C C . PRO B 1 121 ? -5.684 -11.219 -3.398 1 93.19 121 PRO B C 1
ATOM 2857 O O . PRO B 1 121 ? -5.332 -12.094 -2.602 1 93.19 121 PRO B O 1
ATOM 2860 N N . LEU B 1 122 ? -5.305 -10.023 -3.412 1 94.31 122 LEU B N 1
ATOM 2861 C CA . LEU B 1 122 ? -4.559 -9.438 -2.303 1 94.31 122 LEU B CA 1
ATOM 2862 C C . LEU B 1 122 ? -5.5 -9.016 -1.177 1 94.31 122 LEU B C 1
ATOM 2864 O O . LEU B 1 122 ? -6.484 -8.32 -1.415 1 94.31 122 LEU B O 1
ATOM 2868 N N . ALA B 1 123 ? -5.203 -9.438 0.07 1 91.38 123 ALA B N 1
ATOM 2869 C CA . ALA B 1 123 ? -6.043 -9.078 1.211 1 91.38 123 ALA B CA 1
ATOM 2870 C C . ALA B 1 123 ? -5.41 -7.961 2.031 1 91.38 123 ALA B C 1
ATOM 2872 O O . ALA B 1 123 ? -6.113 -7.102 2.566 1 91.38 123 ALA B O 1
ATOM 2873 N N . THR B 1 124 ? -4.129 -8.016 2.207 1 90.44 124 THR B N 1
ATOM 2874 C CA . THR B 1 124 ? -3.396 -7.043 3.004 1 90.44 124 THR B CA 1
ATOM 2875 C C . THR B 1 124 ? -2.016 -6.781 2.406 1 90.44 124 THR B C 1
ATOM 2877 O O . THR B 1 124 ? -1.376 -7.699 1.891 1 90.44 124 THR B O 1
ATOM 2880 N N . ILE B 1 125 ? -1.61 -5.582 2.492 1 92.31 125 ILE B N 1
ATOM 2881 C CA . ILE B 1 125 ? -0.242 -5.273 2.092 1 92.31 125 ILE B CA 1
ATOM 2882 C C . ILE B 1 125 ? 0.368 -4.27 3.07 1 92.31 125 ILE B C 1
ATOM 2884 O O . ILE B 1 125 ? -0.318 -3.363 3.547 1 92.31 125 ILE B O 1
ATOM 2888 N N . GLY B 1 126 ? 1.535 -4.555 3.482 1 90.19 126 GLY B N 1
ATOM 2889 C CA . GLY B 1 126 ? 2.385 -3.609 4.191 1 90.19 126 GLY B CA 1
ATOM 2890 C C . GLY B 1 126 ? 3.582 -3.158 3.377 1 90.19 126 GLY B C 1
ATOM 2891 O O . GLY B 1 126 ? 4.234 -3.971 2.717 1 90.19 126 GLY B O 1
ATOM 2892 N N . ILE B 1 127 ? 3.746 -1.908 3.326 1 92.31 127 ILE B N 1
ATOM 2893 C CA . ILE B 1 127 ? 4.883 -1.358 2.596 1 92.31 127 ILE B CA 1
ATOM 2894 C C . ILE B 1 127 ? 5.711 -0.474 3.523 1 92.31 127 ILE B C 1
ATOM 2896 O O . ILE B 1 127 ? 5.172 0.398 4.207 1 92.31 127 ILE B O 1
ATOM 2900 N N . TYR B 1 128 ? 6.945 -0.687 3.531 1 88.75 128 TYR B N 1
ATOM 2901 C CA . TYR B 1 128 ? 7.918 0.038 4.344 1 88.75 128 TYR B CA 1
ATOM 2902 C C . TYR B 1 128 ? 8.883 0.822 3.465 1 88.75 128 TYR B C 1
ATOM 2904 O O . TYR B 1 128 ? 9.711 0.235 2.768 1 88.75 128 TYR B O 1
ATOM 2912 N N . PHE B 1 129 ? 8.742 2.088 3.523 1 92.38 129 PHE B N 1
ATOM 2913 C CA . PHE B 1 129 ? 9.586 2.955 2.713 1 92.38 129 PHE B CA 1
ATOM 2914 C C . PHE B 1 129 ? 10.844 3.359 3.477 1 92.38 129 PHE B C 1
ATOM 2916 O O . PHE B 1 129 ? 10.781 4.184 4.391 1 92.38 129 PHE B O 1
ATOM 2923 N N . LEU B 1 130 ? 11.992 2.863 3.059 1 89.38 130 LEU B N 1
ATOM 2924 C CA . LEU B 1 130 ? 13.227 3.078 3.799 1 89.38 130 LEU B CA 1
ATOM 2925 C C . LEU B 1 130 ? 14.039 4.211 3.184 1 89.38 130 LEU B C 1
ATOM 2927 O O . LEU B 1 130 ? 14.656 5 3.902 1 89.38 130 LEU B O 1
ATOM 2931 N N . LYS B 1 131 ? 14.109 4.227 1.907 1 91.44 131 LYS B N 1
ATOM 2932 C CA . LYS B 1 131 ? 14.781 5.27 1.146 1 91.44 131 LYS B CA 1
ATOM 2933 C C . LYS B 1 131 ? 14.047 5.57 -0.154 1 91.44 131 LYS B C 1
ATOM 2935 O O . LYS B 1 131 ? 13.461 4.676 -0.764 1 91.44 131 LYS B O 1
ATOM 2940 N N . GLU B 1 132 ? 14.125 6.777 -0.576 1 92 132 GLU B N 1
ATOM 2941 C CA . GLU B 1 132 ? 13.43 7.191 -1.792 1 92 132 GLU B CA 1
ATOM 2942 C C . GLU B 1 132 ? 14.18 6.723 -3.039 1 92 132 GLU B C 1
ATOM 2944 O O . GLU B 1 132 ? 15.406 6.582 -3.02 1 92 132 GLU B O 1
ATOM 2949 N N . ILE B 1 133 ? 13.438 6.371 -4.066 1 94.06 133 ILE B N 1
ATOM 2950 C CA . ILE B 1 133 ? 14.008 6.086 -5.379 1 94.06 133 ILE B CA 1
ATOM 2951 C C . ILE B 1 133 ? 13.914 7.328 -6.262 1 94.06 133 ILE B C 1
ATOM 2953 O O . ILE B 1 133 ? 12.836 7.906 -6.418 1 94.06 133 ILE B O 1
ATOM 2957 N N . SER B 1 134 ? 15.031 7.742 -6.859 1 91.38 134 SER B N 1
ATOM 2958 C CA . SER B 1 134 ? 15.086 8.961 -7.664 1 91.38 134 SER B CA 1
ATOM 2959 C C . SER B 1 134 ? 14.562 8.711 -9.078 1 91.38 134 SER B C 1
ATOM 2961 O O . SER B 1 134 ? 14.523 7.566 -9.539 1 91.38 134 SER B O 1
ATOM 2963 N N . PRO B 1 135 ? 14.164 9.789 -9.688 1 87.12 135 PRO B N 1
ATOM 2964 C CA . PRO B 1 135 ? 13.742 9.625 -11.078 1 87.12 135 PRO B CA 1
ATOM 2965 C C . PRO B 1 135 ? 14.836 9.023 -11.961 1 87.12 135 PRO B C 1
ATOM 2967 O O . PRO B 1 135 ? 16.016 9.352 -11.812 1 87.12 135 PRO B O 1
ATOM 2970 N N . PHE B 1 136 ? 14.492 8.109 -12.828 1 88.06 136 PHE B N 1
ATOM 2971 C CA . PHE B 1 136 ? 15.336 7.445 -13.812 1 88.06 136 PHE B CA 1
ATOM 2972 C C . PHE B 1 136 ? 16.297 6.469 -13.141 1 88.06 136 PHE B C 1
ATOM 2974 O O . PHE B 1 136 ? 17.094 5.82 -13.805 1 88.06 136 PHE B O 1
ATOM 2981 N N . GLN B 1 137 ? 16.234 6.426 -11.875 1 93.19 137 GLN B N 1
ATOM 2982 C CA . GLN B 1 137 ? 17.109 5.504 -11.156 1 93.19 137 GLN B CA 1
ATOM 2983 C C . GLN B 1 137 ? 16.688 4.055 -11.391 1 93.19 137 GLN B C 1
ATOM 2985 O O . GLN B 1 137 ? 15.508 3.723 -11.312 1 93.19 137 GLN B O 1
ATOM 2990 N N . SER B 1 138 ? 17.672 3.264 -11.75 1 95.19 138 SER B N 1
ATOM 2991 C CA . SER B 1 138 ? 17.422 1.834 -11.898 1 95.19 138 SER B CA 1
ATOM 2992 C C . SER B 1 138 ? 17.297 1.147 -10.539 1 95.19 138 SER B C 1
ATOM 2994 O O . SER B 1 138 ? 18.016 1.492 -9.602 1 95.19 138 SER B O 1
ATOM 2996 N N . TYR B 1 139 ? 16.391 0.223 -10.43 1 96.5 139 TYR B N 1
ATOM 2997 C CA . TYR B 1 139 ? 16.234 -0.585 -9.227 1 96.5 139 TYR B CA 1
ATOM 2998 C C . TYR B 1 139 ? 15.727 -1.979 -9.562 1 96.5 139 TYR B C 1
ATOM 3000 O O . TYR B 1 139 ? 15.312 -2.234 -10.695 1 96.5 139 TYR B O 1
ATOM 3008 N N . SER B 1 140 ? 15.891 -2.906 -8.672 1 97.44 140 SER B N 1
ATOM 3009 C CA . SER B 1 140 ? 15.375 -4.266 -8.828 1 97.44 140 SER B CA 1
ATOM 3010 C C . SER B 1 140 ? 14.438 -4.633 -7.68 1 97.44 140 SER B C 1
ATOM 3012 O O . SER B 1 140 ? 14.469 -4.008 -6.617 1 97.44 140 SER B O 1
ATOM 3014 N N . ILE B 1 141 ? 13.57 -5.469 -7.965 1 97.44 141 ILE B N 1
ATOM 3015 C CA . ILE B 1 141 ? 12.641 -5.98 -6.961 1 97.44 141 ILE B CA 1
ATOM 3016 C C . ILE B 1 141 ? 12.828 -7.488 -6.812 1 97.44 141 ILE B C 1
ATOM 3018 O O . ILE B 1 141 ? 12.617 -8.242 -7.766 1 97.44 141 ILE B O 1
ATOM 3022 N N . GLU B 1 142 ? 13.258 -7.879 -5.668 1 94.81 142 GLU B N 1
ATOM 3023 C CA . GLU B 1 142 ? 13.406 -9.297 -5.344 1 94.81 142 GLU B CA 1
ATOM 3024 C C . GLU B 1 142 ? 12.188 -9.82 -4.594 1 94.81 142 GLU B C 1
ATOM 3026 O O . GLU B 1 142 ? 11.867 -9.344 -3.508 1 94.81 142 GLU B O 1
ATOM 3031 N N . ASN B 1 143 ? 11.555 -10.82 -5.129 1 95.44 143 ASN B N 1
ATOM 3032 C CA . ASN B 1 143 ? 10.32 -11.359 -4.566 1 95.44 143 ASN B CA 1
ATOM 3033 C C . ASN B 1 143 ? 10.5 -12.805 -4.121 1 95.44 143 ASN B C 1
ATOM 3035 O O . ASN B 1 143 ? 11.133 -13.602 -4.816 1 95.44 143 ASN B O 1
ATOM 3039 N N . ARG B 1 144 ? 9.945 -13.148 -2.939 1 92.12 144 ARG B N 1
ATOM 3040 C CA . ARG B 1 144 ? 9.984 -14.5 -2.398 1 92.12 144 ARG B CA 1
ATOM 3041 C C . ARG B 1 144 ? 8.664 -14.867 -1.737 1 92.12 144 ARG B C 1
ATOM 3043 O O . ARG B 1 144 ? 8.031 -14.031 -1.09 1 92.12 144 ARG B O 1
ATOM 3050 N N . ILE B 1 145 ? 8.312 -16.125 -1.965 1 93.5 145 ILE B N 1
ATOM 3051 C CA . ILE B 1 145 ? 7.266 -16.641 -1.098 1 93.5 145 ILE B CA 1
ATOM 3052 C C . ILE B 1 145 ? 7.809 -16.812 0.32 1 93.5 145 ILE B C 1
ATOM 3054 O O . ILE B 1 145 ? 8.812 -17.5 0.527 1 93.5 145 ILE B O 1
ATOM 3058 N N . LEU B 1 146 ? 7.25 -16.141 1.226 1 88.06 146 LEU B N 1
ATOM 3059 C CA . LEU B 1 146 ? 7.715 -16.156 2.609 1 88.06 146 LEU B CA 1
ATOM 3060 C C . LEU B 1 146 ? 7.188 -17.375 3.346 1 88.06 146 LEU B C 1
ATOM 3062 O O . LEU B 1 146 ? 7.922 -18.016 4.113 1 88.06 146 LEU B O 1
ATOM 3066 N N . GLY B 1 147 ? 5.941 -17.672 3.166 1 90.12 147 GLY B N 1
ATOM 3067 C CA . GLY B 1 147 ? 5.254 -18.766 3.832 1 90.12 147 GLY B CA 1
ATOM 3068 C C . GLY B 1 147 ? 3.748 -18.719 3.662 1 90.12 147 GLY B C 1
ATOM 3069 O O . GLY B 1 147 ? 3.236 -17.969 2.824 1 90.12 147 GLY B O 1
ATOM 3070 N N . TRP B 1 148 ? 3.123 -19.641 4.352 1 92.06 148 TRP B N 1
ATOM 3071 C CA . TRP B 1 148 ? 1.667 -19.719 4.273 1 92.06 148 TRP B CA 1
ATOM 3072 C C . TRP B 1 148 ? 1.089 -20.344 5.535 1 92.06 148 TRP B C 1
ATOM 3074 O O . TRP B 1 148 ? 1.81 -21 6.301 1 92.06 148 TRP B O 1
ATOM 3084 N N . ASP B 1 149 ? -0.125 -20.047 5.801 1 91.94 149 ASP B N 1
ATOM 3085 C CA . ASP B 1 149 ? -0.881 -20.75 6.832 1 91.94 149 ASP B CA 1
ATOM 3086 C C . ASP B 1 149 ? -2.068 -21.5 6.227 1 91.94 149 ASP B C 1
ATOM 3088 O O . ASP B 1 149 ? -1.977 -22.031 5.117 1 91.94 149 ASP B O 1
ATOM 3092 N N . GLU B 1 150 ? -3.094 -21.672 6.949 1 93.25 150 GLU B N 1
ATOM 3093 C CA . GLU B 1 150 ? -4.195 -22.5 6.477 1 93.25 150 GLU B CA 1
ATOM 3094 C C . GLU B 1 150 ? -4.945 -21.828 5.332 1 93.25 150 GLU B C 1
ATOM 3096 O O . GLU B 1 150 ? -5.57 -22.5 4.512 1 93.25 150 GLU B O 1
ATOM 3101 N N . LYS B 1 151 ? -4.867 -20.516 5.32 1 93.62 151 LYS B N 1
ATOM 3102 C CA . LYS B 1 151 ? -5.707 -19.797 4.367 1 93.62 151 LYS B CA 1
ATOM 3103 C C . LYS B 1 151 ? -4.871 -18.875 3.488 1 93.62 151 LYS B C 1
ATOM 3105 O O . LYS B 1 151 ? -5.184 -18.672 2.312 1 93.62 151 LYS B O 1
ATOM 3110 N N . TRP B 1 152 ? -3.828 -18.359 4.082 1 92.56 152 TRP B N 1
ATOM 3111 C CA . TRP B 1 152 ? -3.143 -17.234 3.447 1 92.56 152 TRP B CA 1
ATOM 3112 C C . TRP B 1 152 ? -1.738 -17.641 3.008 1 92.56 152 TRP B C 1
ATOM 3114 O O . TRP B 1 152 ? -1.099 -18.484 3.641 1 92.56 152 TRP B O 1
ATOM 3124 N N . ILE B 1 153 ? -1.285 -17.078 1.911 1 94.19 153 ILE B N 1
ATOM 3125 C CA . ILE B 1 153 ? 0.104 -17.156 1.476 1 94.19 153 ILE B CA 1
ATOM 3126 C C . ILE B 1 153 ? 0.738 -15.773 1.514 1 94.19 153 ILE B C 1
ATOM 3128 O O . ILE B 1 153 ? 0.083 -14.773 1.197 1 94.19 153 ILE B O 1
ATOM 3132 N N . PHE B 1 154 ? 1.997 -15.68 1.907 1 91.75 154 PHE B N 1
ATOM 3133 C CA . PHE B 1 154 ? 2.674 -14.414 2.137 1 91.75 154 PHE B CA 1
ATOM 3134 C C . PHE B 1 154 ? 3.852 -14.242 1.184 1 91.75 154 PHE B C 1
ATOM 3136 O O . PHE B 1 154 ? 4.637 -15.18 0.99 1 91.75 154 PHE B O 1
ATOM 3143 N N . VAL B 1 155 ? 3.928 -13.07 0.627 1 93.25 155 VAL B N 1
ATOM 3144 C CA . VAL B 1 155 ? 5.004 -12.758 -0.311 1 93.25 155 VAL B CA 1
ATOM 3145 C C . VAL B 1 155 ? 5.812 -11.57 0.205 1 93.25 155 VAL B C 1
ATOM 3147 O O . VAL B 1 155 ? 5.242 -10.555 0.598 1 93.25 155 VAL B O 1
ATOM 3150 N N . LEU B 1 156 ? 7.09 -11.734 0.231 1 90.19 156 LEU B N 1
ATOM 3151 C CA . LEU B 1 156 ? 8.031 -10.68 0.583 1 90.19 156 LEU B CA 1
ATOM 3152 C C . LEU B 1 156 ? 8.656 -10.07 -0.667 1 90.19 156 LEU B C 1
ATOM 3154 O O . LEU B 1 156 ? 9.102 -10.797 -1.557 1 90.19 156 LEU B O 1
ATOM 3158 N N . SER B 1 157 ? 8.633 -8.781 -0.755 1 94 157 SER B N 1
ATOM 3159 C CA . SER B 1 157 ? 9.266 -8.062 -1.857 1 94 157 SER B CA 1
ATOM 3160 C C . SER B 1 157 ? 10.266 -7.031 -1.346 1 94 157 SER B C 1
ATOM 3162 O O . SER B 1 157 ? 9.938 -6.219 -0.478 1 94 157 SER B O 1
ATOM 3164 N N . LYS B 1 158 ? 11.445 -7.059 -1.862 1 91.69 158 LYS B N 1
ATOM 3165 C CA . LYS B 1 158 ? 12.492 -6.094 -1.538 1 91.69 158 LYS B CA 1
ATOM 3166 C C . LYS B 1 158 ? 12.867 -5.258 -2.758 1 91.69 158 LYS B C 1
ATOM 3168 O O . LYS B 1 158 ? 13.281 -5.797 -3.785 1 91.69 158 LYS B O 1
ATOM 3173 N N . PHE B 1 159 ? 12.672 -3.971 -2.664 1 95.56 159 PHE B N 1
ATOM 3174 C CA . PHE B 1 159 ? 13.203 -3.055 -3.666 1 95.56 159 PHE B CA 1
ATOM 3175 C C . PHE B 1 159 ? 14.664 -2.727 -3.379 1 95.56 159 PHE B C 1
ATOM 3177 O O . PHE B 1 159 ? 15.008 -2.32 -2.266 1 95.56 159 PHE B O 1
ATOM 3184 N N . LEU B 1 160 ? 15.461 -2.861 -4.391 1 95.06 160 LEU B N 1
ATOM 3185 C CA . LEU B 1 160 ? 16.891 -2.641 -4.199 1 95.06 160 LEU B CA 1
ATOM 3186 C C . LEU B 1 160 ? 17.422 -1.621 -5.199 1 95.06 160 LEU B C 1
ATOM 3188 O O . LEU B 1 160 ? 17.094 -1.685 -6.387 1 95.06 160 LEU B O 1
ATOM 3192 N N . VAL B 1 161 ? 18.125 -0.715 -4.785 1 96.31 161 VAL B N 1
ATOM 3193 C CA . VAL B 1 161 ? 19.016 0.13 -5.586 1 96.31 161 VAL B CA 1
ATOM 3194 C C . VAL B 1 161 ? 20.469 -0.269 -5.348 1 96.31 161 VAL B C 1
ATOM 3196 O O . VAL B 1 161 ? 21.016 -0.022 -4.273 1 96.31 161 VAL B O 1
ATOM 3199 N N . GLY B 1 162 ? 21.094 -0.871 -6.402 1 94.69 162 GLY B N 1
ATOM 3200 C CA . GLY B 1 162 ? 22.328 -1.571 -6.102 1 94.69 162 GLY B CA 1
ATOM 3201 C C . GLY B 1 162 ? 22.141 -2.705 -5.109 1 94.69 162 GLY B C 1
ATOM 3202 O O . GLY B 1 162 ? 21.312 -3.588 -5.316 1 94.69 162 GLY B O 1
ATOM 3203 N N . GLU B 1 163 ? 22.812 -2.596 -4.008 1 91.69 163 GLU B N 1
ATOM 3204 C CA . GLU B 1 163 ? 22.734 -3.635 -2.986 1 91.69 163 GLU B CA 1
ATOM 3205 C C . GLU B 1 163 ? 21.906 -3.16 -1.789 1 91.69 163 GLU B C 1
ATOM 3207 O O . GLU B 1 163 ? 21.688 -3.92 -0.845 1 91.69 163 GLU B O 1
ATOM 3212 N N . ARG B 1 164 ? 21.391 -1.991 -1.926 1 92.75 164 ARG B N 1
ATOM 3213 C CA . ARG B 1 164 ? 20.703 -1.396 -0.789 1 92.75 164 ARG B CA 1
ATOM 3214 C C . ARG B 1 164 ? 19.188 -1.61 -0.896 1 92.75 164 ARG B C 1
ATOM 3216 O O . ARG B 1 164 ? 18.594 -1.297 -1.923 1 92.75 164 ARG B O 1
ATOM 3223 N N . VAL B 1 165 ? 18.641 -2.172 0.181 1 90.62 165 VAL B N 1
ATOM 3224 C CA . VAL B 1 165 ? 17.188 -2.287 0.244 1 90.62 165 VAL B CA 1
ATOM 3225 C C . VAL B 1 165 ? 16.578 -0.92 0.54 1 90.62 165 VAL B C 1
ATOM 3227 O O . VAL B 1 165 ? 16.891 -0.298 1.557 1 90.62 165 VAL B O 1
ATOM 3230 N N . VAL B 1 166 ? 15.703 -0.436 -0.342 1 94.06 166 VAL B N 1
ATOM 3231 C CA . VAL B 1 166 ? 15.172 0.913 -0.181 1 94.06 166 VAL B CA 1
ATOM 3232 C C . VAL B 1 166 ? 13.68 0.841 0.15 1 94.06 166 VAL B C 1
ATOM 3234 O O . VAL B 1 166 ? 13.086 1.834 0.572 1 94.06 166 VAL B O 1
ATOM 3237 N N . CYS B 1 167 ? 13.086 -0.28 -0.058 1 93.56 167 CYS B N 1
ATOM 3238 C CA . CYS B 1 167 ? 11.688 -0.513 0.278 1 93.56 167 CYS B CA 1
ATOM 3239 C C . CYS B 1 167 ? 11.422 -1.994 0.523 1 93.56 167 CYS B C 1
ATOM 3241 O O . CYS B 1 167 ? 12.023 -2.852 -0.126 1 93.56 167 CYS B O 1
ATOM 3243 N N . LEU B 1 168 ? 10.594 -2.305 1.48 1 89.25 168 LEU B N 1
ATOM 3244 C CA . LEU B 1 168 ? 10.156 -3.658 1.803 1 89.25 168 LEU B CA 1
ATOM 3245 C C . LEU B 1 168 ? 8.633 -3.756 1.794 1 89.25 168 LEU B C 1
ATOM 3247 O O . LEU B 1 168 ? 7.949 -2.816 2.199 1 89.25 168 LEU B O 1
ATOM 3251 N N . SER B 1 169 ? 8.18 -4.891 1.318 1 92 169 SER B N 1
ATOM 3252 C CA . SER B 1 169 ? 6.734 -5.086 1.338 1 92 169 SER B CA 1
ATOM 3253 C C . SER B 1 169 ? 6.375 -6.543 1.626 1 92 169 SER B C 1
ATOM 3255 O O . SER B 1 169 ? 7.066 -7.457 1.175 1 92 169 SER B O 1
ATOM 3257 N N . VAL B 1 170 ? 5.348 -6.699 2.381 1 89.19 170 VAL B N 1
ATOM 3258 C CA . VAL B 1 170 ? 4.77 -8.016 2.613 1 89.19 170 VAL B CA 1
ATOM 3259 C C . VAL B 1 170 ? 3.309 -8.031 2.17 1 89.19 170 VAL B C 1
ATOM 3261 O O . VAL B 1 170 ? 2.525 -7.168 2.576 1 89.19 170 VAL B O 1
ATOM 3264 N N . GLY B 1 171 ? 3.014 -8.953 1.32 1 92.5 171 GLY B N 1
ATOM 3265 C CA . GLY B 1 171 ? 1.646 -9.125 0.858 1 92.5 171 GLY B CA 1
ATOM 3266 C C . GLY B 1 171 ? 1.004 -10.406 1.363 1 92.5 171 GLY B C 1
ATOM 3267 O O . GLY B 1 171 ? 1.66 -11.445 1.446 1 92.5 171 GLY B O 1
ATOM 3268 N N . LYS B 1 172 ? -0.215 -10.297 1.821 1 93.12 172 LYS B N 1
ATOM 3269 C CA . LYS B 1 172 ? -1.062 -11.414 2.229 1 93.12 172 LYS B CA 1
ATOM 3270 C C . LYS B 1 172 ? -2.109 -11.727 1.166 1 93.12 172 LYS B C 1
ATOM 3272 O O . LYS B 1 172 ? -2.955 -10.883 0.854 1 93.12 172 LYS B O 1
ATOM 3277 N N . LEU B 1 173 ? -2.047 -12.914 0.606 1 95.44 173 LEU B N 1
ATOM 3278 C CA . LEU B 1 173 ? -2.914 -13.281 -0.508 1 95.44 173 LEU B CA 1
ATOM 3279 C C . LEU B 1 173 ? -3.666 -14.57 -0.206 1 95.44 173 LEU B C 1
ATOM 3281 O O . LEU B 1 173 ? -3.299 -15.312 0.71 1 95.44 173 LEU B O 1
ATOM 3285 N N . VAL B 1 174 ? -4.691 -14.82 -1.024 1 96.12 174 VAL B N 1
ATOM 3286 C CA . VAL B 1 174 ? -5.504 -16.016 -0.842 1 96.12 174 VAL B CA 1
ATOM 3287 C C . VAL B 1 174 ? -5.832 -16.625 -2.201 1 96.12 174 VAL B C 1
ATOM 3289 O O . VAL B 1 174 ? -6.074 -15.914 -3.174 1 96.12 174 VAL B O 1
ATOM 3292 N N . PHE B 1 175 ? -5.781 -17.953 -2.318 1 97.56 175 PHE B N 1
ATOM 3293 C CA . PHE B 1 175 ? -6.219 -18.656 -3.52 1 97.56 175 PHE B CA 1
ATOM 3294 C C . PHE B 1 175 ? -7.73 -18.859 -3.5 1 97.56 17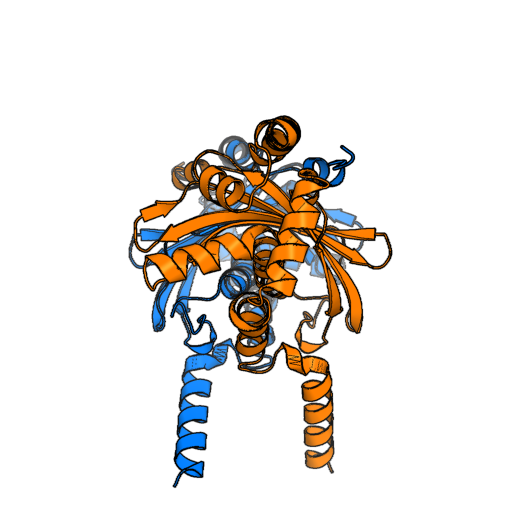5 PHE B C 1
ATOM 3296 O O . PHE B 1 175 ? -8.273 -19.391 -2.529 1 97.56 175 PHE B O 1
ATOM 3303 N N . LYS B 1 176 ? -8.336 -18.5 -4.633 1 96.06 176 LYS B N 1
ATOM 3304 C CA . LYS B 1 176 ? -9.789 -18.625 -4.691 1 96.06 176 LYS B CA 1
ATOM 3305 C C . LYS B 1 176 ? -10.234 -19.297 -5.988 1 96.06 176 LYS B C 1
ATOM 3307 O O . LYS B 1 176 ? -9.656 -19.047 -7.047 1 96.06 176 LYS B O 1
ATOM 3312 N N . ASP B 1 177 ? -11.172 -20.078 -5.895 1 96.06 177 ASP B N 1
ATOM 3313 C CA . ASP B 1 177 ? -12.016 -20.547 -6.984 1 96.06 177 ASP B CA 1
ATOM 3314 C C . ASP B 1 177 ? -13.453 -20.078 -6.816 1 96.06 177 ASP B C 1
ATOM 3316 O O . ASP B 1 177 ? -14.273 -20.75 -6.195 1 96.06 177 ASP B O 1
ATOM 3320 N N . GLY B 1 178 ? -13.773 -18.969 -7.461 1 89.69 178 GLY B N 1
ATOM 3321 C CA . GLY B 1 178 ? -15.031 -18.312 -7.102 1 89.69 178 GLY B CA 1
ATOM 3322 C C . GLY B 1 178 ? -15.094 -17.922 -5.641 1 89.69 178 GLY B C 1
ATOM 3323 O O . GLY B 1 178 ? -14.227 -17.203 -5.145 1 89.69 178 GLY B O 1
ATOM 3324 N N . ARG B 1 179 ? -16.109 -18.516 -4.914 1 90.25 179 ARG B N 1
ATOM 3325 C CA . ARG B 1 179 ? -16.266 -18.188 -3.506 1 90.25 179 ARG B CA 1
ATOM 3326 C C . ARG B 1 179 ? -15.477 -19.141 -2.621 1 90.25 179 ARG B C 1
ATOM 3328 O O . ARG B 1 179 ? -15.344 -18.922 -1.416 1 90.25 179 ARG B O 1
ATOM 3335 N N . LYS B 1 180 ? -14.945 -20.109 -3.197 1 95.12 180 LYS B N 1
ATOM 3336 C CA . LYS B 1 180 ? -14.242 -21.125 -2.43 1 95.12 180 LYS B CA 1
ATOM 3337 C C . LYS B 1 180 ? -12.758 -20.781 -2.279 1 95.12 180 LYS B C 1
ATOM 3339 O O . LYS B 1 180 ? -12.102 -20.406 -3.252 1 95.12 180 LYS B O 1
ATOM 3344 N N . THR B 1 181 ? -12.336 -20.984 -1.076 1 96.81 181 THR B N 1
ATOM 3345 C CA . THR B 1 181 ? -10.93 -20.75 -0.778 1 96.81 181 THR B CA 1
ATOM 3346 C C . THR B 1 181 ? -10.125 -22.031 -0.969 1 96.81 181 THR B C 1
ATOM 3348 O O . THR B 1 181 ? -10.555 -23.109 -0.558 1 96.81 181 THR B O 1
ATOM 3351 N N . ILE B 1 182 ? -8.992 -21.953 -1.651 1 97.69 182 ILE B N 1
ATOM 3352 C CA . ILE B 1 182 ? -8.078 -23.078 -1.832 1 97.69 182 ILE B CA 1
ATOM 3353 C C . ILE B 1 182 ? -6.902 -22.938 -0.867 1 97.69 182 ILE B C 1
ATOM 3355 O O . ILE B 1 182 ? -6.234 -21.906 -0.83 1 97.69 182 ILE B O 1
ATOM 3359 N N . LYS B 1 183 ? -6.594 -23.953 -0.156 1 97.56 183 LYS B N 1
ATOM 3360 C CA . LYS B 1 183 ? -5.48 -23.922 0.789 1 97.56 183 LYS B CA 1
ATOM 3361 C C . LYS B 1 183 ? -4.145 -23.828 0.061 1 97.56 183 LYS B C 1
ATOM 3363 O O . LYS B 1 183 ? -3.873 -24.625 -0.853 1 97.56 183 LYS B O 1
ATOM 3368 N N . PRO B 1 184 ? -3.334 -22.922 0.519 1 97.19 184 PRO B N 1
ATOM 3369 C CA . PRO B 1 184 ? -2.021 -22.812 -0.121 1 97.19 184 PRO B CA 1
ATOM 3370 C C . PRO B 1 184 ? -1.228 -24.125 -0.056 1 97.19 184 PRO B C 1
ATOM 3372 O O . PRO B 1 184 ? -0.509 -24.453 -1.001 1 97.19 184 PRO B O 1
ATOM 3375 N N . ALA B 1 185 ? -1.362 -24.844 0.972 1 96.31 185 ALA B N 1
ATOM 3376 C CA . ALA B 1 185 ? -0.655 -26.109 1.119 1 96.31 185 ALA B CA 1
ATOM 3377 C C . ALA B 1 185 ? -1.008 -27.078 -0.015 1 96.31 185 ALA B C 1
ATOM 3379 O O . ALA B 1 185 ? -0.144 -27.797 -0.516 1 96.31 185 ALA B O 1
ATOM 3380 N N . ASP B 1 186 ? -2.242 -27.094 -0.38 1 96.62 186 ASP B N 1
ATOM 3381 C CA . ASP B 1 186 ? -2.689 -27.953 -1.467 1 96.62 186 ASP B CA 1
ATOM 3382 C C . ASP B 1 186 ? -2.082 -27.531 -2.799 1 96.62 186 ASP B C 1
ATOM 3384 O O . ASP B 1 186 ? -1.699 -28.359 -3.615 1 96.62 186 ASP B O 1
ATOM 3388 N N . VAL B 1 187 ? -2.059 -26.25 -2.996 1 97.94 187 VAL B N 1
ATOM 3389 C CA . VAL B 1 187 ? -1.478 -25.688 -4.215 1 97.94 187 VAL B CA 1
ATOM 3390 C C . VAL B 1 187 ? -0.004 -26.078 -4.309 1 97.94 187 VAL B C 1
ATOM 3392 O O . VAL B 1 187 ? 0.459 -26.547 -5.355 1 97.94 187 VAL B O 1
ATOM 3395 N N . ILE B 1 188 ? 0.704 -25.906 -3.229 1 97.31 188 ILE B N 1
ATOM 3396 C CA . ILE B 1 188 ? 2.141 -26.141 -3.154 1 97.31 188 ILE B CA 1
ATOM 3397 C C . ILE B 1 188 ? 2.416 -27.641 -3.342 1 97.31 188 ILE B C 1
ATOM 3399 O O . ILE B 1 188 ? 3.312 -28.016 -4.098 1 97.31 188 ILE B O 1
ATOM 3403 N N . GLU B 1 189 ? 1.634 -28.453 -2.723 1 95.31 189 GLU B N 1
ATOM 3404 C CA . GLU B 1 189 ? 1.778 -29.906 -2.861 1 95.31 189 GLU B CA 1
ATOM 3405 C C . GLU B 1 189 ? 1.499 -30.344 -4.293 1 95.31 189 GLU B C 1
ATOM 3407 O O . GLU B 1 189 ? 2.182 -31.234 -4.82 1 95.31 189 GLU B O 1
ATOM 3412 N N . ASP B 1 190 ? 0.558 -29.766 -4.809 1 96.5 190 ASP B N 1
ATOM 3413 C CA . ASP B 1 190 ? 0.195 -30.094 -6.184 1 96.5 190 ASP B CA 1
ATOM 3414 C C . ASP B 1 190 ? 1.35 -29.812 -7.141 1 96.5 190 ASP B C 1
ATOM 3416 O O . ASP B 1 190 ? 1.493 -30.484 -8.164 1 96.5 190 ASP B O 1
ATOM 3420 N N . CYS B 1 191 ? 2.148 -28.859 -6.812 1 97.12 191 CYS B N 1
ATOM 3421 C CA . CYS B 1 191 ? 3.273 -28.484 -7.66 1 97.12 191 CYS B CA 1
ATOM 3422 C C . CYS B 1 191 ? 4.473 -29.391 -7.414 1 97.12 191 CYS B C 1
ATOM 3424 O O . CYS B 1 191 ? 5.5 -29.266 -8.086 1 97.12 191 CYS B O 1
ATOM 3426 N N . GLY B 1 192 ? 4.391 -30.219 -6.402 1 95.94 192 GLY B N 1
ATOM 3427 C CA . GLY B 1 192 ? 5.398 -31.25 -6.227 1 95.94 192 GLY B CA 1
ATOM 3428 C C . GLY B 1 192 ? 6.387 -30.938 -5.117 1 95.94 192 GLY B C 1
ATOM 3429 O O . GLY B 1 192 ? 7.32 -31.703 -4.879 1 95.94 192 GLY B O 1
ATOM 3430 N N . TYR B 1 193 ? 6.172 -29.812 -4.457 1 95.69 193 TYR B N 1
ATOM 3431 C CA . TYR B 1 193 ? 7.074 -29.484 -3.361 1 95.69 193 TYR B CA 1
ATOM 3432 C C . TYR B 1 193 ? 6.891 -30.438 -2.189 1 95.69 193 TYR B C 1
ATOM 3434 O O . TYR B 1 193 ? 5.766 -30.812 -1.856 1 95.69 193 TYR B O 1
ATOM 3442 N N . ASP B 1 194 ? 8.016 -30.828 -1.589 1 92.38 194 ASP B N 1
ATOM 3443 C CA . ASP B 1 194 ? 7.988 -31.75 -0.456 1 92.38 194 ASP B CA 1
ATOM 3444 C C . ASP B 1 194 ? 7.621 -31.031 0.835 1 92.38 194 ASP B C 1
ATOM 3446 O O . ASP B 1 194 ? 8.406 -30.219 1.341 1 92.38 194 ASP B O 1
ATOM 3450 N N . ARG B 1 195 ? 6.586 -31.375 1.363 1 89.31 195 ARG B N 1
ATOM 3451 C CA . ARG B 1 195 ? 6.039 -30.688 2.529 1 89.31 195 ARG B CA 1
ATOM 3452 C C . ARG B 1 195 ? 7 -30.781 3.711 1 89.31 195 ARG B C 1
ATOM 3454 O O . ARG B 1 195 ? 7.172 -29.797 4.445 1 89.31 195 ARG B O 1
ATOM 3461 N N . GLU B 1 196 ? 7.539 -31.875 3.922 1 89.5 196 GLU B N 1
ATOM 3462 C CA . GLU B 1 196 ? 8.422 -32.062 5.062 1 89.5 196 GLU B CA 1
ATOM 3463 C C . GLU B 1 196 ? 9.664 -31.188 4.969 1 89.5 196 GLU B C 1
ATOM 3465 O O . GLU B 1 196 ? 10.125 -30.641 5.973 1 89.5 196 GLU B O 1
ATOM 3470 N N . LYS B 1 197 ? 10.141 -31.047 3.789 1 88.06 197 LYS B N 1
ATOM 3471 C CA . LYS B 1 197 ? 11.375 -30.297 3.586 1 88.06 197 LYS B CA 1
ATOM 3472 C C . LYS B 1 197 ? 11.141 -28.797 3.721 1 88.06 197 LYS B C 1
ATOM 3474 O O . LYS B 1 197 ? 12.031 -28.062 4.156 1 88.06 197 LYS B O 1
ATOM 3479 N N . IL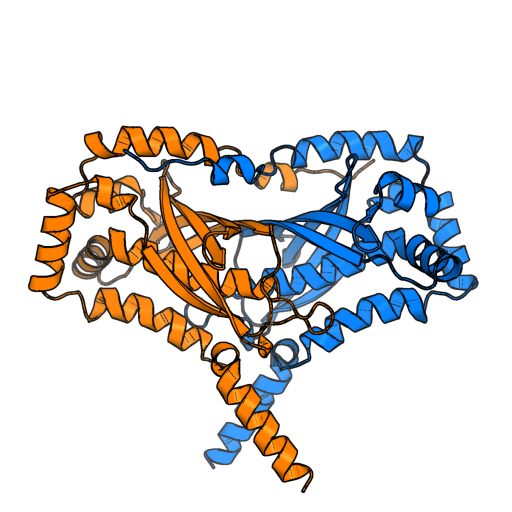E B 1 198 ? 9.953 -28.391 3.354 1 91.31 198 ILE B N 1
ATOM 3480 C CA . ILE B 1 198 ? 9.742 -26.938 3.281 1 91.31 198 ILE B CA 1
ATOM 3481 C C . ILE B 1 198 ? 9.039 -26.453 4.547 1 91.31 198 ILE B C 1
ATOM 3483 O O . ILE B 1 198 ? 8.984 -25.25 4.812 1 91.31 198 ILE B O 1
ATOM 3487 N N . GLU B 1 199 ? 8.57 -27.359 5.359 1 89.06 199 GLU B N 1
ATOM 3488 C CA . GLU B 1 199 ? 7.762 -27.016 6.531 1 89.06 199 GLU B CA 1
ATOM 3489 C C . GLU B 1 199 ? 8.562 -26.203 7.539 1 89.06 199 GLU B C 1
ATOM 3491 O O . GLU B 1 199 ? 8.047 -25.266 8.133 1 89.06 199 GLU B O 1
ATOM 3496 N N . LYS B 1 200 ? 9.734 -26.594 7.719 1 85.81 200 LYS B N 1
ATOM 3497 C CA . LYS B 1 200 ? 10.578 -25.906 8.688 1 85.81 200 LYS B CA 1
ATOM 3498 C C . LYS B 1 200 ? 10.758 -24.438 8.312 1 85.81 200 LYS B C 1
ATOM 3500 O O . LYS B 1 200 ? 10.609 -23.547 9.164 1 85.81 200 LYS B O 1
ATOM 3505 N N . VAL B 1 201 ? 11.078 -24.25 7.07 1 85.06 201 VAL B N 1
ATOM 3506 C CA . VAL B 1 201 ? 11.289 -22.891 6.594 1 85.06 201 VAL B CA 1
ATOM 3507 C C . VAL B 1 201 ? 9.984 -22.094 6.672 1 85.06 201 VAL B C 1
ATOM 3509 O O . VAL B 1 201 ? 9.969 -20.953 7.117 1 85.06 201 VAL B O 1
ATOM 3512 N N . ARG B 1 202 ? 8.93 -22.688 6.285 1 87.81 202 ARG B N 1
ATOM 3513 C CA . ARG B 1 202 ? 7.609 -22.062 6.359 1 87.81 202 ARG B CA 1
ATOM 3514 C C . ARG B 1 202 ? 7.301 -21.609 7.777 1 87.81 202 ARG B C 1
ATOM 3516 O O . ARG B 1 202 ? 6.898 -20.469 7.992 1 87.81 202 ARG B O 1
ATOM 3523 N N . ALA B 1 203 ? 7.457 -22.484 8.727 1 83.88 203 ALA B N 1
ATOM 3524 C CA . ALA B 1 203 ? 7.125 -22.203 10.125 1 83.88 203 ALA B CA 1
ATOM 3525 C C . ALA B 1 203 ? 8 -21.078 10.688 1 83.88 203 ALA B C 1
ATOM 3527 O O . ALA B 1 203 ? 7.516 -20.203 11.414 1 83.88 203 ALA B O 1
ATOM 3528 N N . GLN B 1 204 ? 9.203 -21.094 10.359 1 80.19 204 GLN B N 1
ATOM 3529 C CA . GLN B 1 204 ? 10.133 -20.062 10.805 1 80.19 204 GLN B CA 1
ATOM 3530 C C . GLN B 1 204 ? 9.758 -18.688 10.234 1 80.19 204 GLN B C 1
ATOM 3532 O O . GLN B 1 204 ? 9.758 -17.688 10.953 1 80.19 204 GLN B O 1
ATOM 3537 N N . ASN B 1 205 ? 9.438 -18.688 8.961 1 79 205 ASN B N 1
ATOM 3538 C CA . ASN B 1 205 ? 9.117 -17.438 8.289 1 79 205 ASN B CA 1
ATOM 3539 C C . ASN B 1 205 ? 7.773 -16.875 8.742 1 79 205 ASN B C 1
ATOM 3541 O O . ASN B 1 205 ? 7.566 -15.664 8.75 1 79 205 ASN B O 1
ATOM 3545 N N . LEU B 1 206 ? 6.883 -17.781 9.102 1 80.06 206 LEU B N 1
ATOM 3546 C CA . LEU B 1 206 ? 5.543 -17.359 9.492 1 80.06 206 LEU B CA 1
ATOM 3547 C C . LEU B 1 206 ? 5.586 -16.516 10.766 1 80.06 206 LEU B C 1
ATOM 3549 O O . LEU B 1 206 ? 4.715 -15.68 10.984 1 80.06 206 LEU B O 1
ATOM 3553 N N . GLN B 1 207 ? 6.539 -16.625 11.531 1 73.31 207 GLN B N 1
ATOM 3554 C CA . GLN B 1 207 ? 6.664 -15.867 12.773 1 73.31 207 GLN B CA 1
ATOM 3555 C C . GLN B 1 207 ? 6.828 -14.383 12.492 1 73.31 207 GLN B C 1
ATOM 3557 O O . GLN B 1 207 ? 6.422 -13.539 13.297 1 73.31 207 GLN B O 1
ATOM 3562 N N . TYR B 1 208 ? 7.336 -14.094 11.336 1 67.06 208 TYR B N 1
ATOM 3563 C CA . TYR B 1 208 ? 7.598 -12.703 10.984 1 67.06 208 TYR B CA 1
ATOM 3564 C C . TYR B 1 208 ? 6.336 -12.023 10.469 1 67.06 208 TYR B C 1
ATOM 3566 O O . TYR B 1 208 ? 6.254 -10.789 10.438 1 67.06 208 TYR B O 1
ATOM 3574 N N . VAL B 1 209 ? 5.383 -12.844 10.07 1 74 209 VAL B N 1
ATOM 3575 C CA . VAL B 1 209 ? 4.191 -12.242 9.484 1 74 209 VAL B CA 1
ATOM 3576 C C . VAL B 1 209 ? 3.066 -12.203 10.516 1 74 209 VAL B C 1
ATOM 3578 O O . VAL B 1 209 ? 2.061 -11.516 10.32 1 74 209 VAL B O 1
ATOM 3581 N N . LYS B 1 210 ? 3.148 -12.922 11.547 1 63.44 210 LYS B N 1
ATOM 3582 C CA . LYS B 1 210 ? 2.08 -12.992 12.539 1 63.44 210 LYS B CA 1
ATOM 3583 C C . LYS B 1 210 ? 1.787 -11.617 13.133 1 63.44 210 LYS B C 1
ATOM 3585 O O . LYS B 1 210 ? 0.649 -11.328 13.508 1 63.44 210 LYS B O 1
ATOM 3590 N N . SER B 1 211 ? 2.768 -10.859 13.062 1 59.19 211 SER B N 1
ATOM 3591 C CA . SER B 1 211 ? 2.531 -9.516 13.586 1 59.19 211 SER B CA 1
ATOM 3592 C C . SER B 1 211 ? 1.927 -8.609 12.523 1 59.19 211 SER B C 1
ATOM 3594 O O . SER B 1 211 ? 1.539 -7.473 12.812 1 59.19 211 SER B O 1
ATOM 3596 N N . PHE B 1 212 ? 1.953 -9.18 11.398 1 56.78 212 PHE B N 1
ATOM 3597 C CA . PHE B 1 212 ? 1.281 -8.375 10.383 1 56.78 212 PHE B CA 1
ATOM 3598 C C . PHE B 1 212 ? -0.172 -8.125 10.766 1 56.78 212 PHE B C 1
ATOM 3600 O O . PHE B 1 212 ? -0.923 -9.062 11.031 1 56.78 212 PHE B O 1
ATOM 3607 N N . VAL B 1 213 ? -0.416 -6.953 11.195 1 54.19 213 VAL B N 1
ATOM 3608 C CA . VAL B 1 213 ? -1.58 -6.465 11.93 1 54.19 213 VAL B CA 1
ATOM 3609 C C . VAL B 1 213 ? -2.857 -6.988 11.281 1 54.19 213 VAL B C 1
ATOM 3611 O O . VAL B 1 213 ? -3.014 -6.926 10.055 1 54.19 213 VAL B O 1
ATOM 3614 N N . ASP B 1 214 ? -3.674 -7.781 12.172 1 52.78 214 ASP B N 1
ATOM 3615 C CA . ASP B 1 214 ? -5.074 -8.094 11.898 1 52.78 214 ASP B CA 1
ATOM 3616 C C . ASP B 1 214 ? -5.906 -6.82 11.773 1 52.78 214 ASP B C 1
ATOM 3618 O O . ASP B 1 214 ? -5.922 -5.988 12.68 1 52.78 214 ASP B O 1
ATOM 3622 N N . PRO B 1 215 ? -6.465 -6.504 10.602 1 49.38 215 PRO B N 1
ATOM 3623 C CA . PRO B 1 215 ? -7.309 -5.316 10.461 1 49.38 215 PRO B CA 1
ATOM 3624 C C . PRO B 1 215 ? -8.367 -5.219 11.555 1 49.38 215 PRO B C 1
ATOM 3626 O O . PRO B 1 215 ? -8.914 -4.137 11.805 1 49.38 215 PRO B O 1
ATOM 3629 N N . GLN B 1 216 ? -8.82 -6.352 12.047 1 51.12 216 GLN B N 1
ATOM 3630 C CA . GLN B 1 216 ? -9.906 -6.34 13.016 1 51.12 216 GLN B CA 1
ATOM 3631 C C . GLN B 1 216 ? -9.594 -5.395 14.18 1 51.12 216 GLN B C 1
ATOM 3633 O O . GLN B 1 216 ? -10.492 -4.746 14.711 1 51.12 216 GLN B O 1
ATOM 3638 N N . ASP B 1 217 ? -8.344 -5.312 14.539 1 49.97 217 ASP B N 1
ATOM 3639 C CA . ASP B 1 217 ? -7.953 -4.414 15.617 1 49.97 217 ASP B CA 1
ATOM 3640 C C . ASP B 1 217 ? -8.281 -2.965 15.273 1 49.97 217 ASP B C 1
ATOM 3642 O O . ASP B 1 217 ? -8.664 -2.184 16.156 1 49.97 217 ASP B O 1
ATOM 3646 N N . PHE B 1 218 ? -8.297 -2.635 14.125 1 47.66 218 PHE B N 1
ATOM 3647 C CA . PHE B 1 218 ? -8.555 -1.259 13.719 1 47.66 218 PHE B CA 1
ATOM 3648 C C . PHE B 1 218 ? -10.047 -1.032 13.492 1 47.66 218 PHE B C 1
ATOM 3650 O O . PHE B 1 218 ? -10.539 0.089 13.641 1 47.66 218 PHE B O 1
ATOM 3657 N N . LEU B 1 219 ? -10.734 -2.023 13.094 1 48.09 219 LEU B N 1
ATOM 3658 C CA . LEU B 1 219 ? -12.172 -1.89 12.852 1 48.09 219 LEU B CA 1
ATOM 3659 C C . LEU B 1 219 ? -12.922 -1.637 14.156 1 48.09 219 LEU B C 1
ATOM 3661 O O . LEU B 1 219 ? -13.969 -0.982 14.156 1 48.09 219 LEU B O 1
ATOM 3665 N N . ASP B 1 220 ? -12.516 -2.045 15.242 1 47.66 220 ASP B N 1
ATOM 3666 C CA . ASP B 1 220 ? -13.18 -1.964 16.547 1 47.66 220 ASP B CA 1
ATOM 3667 C C . ASP B 1 220 ? -12.766 -0.702 17.297 1 47.66 220 ASP B C 1
ATOM 3669 O O . ASP B 1 220 ? -13.164 -0.501 18.438 1 47.66 220 ASP B O 1
ATOM 3673 N N . LEU B 1 221 ? -11.914 0.032 16.719 1 42.78 221 LEU B N 1
ATOM 3674 C CA . LEU B 1 221 ? -11.484 1.25 17.406 1 42.78 221 LEU B CA 1
ATOM 3675 C C . LEU B 1 221 ? -12.648 2.221 17.578 1 42.78 221 LEU B C 1
ATOM 3677 O O . LEU B 1 221 ? -13.43 2.426 16.641 1 42.78 221 LEU B O 1
ATOM 3681 N N . THR B 1 222 ? -13.227 2.465 18.844 1 44.09 222 THR B N 1
ATOM 3682 C CA . THR B 1 222 ? -14.211 3.484 19.203 1 44.09 222 THR B CA 1
ATOM 3683 C C . THR B 1 222 ? -13.523 4.781 19.609 1 44.09 222 THR B C 1
ATOM 3685 O O . THR B 1 222 ? -12.523 4.762 20.328 1 44.09 222 THR B O 1
ATOM 3688 N N . PHE B 1 223 ? -13.531 5.793 18.875 1 35.62 223 PHE B N 1
ATOM 3689 C CA . PHE B 1 223 ? -12.961 7.094 19.203 1 35.62 223 PHE B CA 1
ATOM 3690 C C . PHE B 1 223 ? -13.875 7.844 20.172 1 35.62 223 PHE B C 1
ATOM 3692 O O . PHE B 1 223 ? -13.734 9.055 20.344 1 35.62 223 PHE B O 1
ATOM 3699 N N . SER B 1 224 ? -14.984 7.195 20.688 1 36.16 224 SER B N 1
ATOM 3700 C CA . SER B 1 224 ? -15.867 7.902 21.609 1 36.16 224 SER B CA 1
ATOM 3701 C C . SER B 1 224 ? -15.141 8.289 22.891 1 36.16 224 SER B C 1
ATOM 3703 O O . SER B 1 224 ? -14.562 7.434 23.562 1 36.16 224 SER B O 1
ATOM 3705 N N . GLY B 1 225 ? -14.266 9.07 22.891 1 28.14 225 GLY B N 1
ATOM 3706 C CA . GLY B 1 225 ? -14.164 9.648 24.234 1 28.14 225 GLY B CA 1
ATOM 3707 C C . GLY B 1 225 ? -15.398 10.438 24.641 1 28.14 225 GLY B C 1
ATOM 3708 O O . GLY B 1 225 ? -16.172 10.867 23.781 1 28.14 225 GLY B O 1
#

Foldseek 3Di:
DVVVVVVVVVVVLCVLVVCPDPCNLVVLQVVQLCCQQPVQPDPVNLVVLLVVQVVPLCCQFFKDKDKDFAGQVQADPVVQFGDPVVVVSVVSRRVSNSCSVNQVVLQNVVCVVPVDGKDKDWDDKDKDFAATGHHRQMKMKIKGFLAFDFFWTKMWIFIDRVNDGGMIMIIIIFIDDVPDTDGVVVSSVVSPRDCVRCVVRRVVSVVVCVVVDDCVVVVPDDPPD/DVVVVVVVVVVVLCVLVVCPDPCNLVVLQVVQLCCQQPVQPDPVNLVVLLVVQVVPLCCQFFKDKDKDFAGQVQADPVVQFGDPVVVVSVVSRRVSNSCSVNQVVLQNVVCVVPVDGKDKDWDDKDKDFAATGHHRQMKMKIKGFLAFDFFWTKMWIFIDRVNDGGMIMIIIIFIDDVPDTDGVVVSSVVSPRDCVRCVVRRVVSVVVCVVVDDCVVVVPDDPPD

Radius of gyration: 23.47 Å; Cα contacts (8 Å, |Δi|>4): 760; chains: 2; bounding box: 45×68×67 Å

pLDDT: mean 84.65, std 16.19, range [28.14, 97.94]

Secondary structure (DSSP, 8-state):
-HHHHHHHHHHHHHHHTGGGSTTHHHHHHHHHHHIIIIIS-SHHHHHHHHHHHHH-GGGGG--EEEEEE--GGGEETTTTEE-HHHHHHHHHHHHHHHHHHHHHHHHHHHHHHHS---B--EEEEEEEE-SPPPTT-EEEEEEEEEEE-SSEEEEEEEEEETTEEEEEEEEEEEEEETTEEEPHHHHHHHTT--HHHHHHHHHHHHHHHTTS--THHHHT-----/-HHHHHHHHHHHHHHHTGGGSTTHHHHHHHHHHHIIIIIS-SHHHHHHHHHHHHH-GGGGG--EEEEEE--GGGEETTTTEE-HHHHHHHHHHHHHHHHHHHHHHHHHHHHHHHS---B--EEEEEEEE-SPPPTT-EEEEEEEEEEE-SSEEEEEEEEEETTEEEEEEEEEEEEEETTEEEPHHHHHHHTT--HHHHHHHHHHHHHHHTTS--THHHHT-----

Organism: Brettanomyces naardenensis (NCBI:txid13370)

InterPro domains:
  IPR029069 HotDog domain superfamily [SSF54637] (61-194)
  IPR051490 THEM6/lcsJ thioesterase [PTHR12475] (7-203)